Protein 6UEH (pdb70)

Sequence (484 aa):
EEYTKFPYTIEAEDCDGAGEPWTSVYDTKIKGMYSGKGFAYLTNAPISFNVTVKEDGMYQFTAKVAQILDKGGRLQTISVNGIDYQYTVPYYDTWTDFDFGMHRLNKGANKVSFKPIYGYAEFDTITVEEATFPDFSKVDTKLSDPKATKEAQKLQDYLGSVYGKKIISGQQEIYGGGNDGDYELEFEYIKDLTGKYPAIRGFDFMNYNPLYGWDDQTTERVIEWVKERGGIATASWHINVPKDFDSYELGDKVDWQQCTYATSSTFKTADCIKKGTKENDYWNEAIKMLAEQLQRLQDEKVPLIFRPLHEAEGNVNTDGSGAWFWWGKAGAKTYVEIWKYLYDKLTNEYDLHNLIWEQNLYAWSPDSIQWYAGDEYVDMIGYDKYNTVYNRHDGKTSGPNLDAETPIFYTLLNFVENKKMISLAENDSIPGVDNLIIEHAAWLYFCPWYGEFILDEKNNAKSDLKEIYTSDYCITLEDLPFSK

Foldseek 3Di:
DDADDPFDKDFQCPFVPQPHADQDPVPAGQPDDFPDPHWGQWAQAKTKDKGADQAKFKKWKKFFKAAAPDQAWAKKWKDKAPRIDIDTGHHHSHTDIDTSDIDIDGHTMIIIMIHPRVGRMITGMMTMHHDDDDPLLPQDQDALQPPADPLQSVVSNVLSNCFLPFAFEEAEFDDQCPPVLPRCVLQVVLCVLQVFGGQEYEEEDQQLALANHDCSPRLVVLCCSCVPLVGAYEYEYLHWDFQEVVPDDGNYHHDCVRIHQFQNHPQDLLCCLPPPDPNVVRNVRGLVSVLVSLVVCVVVPHAYAYEYCACQCQPDDFCQPRGTGNLNNRGQVSNLVVLVVSQCCNCPVSVRNRYQYEYEFWQPDLCSLSNPNDPSRHSAYEYAEEAQDPPDDQPDHWAEDQALPQVGQVSVCVSNVVNHAYAHPEYQAHHQPVNCVRSSSRHSYHYYYDDCSSVPRRRPNSVRSNDSSPDPNYHGSVNRPGDD

B-factor: mean 23.34, std 8.92, range [6.78, 89.25]

Solvent-accessible surface area: 20449 Å² total; per-residue (Å²): 153,163,73,24,156,54,103,62,79,27,45,0,10,108,9,104,65,14,55,149,47,71,64,20,19,158,150,72,123,9,124,68,162,46,51,50,174,0,1,1,30,1,36,112,51,67,4,8,17,76,0,7,5,129,118,53,16,17,22,29,1,31,2,68,0,0,0,36,99,44,160,79,16,46,48,0,1,0,0,4,72,69,101,52,28,99,52,84,1,55,69,53,46,53,28,44,86,26,88,0,11,56,9,46,0,57,135,11,66,0,119,0,8,2,57,43,67,124,0,72,1,1,1,4,19,2,29,0,70,114,16,108,66,36,80,18,66,163,19,110,19,139,7,25,9,118,144,25,32,116,30,0,43,122,4,6,66,35,0,12,59,17,1,30,115,69,0,0,0,0,0,6,5,12,114,15,43,4,46,151,44,66,29,50,68,0,0,66,47,1,73,122,40,14,45,54,46,0,0,0,2,0,0,18,0,39,11,17,4,15,1,40,38,117,79,5,81,2,0,58,30,0,41,58,0,18,99,112,54,1,4,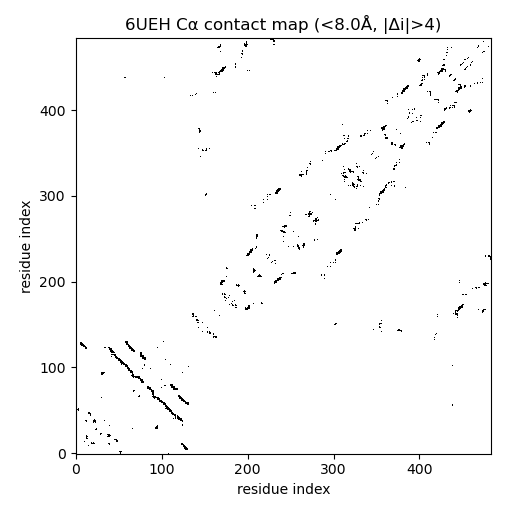3,0,7,1,2,1,20,1,11,0,2,92,82,4,108,78,7,118,78,62,53,172,25,86,162,82,94,8,14,90,32,48,84,9,68,5,122,6,37,30,0,38,114,188,70,35,64,15,5,58,0,1,43,43,0,1,104,57,0,3,107,17,0,59,81,0,35,93,89,112,0,12,0,0,0,7,0,0,1,16,2,4,0,84,96,16,48,104,5,96,15,11,91,11,4,0,0,74,39,3,2,156,25,0,20,68,0,1,69,40,0,15,56,48,0,9,110,117,64,80,0,17,2,3,0,1,0,0,3,3,10,24,81,33,109,76,0,64,90,3,31,4,17,61,106,40,0,5,0,0,0,11,6,4,70,2,13,112,174,73,32,146,36,77,132,118,89,22,39,0,59,43,0,19,5,70,32,0,30,52,0,9,100,32,4,124,31,108,22,3,0,0,0,3,7,0,3,0,6,3,10,10,80,35,0,79,50,26,74,0,3,0,0,0,0,0,0,32,51,18,81,54,0,60,55,81,106,4,5,21,92,76,40,3,93,88,4,2,77,26,129,28,4,11,2,22,108,74,6,89,63,93,157

Radius of gyration: 25.04 Å; Cα contacts (8 Å, |Δi|>4): 1108; chains: 1; bounding box: 53×51×75 Å

Secondary structure (DSSP, 8-state):
-PPPPSSEEEEGGGSBT--SPBSSBTTBPPBS--STT-BEEESSS-EEEEEEESS-EEEEEEEEEEE-S-TT-EEEEEEETTEEEEEEE--EEEEEEEEEEEEEE-SEEEEEEEETTT--EEEEEEEEEE-----GGGS----SSTT--HHHHHHHHHHHHHBTTBEE-EEEPPPTTGGGG-TTHHHHHHHHHHS--BSEEEEE-TTSSTTT-----HHHHHHIIIIIT--EEEEE----EESSTTT--TT----GGGEESSS-SS--GGGGGSTTSHHHHHHHHHHHHHHHHHHHHHHTT--EEEE-S-S-S-SS-SSSTT--SGGGTT-HHHHHHHHHHHHHIIIIIS----EEEEEE---SSGGGGGG---TTT-SEEEEEE--SSSS--SS-SSS------HHHHHHHHHHTTT-SEEEEEEESSPPPHHHHHHHT---SB--B-STHHHHSTTTS-HHHHHHHHTSTTEEBGGG--S--

Structure (mmCIF, N/CA/C/O backbone):
data_6UEH
#
_entry.id   6UEH
#
_cell.length_a   56.769
_cell.length_b   53.748
_cell.length_c   89.696
_cell.angle_alpha   90.000
_cell.angle_beta   103.510
_cell.angle_gamma   90.000
#
_symmetry.space_group_name_H-M   'P 1 21 1'
#
loop_
_entity.id
_entity.type
_entity.pdbx_description
1 polymer 'Cow rumen GH26 endo-mannanase'
2 non-polymer 'CALCIUM ION'
3 non-polymer 'ACETATE ION'
4 water water
#
loop_
_atom_site.group_PDB
_atom_site.id
_atom_site.type_symbol
_atom_site.label_atom_id
_atom_site.label_alt_id
_atom_site.label_comp_id
_atom_site.label_asym_id
_atom_site.label_entity_id
_atom_site.label_seq_id
_atom_site.pdbx_PDB_ins_code
_atom_site.Cartn_x
_atom_site.Cartn_y
_atom_site.Cartn_z
_atom_site.occupancy
_atom_site.B_iso_or_equiv
_atom_site.auth_seq_id
_atom_site.auth_comp_id
_atom_site.auth_asym_id
_atom_site.auth_atom_id
_atom_site.pdbx_PDB_model_num
ATOM 1 N N . GLU A 1 3 ? -4.425 48.427 56.497 1.00 88.50 21 GLU A N 1
ATOM 2 C CA . GLU A 1 3 ? -3.983 47.231 55.793 1.00 82.44 21 GLU A CA 1
ATOM 3 C C . GLU A 1 3 ? -2.716 46.657 56.423 1.00 75.22 21 GLU A C 1
ATOM 4 O O . GLU A 1 3 ? -1.618 47.171 56.203 1.00 74.59 21 GLU A O 1
ATOM 10 N N . GLU A 1 4 ? -2.868 45.595 57.208 1.00 69.29 22 GLU A N 1
ATOM 11 C CA . GLU A 1 4 ? -1.722 44.944 57.834 1.00 61.65 22 GLU A CA 1
ATOM 12 C C . GLU A 1 4 ? -1.083 43.954 56.865 1.00 50.75 22 GLU A C 1
ATOM 13 O O . GLU A 1 4 ? -1.772 43.230 56.147 1.00 48.34 22 GLU A O 1
ATOM 19 N N . TYR A 1 5 ? 0.243 43.931 56.844 1.00 44.06 23 TYR A N 1
ATOM 20 C CA . TYR A 1 5 ? 0.962 43.144 55.855 1.00 37.04 23 TYR A CA 1
ATOM 21 C C . TYR A 1 5 ? 1.432 41.810 56.414 1.00 33.84 23 TYR A C 1
ATOM 22 O O . TYR A 1 5 ? 1.910 41.724 57.546 1.00 27.39 23 TYR A O 1
ATOM 31 N N . THR A 1 6 ? 1.283 40.774 55.597 1.00 24.18 24 THR A N 1
ATOM 32 C CA . THR A 1 6 ? 1.648 39.417 55.967 1.00 24.09 24 THR A CA 1
ATOM 33 C C . THR A 1 6 ? 3.133 39.311 56.303 1.00 22.84 24 THR A C 1
ATOM 34 O O . THR A 1 6 ? 3.976 39.899 55.628 1.00 21.72 24 THR A O 1
ATOM 38 N N . LYS A 1 7 ? 3.443 38.563 57.355 1.00 23.11 25 LYS A N 1
ATOM 39 C CA . LYS A 1 7 ? 4.825 38.329 57.747 1.00 23.20 25 LYS A CA 1
ATOM 40 C C . LYS A 1 7 ? 5.322 37.008 57.169 1.00 21.70 25 LYS A C 1
ATOM 41 O O . LYS A 1 7 ? 4.631 35.993 57.240 1.00 21.29 25 LYS A O 1
ATOM 47 N N . PHE A 1 8 ? 6.523 37.025 56.597 1.00 20.91 26 PHE A N 1
ATOM 48 C CA . PHE A 1 8 ? 7.072 35.843 55.943 1.00 18.21 26 PHE A CA 1
ATOM 49 C C . PHE A 1 8 ? 8.290 35.300 56.693 1.00 18.22 26 PHE A C 1
ATOM 50 O O . PHE A 1 8 ? 9.090 36.075 57.222 1.00 19.15 26 PHE A O 1
ATOM 58 N N . PRO A 1 9 ? 8.440 33.964 56.739 1.00 25.15 27 PRO A N 1
ATOM 59 C CA . PRO A 1 9 ? 7.566 32.965 56.108 1.00 23.28 27 PRO A CA 1
ATOM 60 C C . PRO A 1 9 ? 6.192 32.863 56.767 1.00 21.89 27 PRO A C 1
ATOM 61 O O . PRO A 1 9 ? 6.044 33.103 57.964 1.00 21.06 27 PRO A O 1
ATOM 65 N N . TYR A 1 10 ? 5.194 32.519 55.964 1.00 21.91 28 TYR A N 1
ATOM 66 C CA . TYR A 1 10 ? 3.813 32.490 56.417 1.00 21.51 28 TYR A CA 1
ATOM 67 C C . TYR A 1 10 ? 3.223 31.100 56.231 1.00 19.21 28 TYR A C 1
ATOM 68 O O . TYR A 1 10 ? 3.135 30.603 55.112 1.00 17.22 28 TYR A O 1
ATOM 77 N N . THR A 1 11 ? 2.833 30.473 57.335 1.00 18.17 29 THR A N 1
ATOM 78 C CA . THR A 1 11 ? 2.240 29.144 57.284 1.00 17.59 29 THR A CA 1
ATOM 79 C C . THR A 1 11 ? 0.867 29.137 57.942 1.00 17.72 29 THR A C 1
ATOM 80 O O . THR A 1 11 ? 0.693 29.652 59.046 1.00 17.03 29 THR A O 1
ATOM 84 N N . ILE A 1 12 ? -0.108 28.561 57.251 1.00 17.34 30 ILE A N 1
ATOM 85 C CA . ILE A 1 12 ? -1.436 28.379 57.817 1.00 18.72 30 ILE A CA 1
ATOM 86 C C . ILE A 1 12 ? -1.852 26.918 57.824 1.00 16.94 30 ILE A C 1
ATOM 87 O O . ILE A 1 12 ? -1.413 26.131 56.981 1.00 16.15 30 ILE A O 1
ATOM 92 N N . GLU A 1 13 ? -2.703 26.561 58.779 1.00 16.43 31 GLU A N 1
ATOM 93 C CA . GLU A 1 13 ? -3.380 25.277 58.730 1.00 16.17 31 GLU A CA 1
ATOM 94 C C . GLU A 1 13 ? -4.422 25.363 57.625 1.00 14.86 31 GLU A C 1
ATOM 95 O O . GLU A 1 13 ? -5.226 26.292 57.602 1.00 15.58 31 GLU A O 1
ATOM 101 N N . ALA A 1 14 ? -4.398 24.416 56.695 1.00 14.46 32 ALA A N 1
ATOM 102 C CA . ALA A 1 14 ? -5.296 24.489 55.547 1.00 14.63 32 ALA A CA 1
ATOM 103 C C . ALA A 1 14 ? -6.751 24.358 55.983 1.00 16.39 32 ALA A C 1
ATOM 104 O O . ALA A 1 14 ? -7.648 24.898 55.337 1.00 15.70 32 ALA A O 1
ATOM 106 N N . GLU A 1 15 ? -6.979 23.657 57.092 1.00 15.82 33 GLU A N 1
ATOM 107 C CA . GLU A 1 15 ? -8.330 23.497 57.620 1.00 16.42 33 GLU A CA 1
ATOM 108 C C . GLU A 1 15 ? -8.909 24.830 58.097 1.00 17.12 33 GLU A C 1
ATOM 109 O O . GLU A 1 15 ? -10.114 24.943 58.322 1.00 17.28 33 GLU A O 1
ATOM 115 N N . ASP A 1 16 ? -8.053 25.838 58.242 1.00 17.32 34 ASP A N 1
ATOM 116 C CA . ASP A 1 16 ? -8.503 27.166 58.650 1.00 18.88 34 ASP A CA 1
ATOM 117 C C . ASP A 1 16 ? -8.805 28.075 57.454 1.00 19.37 34 ASP A C 1
ATOM 118 O O . ASP A 1 16 ? -9.268 29.203 57.630 1.00 19.77 34 ASP A O 1
ATOM 123 N N . CYS A 1 17 ? -8.546 27.585 56.243 1.00 18.23 35 CYS A N 1
ATOM 124 C CA . CYS A 1 17 ? -8.810 28.363 55.030 1.00 18.84 35 CYS A CA 1
ATOM 125 C C . CYS A 1 17 ? -10.292 28.653 54.852 1.00 20.13 35 CYS A C 1
ATOM 126 O O . CYS A 1 17 ? -11.139 27.900 55.326 1.00 20.65 35 CYS A O 1
ATOM 129 N N . ASP A 1 18 ? -10.599 29.748 54.165 1.00 21.92 36 ASP A N 1
ATOM 130 C CA . ASP A 1 18 ? -11.972 30.038 53.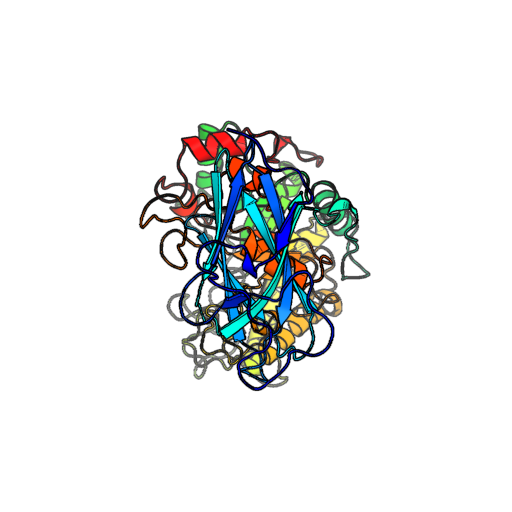778 1.00 26.49 36 ASP A CA 1
ATOM 131 C C . ASP A 1 18 ? -12.482 28.930 52.861 1.00 25.33 36 ASP A C 1
ATOM 132 O O . ASP A 1 18 ? -11.832 28.590 51.874 1.00 21.34 36 ASP A O 1
ATOM 137 N N . GLY A 1 19 ? -13.634 28.360 53.199 1.00 25.24 37 GLY A N 1
ATOM 138 C CA . GLY A 1 19 ? -14.244 27.332 52.376 1.00 24.49 37 GLY A CA 1
ATOM 139 C C . GLY A 1 19 ? -13.867 25.918 52.775 1.00 21.43 37 GLY A C 1
ATOM 140 O O . GLY A 1 19 ? -14.374 24.954 52.204 1.00 21.29 37 GLY A O 1
ATOM 141 N N . ALA A 1 20 ? -12.977 25.792 53.755 1.00 19.60 38 ALA A N 1
ATOM 142 C CA . ALA A 1 20 ? -12.505 24.483 54.195 1.00 17.57 38 ALA A CA 1
ATOM 143 C C . ALA A 1 20 ? -13.512 23.787 55.110 1.00 19.40 38 ALA A C 1
ATOM 144 O O . ALA A 1 20 ? -13.589 22.559 55.135 1.00 20.37 38 ALA A O 1
ATOM 146 N N . GLY A 1 21 ? -14.280 24.575 55.857 1.00 20.86 39 GLY A N 1
ATOM 147 C CA . GLY A 1 21 ? -15.221 24.028 56.819 1.00 21.69 39 GLY A CA 1
ATOM 148 C C . GLY A 1 21 ? -14.515 23.391 58.003 1.00 20.61 39 GLY A C 1
ATOM 149 O O . GLY A 1 21 ? -13.383 23.753 58.326 1.00 19.54 39 GLY A O 1
ATOM 150 N N . GLU A 1 22 ? -15.177 22.439 58.652 1.00 21.67 40 GLU A N 1
ATOM 151 C CA . GLU A 1 22 ? -14.585 21.752 59.797 1.00 21.69 40 GLU A CA 1
ATOM 152 C C . GLU A 1 22 ? -13.432 20.855 59.359 1.00 18.48 40 GLU A C 1
ATOM 153 O O . GLU A 1 22 ? -13.468 20.278 58.271 1.00 16.49 40 GLU A O 1
ATOM 159 N N . PRO A 1 23 ? -12.398 20.740 60.208 1.00 17.77 41 PRO A N 1
ATOM 160 C CA . PRO A 1 23 ? -11.216 19.933 59.881 1.00 16.56 41 PRO A CA 1
ATOM 161 C C . PRO A 1 23 ? -11.550 18.462 59.649 1.00 16.72 41 PRO A C 1
ATOM 162 O O . PRO A 1 23 ? -12.397 17.902 60.347 1.00 18.97 41 PRO A O 1
ATOM 166 N N . TRP A 1 24 ? -10.887 17.857 58.669 1.00 15.02 42 TRP A N 1
ATOM 167 C CA . TRP A 1 24 ? -10.999 16.425 58.416 1.00 15.62 42 TRP A CA 1
ATOM 168 C C . TRP A 1 24 ? -9.891 15.685 59.154 1.00 16.80 42 TRP A C 1
ATOM 169 O O . TRP A 1 24 ? -8.819 16.242 59.379 1.00 17.37 42 TRP A O 1
ATOM 180 N N . THR A 1 25 ? -10.140 14.433 59.525 1.00 16.05 43 THR A N 1
ATOM 181 C CA . THR A 1 25 ? -9.100 13.622 60.149 1.00 16.59 43 THR A CA 1
ATOM 182 C C . THR A 1 25 ? -8.825 12.353 59.344 1.00 16.65 43 THR A C 1
ATOM 183 O O . THR A 1 25 ? -7.875 11.628 59.625 1.00 18.26 43 THR A O 1
ATOM 187 N N . SER A 1 26 ? -9.663 12.093 58.346 1.00 15.89 44 SER A N 1
ATOM 188 C CA . SER A 1 26 ? -9.402 11.041 57.367 1.00 17.13 44 SER A CA 1
ATOM 189 C C . SER A 1 26 ? -10.214 11.305 56.104 1.00 18.24 44 SER A C 1
ATOM 190 O O . SER A 1 26 ? -11.190 12.057 56.135 1.00 17.36 44 SER A O 1
ATOM 193 N N . VAL A 1 27 ? -9.798 10.708 54.991 1.00 18.45 45 VAL A N 1
ATOM 194 C CA . VAL A 1 27 ? -10.585 10.782 53.768 1.00 18.64 45 VAL A CA 1
ATOM 195 C C . VAL A 1 27 ? -11.678 9.734 53.894 1.00 20.44 45 VAL A C 1
ATOM 196 O O . VAL A 1 27 ? -11.576 8.630 53.350 1.00 21.29 45 VAL A O 1
ATOM 200 N N . TYR A 1 28 ? -12.715 10.101 54.641 1.00 20.83 46 TYR A N 1
ATOM 201 C CA . TYR A 1 28 ? -13.747 9.179 55.097 1.00 24.51 46 TYR A CA 1
ATOM 202 C C . TYR A 1 28 ? -13.129 7.986 55.828 1.00 26.98 46 TYR A C 1
ATOM 203 O O . TYR A 1 28 ? -12.710 8.121 56.978 1.00 28.85 46 TYR A O 1
ATOM 212 N N . ASP A 1 29 ? -13.058 6.828 55.181 1.00 27.56 47 ASP A N 1
ATOM 213 C CA . ASP A 1 29 ? -12.570 5.633 55.868 1.00 29.05 47 ASP A CA 1
ATOM 214 C C . ASP A 1 29 ? -11.070 5.397 55.697 1.00 27.79 47 ASP A C 1
ATOM 215 O O . ASP A 1 29 ? -10.516 4.462 56.275 1.00 31.22 47 ASP A O 1
ATOM 220 N N . THR A 1 30 ? -10.410 6.240 54.913 1.00 23.62 48 THR A N 1
ATOM 221 C CA . THR A 1 30 ? -8.990 6.043 54.644 1.00 22.20 48 THR A CA 1
ATOM 222 C C . THR A 1 30 ? -8.131 7.139 55.264 1.00 20.41 48 THR A C 1
ATOM 223 O O . THR A 1 30 ? -8.202 8.304 54.872 1.00 19.98 48 THR A O 1
ATOM 227 N N . LYS A 1 31 ? -7.321 6.746 56.241 1.00 20.14 49 LYS A N 1
ATOM 228 C CA . LYS A 1 31 ? -6.396 7.658 56.900 1.00 20.50 49 LYS A CA 1
ATOM 229 C C . LYS A 1 31 ? -5.218 7.999 56.000 1.00 17.98 49 LYS A C 1
ATOM 230 O O . LYS A 1 31 ? -4.657 7.123 55.342 1.00 19.51 49 LYS A O 1
ATOM 236 N N . ILE A 1 32 ? -4.853 9.275 55.965 1.00 14.59 50 ILE A N 1
ATOM 237 C CA . ILE A 1 32 ? -3.569 9.670 55.410 1.00 14.45 50 ILE A CA 1
ATOM 238 C C . ILE A 1 32 ? -2.509 9.254 56.420 1.00 22.43 50 ILE A C 1
ATOM 239 O O . ILE A 1 32 ? -2.626 9.565 57.605 1.00 16.30 50 ILE A O 1
ATOM 244 N N . LYS A 1 33 ? -1.489 8.537 55.963 1.00 17.65 51 LYS A N 1
ATOM 245 C CA . LYS A 1 33 ? -0.475 8.021 56.876 1.00 22.15 51 LYS A CA 1
ATOM 246 C C . LYS A 1 33 ? 0.361 9.149 57.475 1.00 22.74 51 LYS A C 1
ATOM 247 O O . LYS A 1 33 ? 0.528 10.206 56.868 1.00 21.98 51 LYS A O 1
ATOM 253 N N . GLY A 1 34 ? 0.876 8.919 58.677 1.00 22.01 52 GLY A N 1
ATOM 254 C CA . GLY A 1 34 ? 1.671 9.922 59.359 1.00 22.93 52 GLY A CA 1
ATOM 255 C C . GLY A 1 34 ? 0.843 10.767 60.307 1.00 21.91 52 GLY A C 1
ATOM 256 O O . GLY A 1 34 ? -0.168 10.313 60.841 1.00 21.51 52 GLY A O 1
ATOM 257 N N . MET A 1 35 ? 1.276 12.005 60.516 1.00 24.09 53 MET A N 1
ATOM 258 C CA . MET A 1 35 ? 0.611 12.902 61.452 1.00 23.77 53 MET A CA 1
ATOM 259 C C . MET A 1 35 ? 0.380 14.278 60.843 1.00 22.21 53 MET A C 1
ATOM 260 O O . MET A 1 35 ? 1.324 14.934 60.399 1.00 20.61 53 MET A O 1
ATOM 265 N N . TYR A 1 36 ? -0.876 14.716 60.823 1.00 19.59 54 TYR A N 1
ATOM 266 C CA . TYR A 1 36 ? -1.188 16.064 60.369 1.00 18.74 54 TYR A CA 1
ATOM 267 C C . TYR A 1 36 ? -0.878 17.082 61.462 1.00 21.08 54 TYR A C 1
ATOM 268 O O . TYR A 1 36 ? -0.825 16.743 62.648 1.00 22.41 54 TYR A O 1
ATOM 277 N N . SER A 1 37 ? -0.662 18.326 61.054 1.00 18.50 55 SER A N 1
ATOM 278 C CA . SER A 1 37 ? -0.477 19.418 61.994 1.00 20.47 55 SER A CA 1
ATOM 279 C C . SER A 1 37 ? -1.842 19.972 62.397 1.00 19.58 55 SER A C 1
ATOM 280 O O . SER A 1 37 ? -2.786 19.937 61.612 1.00 17.38 55 SER A O 1
ATOM 283 N N . GLY A 1 38 ? -1.949 20.470 63.623 1.00 22.59 56 GLY A N 1
ATOM 284 C CA . GLY A 1 38 ? -3.199 21.040 64.091 1.00 23.52 56 GLY A CA 1
ATOM 285 C C . GLY A 1 38 ? -4.287 20.004 64.313 1.00 23.34 56 GLY A C 1
ATOM 286 O O . GLY A 1 38 ? -4.004 18.856 64.657 1.00 23.50 56 GLY A O 1
ATOM 287 N N . LYS A 1 39 ? -5.536 20.406 64.105 1.00 23.19 57 LYS A N 1
ATOM 288 C CA . LYS A 1 39 ? -6.676 19.552 64.423 1.00 24.85 57 LYS A CA 1
ATOM 289 C C . LYS A 1 39 ? -7.021 18.582 63.298 1.00 21.98 57 LYS A C 1
ATOM 290 O O . LYS A 1 39 ? -7.805 17.654 63.489 1.00 22.72 57 LYS A O 1
ATOM 296 N N . GLY A 1 40 ? -6.440 18.797 62.124 1.00 22.57 58 GLY A N 1
ATOM 297 C CA . GLY A 1 40 ? -6.696 17.921 60.995 1.00 20.56 58 GLY A CA 1
ATOM 298 C C . GLY A 1 40 ? -6.196 18.479 59.680 1.00 19.52 58 GLY A C 1
ATOM 299 O O . GLY A 1 40 ? -5.089 19.007 59.597 1.00 15.97 58 GLY A O 1
ATOM 300 N N . PHE A 1 41 ? -7.014 18.358 58.640 1.00 15.34 59 PHE A N 1
ATOM 301 C CA . PHE A 1 41 ? -6.639 18.879 57.333 1.00 15.05 59 PHE A CA 1
ATOM 302 C C . PHE A 1 41 ? -7.856 19.306 56.522 1.00 15.95 59 PHE A C 1
ATOM 303 O O . PHE A 1 41 ? -8.996 19.029 56.896 1.00 16.36 59 PHE A O 1
ATOM 311 N N . ALA A 1 42 ? -7.600 19.992 55.414 1.00 15.99 60 ALA A N 1
ATOM 312 C CA . ALA A 1 42 ? -8.653 20.363 54.484 1.00 16.94 60 ALA A CA 1
ATOM 313 C C . ALA A 1 42 ? -8.761 19.317 53.382 1.00 17.02 60 ALA A C 1
ATOM 314 O O . ALA A 1 42 ? -7.756 18.924 52.788 1.00 17.55 60 ALA A O 1
ATOM 316 N N . TYR A 1 43 ? -9.979 18.854 53.126 1.00 17.12 61 TYR A N 1
ATOM 317 C CA . TYR A 1 43 ? -10.231 17.929 52.031 1.00 16.73 61 TYR A CA 1
ATOM 318 C C . TYR A 1 43 ? -10.877 18.704 50.892 1.00 16.50 61 TYR A C 1
ATOM 319 O O . TYR A 1 43 ? -12.082 18.951 50.898 1.00 18.12 61 TYR A O 1
ATOM 328 N N . LEU A 1 44 ? -10.053 19.112 49.935 1.00 15.91 62 LEU A N 1
ATOM 329 C CA . LEU A 1 44 ? -10.516 19.839 48.761 1.00 17.18 62 LEU A CA 1
ATOM 330 C C . LEU A 1 44 ? -11.235 18.889 47.819 1.00 17.47 62 LEU A C 1
ATOM 331 O O . LEU A 1 44 ? -10.603 18.024 47.230 1.00 17.21 62 LEU A O 1
ATOM 336 N N . THR A 1 45 ? -12.550 19.033 47.680 1.00 17.72 63 THR A N 1
ATOM 337 C CA . THR A 1 45 ? -13.295 18.167 46.769 1.00 18.26 63 THR A CA 1
ATOM 338 C C . THR A 1 45 ? -13.720 18.916 45.508 1.00 20.00 63 THR A C 1
ATOM 339 O O . THR A 1 45 ? -12.950 18.999 44.548 1.00 20.94 63 THR A O 1
ATOM 343 N N . ASN A 1 46 ? -14.936 19.456 45.507 1.00 15.62 64 ASN A N 1
ATOM 344 C CA . ASN A 1 46 ? -15.439 20.183 44.343 1.00 16.47 64 ASN A CA 1
ATOM 345 C C . ASN A 1 46 ? -15.681 21.668 44.616 1.00 17.30 64 ASN A C 1
ATOM 346 O O . ASN A 1 46 ? -16.419 22.329 43.885 1.00 17.84 64 ASN A O 1
ATOM 351 N N . ALA A 1 47 ? -15.055 22.187 45.667 1.00 15.87 65 ALA A N 1
ATOM 352 C CA . ALA A 1 47 ? -15.176 23.600 46.012 1.00 17.83 65 ALA A CA 1
ATOM 353 C C . ALA A 1 47 ? -13.839 24.130 46.517 1.00 15.98 65 ALA A C 1
ATOM 354 O O . ALA A 1 47 ? -13.130 23.429 47.234 1.00 14.75 65 ALA A O 1
ATOM 356 N N . PRO A 1 48 ? -13.495 25.376 46.152 1.00 16.93 66 PRO A N 1
ATOM 357 C CA . PRO A 1 48 ? -12.171 25.921 46.473 1.00 16.13 66 PRO A CA 1
ATOM 358 C C . PRO A 1 48 ? -11.952 26.208 47.957 1.00 16.00 66 PRO A C 1
ATOM 359 O O . PRO A 1 48 ? -12.905 26.390 48.716 1.00 15.78 66 PRO A O 1
ATOM 363 N N . ILE A 1 49 ? -10.685 26.234 48.355 1.00 14.51 67 ILE A N 1
ATOM 364 C CA . ILE A 1 49 ? -10.294 26.735 49.665 1.00 15.81 67 ILE A CA 1
ATOM 365 C C . ILE A 1 49 ? -9.312 27.873 49.435 1.00 15.30 67 ILE A C 1
ATOM 366 O O . ILE A 1 49 ? -8.573 27.868 48.447 1.00 14.42 67 ILE A O 1
ATOM 371 N N . SER A 1 50 ? -9.305 28.858 50.327 1.00 15.03 68 SER A N 1
ATOM 372 C CA . SER A 1 50 ? -8.488 30.038 50.084 1.00 14.78 68 SER A CA 1
ATOM 373 C C . SER A 1 50 ? -8.056 30.768 51.349 1.00 14.93 68 SER A C 1
ATOM 374 O O . SER A 1 50 ? -8.600 30.552 52.430 1.00 14.52 68 SER A O 1
ATOM 377 N N . PHE A 1 51 ? -7.061 31.634 51.184 1.00 14.66 69 PHE A N 1
ATOM 378 C CA . PHE A 1 51 ? -6.593 32.518 52.243 1.00 16.24 69 PHE A CA 1
ATOM 379 C C . PHE A 1 51 ? -5.997 33.768 51.613 1.00 16.15 69 PHE A C 1
ATOM 380 O O . PHE A 1 51 ? -5.713 33.793 50.413 1.00 14.83 69 PHE A O 1
ATOM 388 N N . ASN A 1 52 ? -5.810 34.804 52.421 1.00 18.07 70 ASN A N 1
ATOM 389 C CA . ASN A 1 52 ? -5.282 36.064 51.922 1.00 17.36 70 ASN A CA 1
ATOM 390 C C . ASN A 1 52 ? -3.826 36.307 52.295 1.00 16.53 70 ASN A C 1
ATOM 391 O O . ASN A 1 52 ? -3.383 35.964 53.393 1.00 15.52 70 ASN A O 1
ATOM 396 N N . VAL A 1 53 ? -3.088 36.893 51.358 1.00 16.39 71 VAL A N 1
ATOM 397 C CA . 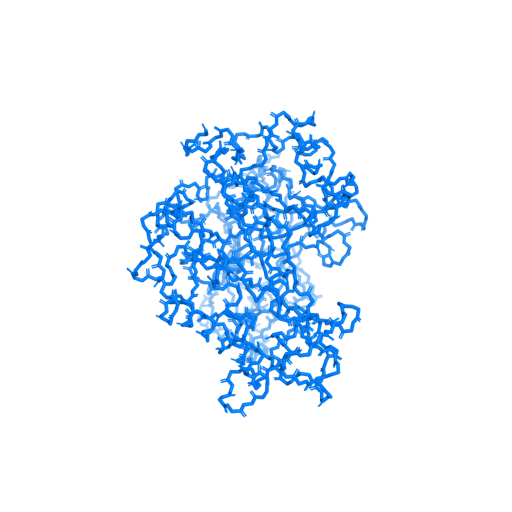VAL A 1 53 ? -1.760 37.424 51.626 1.00 16.75 71 VAL A CA 1
ATOM 398 C C . VAL A 1 53 ? -1.717 38.875 51.168 1.00 17.40 71 VAL A C 1
ATOM 399 O O . VAL A 1 53 ? -2.078 39.184 50.032 1.00 18.28 71 VAL A O 1
ATOM 403 N N . THR A 1 54 ? -1.288 39.766 52.055 1.00 18.00 72 THR A N 1
ATOM 404 C CA . THR A 1 54 ? -1.193 41.183 51.726 1.00 18.28 72 THR A CA 1
ATOM 405 C C . THR A 1 54 ? 0.266 41.625 51.688 1.00 19.18 72 THR A C 1
ATOM 406 O O . THR A 1 54 ? 1.023 41.365 52.626 1.00 20.87 72 THR A O 1
ATOM 410 N N . VAL A 1 55 ? 0.660 42.281 50.598 1.00 17.44 73 VAL A N 1
ATOM 411 C CA . VAL A 1 55 ? 2.039 42.741 50.437 1.00 18.58 73 VAL A CA 1
ATOM 412 C C . VAL A 1 55 ? 2.095 44.231 50.100 1.00 19.38 73 VAL A C 1
ATOM 413 O O . VAL A 1 55 ? 1.144 44.787 49.548 1.00 19.63 73 VAL A O 1
ATOM 417 N N . LYS A 1 56 ? 3.214 44.871 50.433 1.00 17.51 74 LYS A N 1
ATOM 418 C CA . LYS A 1 56 ? 3.388 46.300 50.181 1.00 21.41 74 LYS A CA 1
ATOM 419 C C . LYS A 1 56 ? 3.670 46.595 48.711 1.00 21.22 74 LYS A C 1
ATOM 420 O O . LYS A 1 56 ? 3.259 47.633 48.185 1.00 20.75 74 LYS A O 1
ATOM 426 N N . GLU A 1 57 ? 4.386 45.688 48.054 1.00 21.68 75 GLU A N 1
ATOM 427 C CA . GLU A 1 57 ? 4.760 45.879 46.657 1.00 24.07 75 GLU A CA 1
ATOM 428 C C . GLU A 1 57 ? 4.626 44.585 45.862 1.00 21.41 75 GLU A C 1
ATOM 429 O O . GLU A 1 57 ? 4.572 43.497 46.438 1.00 19.74 75 GLU A O 1
ATOM 435 N N . ASP A 1 58 ? 4.574 44.713 44.539 1.00 19.65 76 ASP A N 1
ATOM 436 C CA . ASP A 1 58 ? 4.634 43.556 43.651 1.00 19.99 76 ASP A CA 1
ATOM 437 C C . ASP A 1 58 ? 5.905 42.763 43.933 1.00 19.98 76 ASP A C 1
ATOM 438 O O . ASP A 1 58 ? 6.970 43.345 44.130 1.00 19.79 76 ASP A O 1
ATOM 443 N N . GLY A 1 59 ? 5.793 41.439 43.953 1.00 19.76 77 GLY A N 1
ATOM 444 C CA . GLY A 1 59 ? 6.944 40.588 44.200 1.00 19.71 77 GLY A CA 1
ATOM 445 C C . GLY A 1 59 ? 6.652 39.124 43.937 1.00 18.44 77 GLY A C 1
ATOM 446 O O . GLY A 1 59 ? 5.502 38.740 43.731 1.00 14.54 77 GLY A O 1
ATOM 447 N N . MET A 1 60 ? 7.700 38.306 43.944 1.00 18.99 78 MET A N 1
ATOM 448 C CA . MET A 1 60 ? 7.558 36.875 43.696 1.00 16.79 78 MET A CA 1
ATOM 449 C C . MET A 1 60 ? 7.626 36.091 45.000 1.00 17.19 78 MET A C 1
ATOM 450 O O . MET A 1 60 ? 8.439 36.391 45.875 1.00 17.90 78 MET A O 1
ATOM 455 N N . TYR A 1 61 ? 6.770 35.082 45.121 1.00 16.86 79 TYR A N 1
ATOM 456 C CA . TYR A 1 61 ? 6.667 34.316 46.357 1.00 16.70 79 TYR A CA 1
ATOM 457 C C . TYR A 1 61 ? 6.580 32.814 46.099 1.00 17.55 79 TYR A C 1
ATOM 458 O O . TYR A 1 61 ? 5.953 32.371 45.137 1.00 18.27 79 TYR A O 1
ATOM 467 N N . GLN A 1 62 ? 7.230 32.041 46.964 1.00 16.72 80 GLN A N 1
ATOM 468 C CA . GLN A 1 62 ? 7.259 30.590 46.849 1.00 17.03 80 GLN A CA 1
ATOM 469 C C . GLN A 1 62 ? 6.082 29.953 47.583 1.00 17.68 80 GLN A C 1
ATOM 470 O O . GLN A 1 62 ? 5.820 30.262 48.748 1.00 17.24 80 GLN A O 1
ATOM 476 N N . PHE A 1 63 ? 5.377 29.061 46.896 1.00 16.15 81 PHE A N 1
ATOM 477 C CA . PHE A 1 63 ? 4.216 28.397 47.475 1.00 16.22 81 PHE A CA 1
ATOM 478 C C . PHE A 1 63 ? 4.474 26.909 47.677 1.00 17.03 81 PHE A C 1
ATOM 479 O O . PHE A 1 63 ? 4.814 26.190 46.738 1.00 17.10 81 PHE A O 1
ATOM 487 N N . THR A 1 64 ? 4.317 26.461 48.916 1.00 17.30 82 THR A N 1
ATOM 488 C CA . THR A 1 64 ? 4.524 25.065 49.268 1.00 19.91 82 THR A CA 1
ATOM 489 C C . THR A 1 64 ? 3.382 24.611 50.172 1.00 19.90 82 THR A C 1
ATOM 490 O O . THR A 1 64 ? 2.802 25.417 50.899 1.00 18.89 82 THR A O 1
ATOM 494 N N . ALA A 1 65 ? 3.046 23.329 50.117 1.00 19.50 83 ALA A N 1
ATOM 495 C CA . ALA A 1 65 ? 1.999 22.803 50.979 1.00 17.09 83 ALA A CA 1
ATOM 496 C C . ALA A 1 65 ? 2.283 21.362 51.372 1.00 17.39 83 ALA A C 1
ATOM 497 O O . ALA A 1 65 ? 2.874 20.601 50.603 1.00 17.10 83 ALA A O 1
ATOM 499 N N . LYS A 1 66 ? 1.877 21.005 52.585 1.00 17.50 84 LYS A N 1
ATOM 500 C CA . LYS A 1 66 ? 1.932 19.624 53.039 1.00 19.02 84 LYS A CA 1
ATOM 501 C C . LYS A 1 66 ? 0.658 18.936 52.577 1.00 16.30 84 LYS A C 1
ATOM 502 O O . LYS A 1 66 ? -0.429 19.211 53.095 1.00 15.55 84 LYS A O 1
ATOM 508 N N . VAL A 1 67 ? 0.783 18.059 51.588 1.00 13.98 85 VAL A N 1
ATOM 509 C CA . VAL A 1 67 ? -0.398 17.510 50.939 1.00 13.34 85 VAL A CA 1
ATOM 510 C C . VAL A 1 67 ? -0.429 15.990 50.911 1.00 13.61 85 VAL A C 1
ATOM 511 O O . VAL A 1 67 ? 0.540 15.318 51.266 1.00 13.84 85 VAL A O 1
ATOM 515 N N . ALA A 1 68 ? -1.575 15.464 50.496 1.00 11.77 86 ALA A N 1
ATOM 516 C CA . ALA A 1 68 ? -1.724 14.060 50.164 1.00 12.14 86 ALA A CA 1
ATOM 517 C C . ALA A 1 68 ? -2.691 13.968 48.994 1.00 13.28 86 ALA A C 1
ATOM 518 O O . ALA A 1 68 ? -3.428 14.913 48.718 1.00 13.13 86 ALA A O 1
ATOM 520 N N . GLN A 1 69 ? -2.683 12.836 48.303 1.00 14.35 87 GLN A N 1
ATOM 521 C CA . GLN A 1 69 ? -3.543 12.652 47.142 1.00 15.28 87 GLN A CA 1
ATOM 522 C C . GLN A 1 69 ? -3.710 11.161 46.888 1.00 16.46 87 GLN A C 1
ATOM 523 O O . GLN A 1 69 ? -2.791 10.504 46.399 1.00 17.43 87 GLN A O 1
ATOM 529 N N . ILE A 1 70 ? -4.879 10.627 47.231 1.00 15.49 88 ILE A N 1
ATOM 530 C CA . ILE A 1 70 ? -5.074 9.182 47.203 1.00 15.64 88 ILE A CA 1
ATOM 531 C C . ILE A 1 70 ? -6.186 8.719 46.261 1.00 15.68 88 ILE A C 1
ATOM 532 O O . ILE A 1 70 ? -6.562 7.550 46.278 1.00 15.14 88 ILE A O 1
ATOM 537 N N . LEU A 1 71 ? -6.709 9.620 45.437 1.00 15.61 89 LEU A N 1
ATOM 538 C CA . LEU A 1 71 ? -7.761 9.231 44.500 1.00 17.07 89 LEU A CA 1
ATOM 539 C C . LEU A 1 71 ? -7.189 8.572 43.242 1.00 18.22 89 LEU A C 1
ATOM 540 O O . LEU A 1 71 ? -7.725 7.575 42.753 1.00 18.45 89 LEU A O 1
ATOM 545 N N . ASP A 1 72 ? -6.096 9.128 42.726 1.00 17.86 90 ASP A N 1
ATOM 546 C CA . ASP A 1 72 ? -5.492 8.634 41.491 1.00 19.38 90 ASP A CA 1
ATOM 547 C C . ASP A 1 72 ? -4.063 8.144 41.709 1.00 19.33 90 ASP A C 1
ATOM 548 O O . ASP A 1 72 ? -3.189 8.918 42.103 1.00 18.32 90 ASP A O 1
ATOM 553 N N . LYS A 1 73 ? -3.830 6.860 41.446 1.00 21.09 91 LYS A N 1
ATOM 554 C CA . LYS A 1 73 ? -2.495 6.273 41.565 1.00 23.71 91 LYS A CA 1
ATOM 555 C C . LYS A 1 73 ? -1.500 6.925 40.605 1.00 24.13 91 LYS A C 1
ATOM 556 O O . LYS A 1 73 ? -0.306 7.013 40.898 1.00 26.04 91 LYS A O 1
ATOM 562 N N . GLY A 1 74 ? -1.993 7.372 39.455 1.00 21.52 92 GLY A N 1
ATOM 563 C CA . GLY A 1 74 ? -1.133 7.942 38.436 1.00 23.04 92 GLY A CA 1
ATOM 564 C C . GLY A 1 74 ? -0.934 9.440 38.560 1.00 22.66 92 GLY A C 1
ATOM 565 O O . GLY A 1 74 ? -0.308 10.059 37.699 1.00 23.61 92 GLY A O 1
ATOM 566 N N . GLY A 1 75 ? -1.461 10.022 39.633 1.00 22.05 93 GLY A N 1
ATOM 567 C CA . GLY A 1 75 ? -1.358 11.454 39.854 1.00 21.65 93 GLY A CA 1
ATOM 568 C C . GLY A 1 75 ? -2.617 12.186 39.427 1.00 21.40 93 GLY A C 1
ATOM 569 O O . GLY A 1 75 ? -3.391 11.680 38.618 1.00 23.29 93 GLY A O 1
ATOM 570 N N . ARG A 1 76 ? -2.822 13.384 39.966 1.00 20.30 94 ARG A N 1
ATOM 571 C CA . ARG A 1 76 ? -4.032 14.148 39.681 1.00 19.39 94 ARG A CA 1
ATOM 572 C C . ARG A 1 76 ? -3.739 15.639 39.569 1.00 18.77 94 ARG A C 1
ATOM 573 O O . ARG A 1 76 ? -3.078 16.217 40.429 1.00 17.39 94 ARG A O 1
ATOM 581 N N . LEU A 1 77 ? -4.238 16.253 38.500 1.00 19.35 95 LEU A N 1
ATOM 582 C CA . LEU A 1 77 ? -4.049 17.681 38.273 1.00 19.22 95 LEU A CA 1
ATOM 583 C C . LEU A 1 77 ? -4.634 18.516 39.412 1.00 17.20 95 LEU A C 1
ATOM 584 O O . LEU A 1 77 ? -5.743 18.261 39.877 1.00 15.99 95 LEU A O 1
ATOM 589 N N . GLN A 1 78 ? -3.871 19.503 39.868 1.00 17.16 96 GLN A N 1
ATOM 590 C CA . GLN A 1 78 ? -4.353 20.440 40.872 1.00 18.16 96 GLN A CA 1
ATOM 591 C C . GLN A 1 78 ? -4.108 21.861 40.386 1.00 19.57 96 GLN A C 1
ATOM 592 O O . GLN A 1 78 ? -3.292 22.086 39.490 1.00 20.62 96 GLN A O 1
ATOM 598 N N . THR A 1 79 ? -4.810 22.819 40.979 1.00 17.80 97 THR A N 1
ATOM 599 C CA . THR A 1 79 ? -4.704 24.203 40.542 1.00 17.59 97 THR A CA 1
ATOM 600 C C . THR A 1 79 ? -4.534 25.168 41.706 1.00 16.30 97 THR A C 1
ATOM 601 O O . THR A 1 79 ? -5.403 25.272 42.572 1.00 15.69 97 THR A O 1
ATOM 605 N N . ILE A 1 80 ? -3.404 25.866 41.726 1.00 16.27 98 ILE A N 1
ATOM 606 C CA . ILE A 1 80 ? -3.224 26.965 42.662 1.00 16.95 98 ILE A CA 1
ATOM 607 C C . ILE A 1 80 ? -3.507 28.259 41.911 1.00 18.00 98 ILE A C 1
ATOM 608 O O . ILE A 1 80 ? -3.212 28.379 40.721 1.00 18.12 98 ILE A O 1
ATOM 613 N N . SER A 1 81 ? -4.113 29.216 42.601 1.00 17.05 99 SER A N 1
ATOM 614 C CA . SER A 1 81 ? -4.571 30.429 41.952 1.00 17.84 99 SER A CA 1
ATOM 615 C C . SER A 1 81 ? -4.249 31.658 42.785 1.00 17.82 99 SER A C 1
ATOM 616 O O . SER A 1 81 ? -4.473 31.676 43.995 1.00 16.50 99 SER A O 1
ATOM 619 N N . VAL A 1 82 ? -3.705 32.678 42.132 1.00 18.36 100 VAL A N 1
ATOM 620 C CA . VAL A 1 82 ? -3.476 33.958 42.782 1.00 17.38 100 VAL A CA 1
ATOM 621 C C . VAL A 1 82 ? -4.409 34.984 42.163 1.00 18.35 100 VAL A C 1
ATOM 622 O O . VAL A 1 82 ? -4.235 35.380 41.007 1.00 17.94 100 VAL A O 1
ATOM 626 N N . ASN A 1 83 ? -5.395 35.404 42.950 1.00 19.40 101 ASN A N 1
ATOM 627 C CA . ASN A 1 83 ? -6.486 36.238 42.472 1.00 21.36 101 ASN A CA 1
ATOM 628 C C . ASN A 1 83 ? -7.141 35.595 41.253 1.00 23.17 101 ASN A C 1
ATOM 629 O O . ASN A 1 83 ? -7.767 34.542 41.375 1.00 26.16 101 ASN A O 1
ATOM 634 N N . GLY A 1 84 ? -6.982 36.200 40.081 1.00 22.85 102 GLY A N 1
ATOM 635 C CA . GLY A 1 84 ? -7.640 35.691 38.888 1.00 24.16 102 GLY A CA 1
ATOM 636 C C . GLY A 1 84 ? -6.815 34.748 38.026 1.00 23.53 102 GLY A C 1
ATOM 637 O O . GLY A 1 84 ? -7.311 34.223 37.027 1.00 25.81 102 GLY A O 1
ATOM 638 N N . ILE A 1 85 ? -5.562 34.524 38.409 1.00 21.03 103 ILE A N 1
ATOM 639 C CA . ILE A 1 85 ? -4.636 33.751 37.583 1.00 20.48 103 ILE A CA 1
ATOM 640 C C . ILE A 1 85 ? -4.449 32.332 38.114 1.00 20.17 103 ILE A C 1
ATOM 641 O O . ILE A 1 85 ? -4.211 32.140 39.305 1.00 19.31 103 ILE A O 1
ATOM 646 N N . ASP A 1 86 ? -4.557 31.345 37.226 1.00 20.23 104 ASP A N 1
ATOM 647 C CA . ASP A 1 86 ? -4.423 29.939 37.610 1.00 20.24 104 ASP A CA 1
ATOM 648 C C . ASP A 1 86 ? -3.076 29.342 37.208 1.00 20.15 104 ASP A C 1
ATOM 649 O O . ASP A 1 86 ? -2.541 29.646 36.139 1.00 19.52 104 ASP A O 1
ATOM 654 N N . TYR A 1 87 ? -2.547 28.475 38.067 1.00 19.60 105 TYR A N 1
ATOM 655 C CA . TYR A 1 87 ? -1.341 27.715 37.765 1.00 20.05 105 TYR A CA 1
ATOM 656 C C . TYR A 1 87 ? -1.594 26.235 38.034 1.00 20.92 105 TYR A C 1
ATOM 657 O O . TYR A 1 87 ? -2.028 25.867 39.127 1.00 20.29 105 TYR A O 1
ATOM 666 N N . GLN A 1 88 ? -1.319 25.393 37.042 1.00 21.74 106 GLN A N 1
ATOM 667 C CA . GLN A 1 88 ? -1.642 23.969 37.130 1.00 23.79 106 GLN A CA 1
ATOM 668 C C . GLN A 1 88 ? -0.445 23.101 37.518 1.00 22.46 106 GLN A C 1
ATOM 669 O O . GLN A 1 88 ? 0.661 23.277 37.003 1.00 22.71 106 GLN A O 1
ATOM 675 N N . TYR A 1 89 ? -0.687 22.155 38.421 1.00 20.99 107 TYR A N 1
ATOM 676 C CA . TYR A 1 89 ? 0.340 21.218 38.868 1.00 21.68 107 TYR A CA 1
ATOM 677 C C . TYR A 1 89 ? -0.227 19.808 38.990 1.00 22.48 107 TYR A C 1
ATOM 678 O O . TYR A 1 89 ? -1.363 19.621 39.429 1.00 23.18 107 TYR A O 1
ATOM 687 N N . THR A 1 90 ? 0.567 18.817 38.601 1.00 23.33 108 THR A N 1
ATOM 688 C CA . THR A 1 90 ? 0.181 17.424 38.783 1.00 22.55 108 THR A CA 1
ATOM 689 C C . THR A 1 90 ? 0.743 16.881 40.093 1.00 21.72 108 THR A C 1
ATOM 690 O O . THR A 1 90 ? 1.959 16.742 40.247 1.00 21.66 108 THR A O 1
ATOM 694 N N . VAL A 1 91 ? -0.143 16.584 41.037 1.00 19.36 109 VAL A N 1
ATOM 695 C CA . VAL A 1 91 ? 0.268 16.015 42.315 1.00 18.31 109 VAL A CA 1
ATOM 696 C C . VAL A 1 91 ? 0.211 14.494 42.245 1.00 18.24 109 VAL A C 1
ATOM 697 O O . VAL A 1 91 ? -0.854 13.919 42.014 1.00 16.54 109 VAL A O 1
ATOM 701 N N . PRO A 1 92 ? 1.367 13.837 42.421 1.00 17.47 110 PRO A N 1
ATOM 702 C CA . PRO A 1 92 ? 1.435 12.372 42.386 1.00 18.64 110 PRO A CA 1
ATOM 703 C C . PRO A 1 92 ? 0.599 11.722 43.484 1.00 17.78 110 PRO A C 1
ATOM 704 O O . PRO A 1 92 ? 0.124 12.405 44.392 1.00 17.31 110 PRO A O 1
ATOM 708 N N . TYR A 1 93 ? 0.415 10.410 43.390 1.00 18.60 111 TYR A N 1
ATOM 709 C CA . TYR A 1 93 ? -0.221 9.660 44.462 1.00 18.38 111 TYR A CA 1
ATOM 710 C C . TYR A 1 93 ? 0.626 9.750 45.726 1.00 18.54 111 TYR A C 1
ATOM 711 O O . TYR A 1 93 ? 1.757 9.259 45.764 1.00 19.76 111 TYR A O 1
ATOM 720 N N . TYR A 1 94 ? 0.079 10.399 46.748 1.00 17.38 112 TYR A N 1
ATOM 721 C CA . TYR A 1 94 ? 0.735 10.509 48.047 1.00 18.16 112 TYR A CA 1
ATOM 722 C C . TYR A 1 94 ? -0.196 9.986 49.131 1.00 16.29 112 TYR A C 1
ATOM 723 O O . TYR A 1 94 ? -1.210 10.616 49.423 1.00 13.76 112 TYR A O 1
ATOM 732 N N . ASP A 1 95 ? 0.143 8.847 49.730 1.00 16.70 113 ASP A N 1
ATOM 733 C CA . ASP A 1 95 ? -0.702 8.263 50.768 1.00 18.32 113 ASP A CA 1
ATOM 734 C C . ASP A 1 95 ? -0.222 8.677 52.158 1.00 19.16 113 ASP A C 1
ATOM 735 O O . ASP A 1 95 ? -0.772 8.254 53.177 1.00 19.91 113 ASP A O 1
ATOM 740 N N . THR A 1 96 ? 0.814 9.508 52.171 1.00 18.61 114 THR A N 1
ATOM 741 C CA . THR A 1 96 ? 1.414 10.034 53.390 1.00 19.12 114 THR A CA 1
ATOM 742 C C . THR A 1 96 ? 1.644 11.526 53.178 1.00 18.09 114 THR A C 1
ATOM 743 O O . THR A 1 96 ? 1.838 11.961 52.043 1.00 16.76 114 THR A O 1
ATOM 747 N N . TRP A 1 97 ? 1.605 12.311 54.251 1.00 16.78 115 TRP A N 1
ATOM 748 C CA . TRP A 1 97 ? 1.798 13.754 54.136 1.00 16.69 115 TRP A CA 1
ATOM 749 C C . TRP A 1 97 ? 3.145 14.079 53.496 1.00 18.09 115 TRP A C 1
ATOM 750 O O . TRP A 1 97 ? 4.191 13.621 53.954 1.00 19.15 115 TRP A O 1
ATOM 761 N N . THR A 1 98 ? 3.101 14.870 52.429 1.00 18.03 116 THR A N 1
ATOM 762 C CA . THR A 1 98 ? 4.283 15.157 51.626 1.00 18.63 116 THR A CA 1
ATOM 763 C C . THR A 1 98 ? 4.331 16.630 51.224 1.00 17.57 116 THR A C 1
ATOM 764 O O . THR A 1 98 ? 3.324 17.194 50.798 1.00 14.88 116 THR A O 1
ATOM 768 N N . ASP A 1 99 ? 5.495 17.256 51.366 1.00 18.43 117 ASP A N 1
ATOM 769 C CA . ASP A 1 99 ? 5.670 18.621 50.880 1.00 20.54 117 ASP A CA 1
ATOM 770 C C . ASP A 1 99 ? 5.622 18.649 49.359 1.00 20.53 117 ASP A C 1
ATOM 771 O O . ASP A 1 99 ? 6.319 17.880 48.698 1.00 21.50 117 ASP A O 1
ATOM 776 N N . PHE A 1 100 ? 4.796 19.531 48.807 1.00 19.12 118 PHE A N 1
ATOM 777 C CA . PHE A 1 100 ? 4.726 19.698 47.362 1.00 18.43 118 PHE A CA 1
ATOM 778 C C . PHE A 1 100 ? 5.016 21.144 46.974 1.00 19.67 118 PHE A C 1
ATOM 779 O O . PHE A 1 100 ? 4.525 22.075 47.608 1.00 18.82 118 PHE A O 1
ATOM 787 N N . ASP A 1 101 ? 5.816 21.314 45.925 1.00 20.91 119 ASP A N 1
ATOM 788 C CA . ASP A 1 101 ? 6.207 22.631 45.429 1.00 20.76 119 ASP A CA 1
ATOM 789 C C . ASP A 1 101 ? 5.178 23.146 44.428 1.00 19.40 119 ASP A C 1
ATOM 790 O O . ASP A 1 101 ? 5.061 22.623 43.319 1.00 20.96 119 ASP A O 1
ATOM 795 N N . PHE A 1 102 ? 4.430 24.171 44.828 1.00 17.28 120 PHE A N 1
ATOM 796 C CA . PHE A 1 102 ? 3.420 24.765 43.961 1.00 17.42 120 PHE A CA 1
ATOM 797 C C . PHE A 1 102 ? 3.948 26.005 43.239 1.00 17.99 120 PHE A C 1
ATOM 798 O O . PHE A 1 102 ? 3.170 26.841 42.780 1.00 17.69 120 PHE A O 1
ATOM 806 N N . GLY A 1 103 ? 5.271 26.121 43.154 1.00 18.76 121 GLY A N 1
ATOM 807 C CA . GLY A 1 103 ? 5.910 27.127 42.320 1.00 18.12 121 GLY A CA 1
ATOM 808 C C . GLY A 1 103 ? 6.076 28.516 42.908 1.00 17.46 121 GLY A C 1
ATOM 809 O O . GLY A 1 103 ? 5.621 28.803 44.017 1.00 17.13 121 GLY A O 1
ATOM 810 N N . MET A 1 104 ? 6.750 29.378 42.153 1.00 17.93 122 MET A N 1
ATOM 811 C CA . MET A 1 104 ? 6.926 30.775 42.531 1.00 18.07 122 MET A CA 1
ATOM 812 C C . MET A 1 104 ? 6.017 31.637 41.675 1.00 17.79 122 MET A C 1
ATOM 813 O O . MET A 1 104 ? 6.065 31.566 40.448 1.00 19.15 122 MET A O 1
ATOM 818 N N . HIS A 1 105 ? 5.189 32.453 42.315 1.00 16.59 123 HIS A N 1
ATOM 819 C CA . HIS A 1 105 ? 4.216 33.241 41.576 1.00 17.69 123 HIS A CA 1
ATOM 820 C C . HIS A 1 105 ? 4.128 34.669 42.093 1.00 17.98 123 HIS A C 1
ATOM 821 O O . HIS A 1 105 ? 4.494 34.963 43.231 1.00 18.32 123 HIS A O 1
ATOM 828 N N . ARG A 1 106 ? 3.648 35.555 41.231 1.00 17.96 124 ARG A N 1
ATOM 829 C CA . ARG A 1 106 ? 3.603 36.975 41.532 1.00 18.19 124 ARG A CA 1
ATOM 830 C C . ARG A 1 106 ? 2.464 37.322 42.482 1.00 16.91 124 ARG A C 1
ATOM 831 O O . ARG A 1 106 ? 1.308 36.972 42.241 1.00 17.65 124 ARG A O 1
ATOM 839 N N . LEU A 1 107 ? 2.808 37.988 43.577 1.00 15.95 125 LEU A N 1
ATOM 840 C CA . LEU A 1 107 ? 1.815 38.648 44.409 1.00 16.25 125 LEU A CA 1
ATOM 841 C C . LEU A 1 107 ? 1.870 40.135 44.104 1.00 18.44 125 LEU A C 1
ATOM 842 O O . LEU A 1 107 ? 2.952 40.708 43.969 1.00 19.55 125 LEU A O 1
ATOM 847 N N . ASN A 1 108 ? 0.706 40.759 43.986 1.00 17.85 126 ASN A N 1
ATOM 848 C CA . ASN A 1 108 ? 0.654 42.170 43.645 1.00 19.05 126 ASN A CA 1
ATOM 849 C C . ASN A 1 108 ? 0.293 43.039 44.843 1.00 18.52 126 ASN A C 1
ATOM 850 O O . ASN A 1 108 ? -0.304 42.560 45.810 1.00 17.84 126 ASN A O 1
ATOM 855 N N . LYS A 1 109 ? 0.682 44.310 44.768 1.00 18.53 127 LYS A N 1
ATOM 856 C CA . LYS A 1 109 ? 0.448 45.289 45.827 1.00 18.99 127 LYS A CA 1
ATOM 857 C C . LYS A 1 109 ? -0.969 45.220 46.391 1.00 19.27 127 LYS A C 1
ATOM 858 O O . LYS A 1 109 ? -1.949 45.299 45.650 1.00 19.85 127 LYS A O 1
ATOM 864 N N . GLY A 1 110 ? -1.068 45.055 47.706 1.00 18.67 128 GLY A N 1
ATOM 865 C CA . GLY A 1 110 ? -2.357 44.937 48.359 1.00 18.78 128 GLY A CA 1
ATOM 866 C C . GLY A 1 110 ? -2.749 43.497 48.634 1.00 18.35 128 GLY A C 1
ATOM 867 O O . GLY A 1 110 ? -1.894 42.632 48.822 1.00 16.72 128 GLY A O 1
ATOM 868 N N . ALA A 1 111 ? -4.053 43.242 48.648 1.00 19.33 129 ALA A N 1
ATOM 869 C CA . ALA A 1 111 ? -4.580 41.931 49.005 1.00 18.17 129 ALA A CA 1
ATOM 870 C C . ALA A 1 111 ? -4.454 40.930 47.861 1.00 17.41 129 ALA A C 1
ATOM 871 O O . ALA A 1 111 ? -4.647 41.272 46.694 1.00 18.33 129 ALA A O 1
ATOM 873 N N . ASN A 1 112 ? -4.123 39.691 48.207 1.00 16.11 130 ASN A N 1
ATOM 874 C CA . ASN A 1 112 ? -4.042 38.612 47.231 1.00 15.70 130 ASN A CA 1
ATOM 875 C C . ASN A 1 112 ? -4.775 37.374 47.731 1.00 17.08 130 ASN A C 1
ATOM 876 O O . ASN A 1 112 ? -4.419 36.810 48.765 1.00 17.65 130 ASN A O 1
ATOM 881 N N . LYS A 1 113 ? -5.803 36.956 47.001 1.00 16.70 131 LYS A N 1
ATOM 882 C CA . LYS A 1 113 ? -6.506 35.732 47.352 1.00 16.69 131 LYS A CA 1
ATOM 883 C C . LYS A 1 113 ? -5.771 34.540 46.763 1.00 16.76 131 LYS A C 1
ATOM 884 O O . LYS A 1 113 ? -5.722 34.373 45.547 1.00 18.66 131 LYS A O 1
ATOM 890 N N . VAL A 1 114 ? -5.180 33.725 47.628 1.00 17.10 132 VAL A N 1
ATOM 891 C CA . VAL A 1 114 ? -4.529 32.501 47.187 1.00 15.11 132 VAL A CA 1
ATOM 892 C C . VAL A 1 114 ? -5.495 31.338 47.346 1.00 15.56 132 VAL A C 1
ATOM 893 O O . VAL A 1 114 ? -5.943 31.044 48.455 1.00 14.93 132 VAL A O 1
ATOM 897 N N . SER A 1 115 ? -5.820 30.682 46.237 1.00 14.94 133 SER A N 1
ATOM 898 C CA . SER A 1 115 ? -6.807 29.608 46.257 1.00 16.29 133 SER A CA 1
ATOM 899 C C . SER A 1 115 ? -6.266 28.294 45.716 1.00 16.29 133 SER A C 1
ATOM 900 O O . SER A 1 115 ? -5.400 28.273 44.842 1.00 17.33 133 SER A O 1
ATOM 903 N N . PHE A 1 116 ? -6.787 27.196 46.246 1.00 15.16 134 PHE A N 1
ATOM 904 C CA . PHE A 1 116 ? -6.677 25.917 45.572 1.00 15.67 134 PHE A CA 1
ATOM 905 C C . PHE A 1 116 ? -8.046 25.592 45.004 1.00 15.40 134 PHE A C 1
ATOM 906 O O . PHE A 1 116 ? -9.012 25.429 45.747 1.00 16.27 134 PHE A O 1
ATOM 914 N N . LYS A 1 117 ? -8.128 25.531 43.680 1.00 15.07 135 LYS A N 1
ATOM 915 C CA . LYS A 1 117 ? -9.398 25.331 42.997 1.00 16.67 135 LYS A CA 1
ATOM 916 C C . LYS A 1 117 ? -9.641 23.852 42.720 1.00 17.60 135 LYS A C 1
ATOM 917 O O . LYS A 1 117 ? -8.692 23.075 42.601 1.00 17.07 135 LYS A O 1
ATOM 923 N N . PRO A 1 118 ? -10.920 23.454 42.633 1.00 16.91 136 PRO A N 1
ATOM 924 C CA . PRO A 1 118 ? -11.279 22.063 42.330 1.00 16.45 136 PRO A CA 1
ATOM 925 C C . PRO A 1 118 ? -11.017 21.697 40.873 1.00 17.29 136 PRO A C 1
ATOM 926 O O . PRO A 1 118 ? -11.921 21.234 40.175 1.00 16.76 136 PRO A O 1
ATOM 930 N N . ILE A 1 119 ? -9.789 21.921 40.419 1.00 16.03 137 ILE A N 1
ATOM 931 C CA . ILE A 1 119 ? -9.371 21.536 39.078 1.00 17.48 137 ILE A CA 1
ATOM 932 C C . ILE A 1 119 ? -8.049 20.779 39.178 1.00 18.30 137 ILE A C 1
ATOM 933 O O . ILE A 1 119 ? -6.984 21.378 39.028 1.00 17.81 137 ILE A O 1
ATOM 938 N N . TYR A 1 120 ? -8.110 19.471 39.437 1.00 18.21 138 TYR A N 1
ATOM 939 C CA . TYR A 1 120 ? -9.368 18.730 39.526 1.00 19.67 138 TYR A CA 1
ATOM 940 C C . TYR A 1 120 ? -9.765 18.358 40.958 1.00 17.09 138 TYR A C 1
ATOM 941 O O . TYR A 1 120 ? -10.649 17.528 41.165 1.00 15.32 138 TYR A O 1
ATOM 950 N N . GLY A 1 121 ? -9.113 18.965 41.942 1.00 15.12 139 GLY A N 1
ATOM 951 C CA . GLY A 1 121 ? -9.469 18.742 43.333 1.00 14.81 139 GLY A CA 1
ATOM 952 C C . GLY A 1 121 ? -9.265 17.320 43.828 1.00 15.85 139 GLY A C 1
ATOM 953 O O . GLY A 1 121 ? -8.458 16.570 43.279 1.00 17.09 139 GLY A O 1
ATOM 954 N N . TYR A 1 122 ? -10.013 16.960 44.869 1.00 14.59 140 TYR A N 1
ATOM 955 C CA . TYR A 1 122 ? -9.898 15.666 45.545 1.00 14.76 140 TYR A CA 1
ATOM 956 C C . TYR A 1 122 ? -8.453 15.368 45.931 1.00 15.23 140 TYR A C 1
ATOM 957 O O . TYR A 1 122 ? -7.862 14.360 45.532 1.00 15.00 140 TYR A O 1
ATOM 966 N N . ALA A 1 123 ? -7.905 16.290 46.716 1.00 15.03 141 ALA A N 1
ATOM 967 C CA . ALA A 1 123 ? -6.590 16.155 47.321 1.00 15.19 141 ALA A CA 1
ATOM 968 C C . ALA A 1 123 ? -6.655 16.730 48.732 1.00 15.26 141 ALA A C 1
ATOM 969 O O . ALA A 1 123 ? -7.566 17.491 49.058 1.00 15.09 141 ALA A O 1
ATOM 971 N N . GLU A 1 124 ? -5.687 16.371 49.564 1.00 16.92 142 GLU A N 1
ATOM 972 C CA . GLU A 1 124 ? -5.718 16.757 50.969 1.00 17.50 142 GLU A CA 1
ATOM 973 C C . GLU A 1 124 ? -4.638 17.785 51.270 1.00 17.42 142 GLU A C 1
ATOM 974 O O . GLU A 1 124 ? -3.521 17.689 50.763 1.00 17.38 142 GLU A O 1
ATOM 980 N N . PHE A 1 125 ? -4.978 18.770 52.097 1.00 15.53 143 PHE A N 1
ATOM 981 C CA . PHE A 1 125 ? -4.049 19.835 52.452 1.00 16.25 143 PHE A CA 1
ATOM 982 C C . PHE A 1 125 ? -3.956 19.987 53.968 1.00 16.95 143 PHE A C 1
ATOM 983 O O . PHE A 1 125 ? -4.942 20.311 54.628 1.00 17.06 143 PHE A O 1
ATOM 991 N N . ASP A 1 126 ? -2.767 19.739 54.513 1.00 16.12 144 ASP A N 1
ATOM 992 C CA . ASP A 1 126 ? -2.538 19.851 55.951 1.00 16.51 144 ASP A CA 1
ATOM 993 C C . ASP A 1 126 ? -2.171 21.281 56.329 1.00 16.37 144 ASP A C 1
ATOM 994 O O . ASP A 1 126 ? -2.832 21.904 57.158 1.00 16.39 144 ASP A O 1
ATOM 999 N N . THR A 1 127 ? -1.100 21.784 55.723 1.00 16.96 145 THR A N 1
ATOM 1000 C CA . THR A 1 127 ? -0.675 23.166 55.904 1.00 17.02 145 THR A CA 1
ATOM 1001 C C . THR A 1 127 ? -0.289 23.776 54.562 1.00 17.56 145 THR A C 1
ATOM 1002 O O . THR A 1 127 ? -0.026 23.059 53.596 1.00 17.28 145 THR A O 1
ATOM 1006 N N . ILE A 1 128 ? -0.261 25.102 54.509 1.00 15.57 146 ILE A N 1
ATOM 1007 C CA . ILE A 1 128 ? 0.187 25.825 53.326 1.00 15.25 146 ILE A CA 1
ATOM 1008 C C . ILE A 1 128 ? 1.219 26.865 53.754 1.00 18.22 146 ILE A C 1
ATOM 1009 O O . ILE A 1 128 ? 1.040 27.539 54.768 1.00 17.74 146 ILE A O 1
ATOM 1014 N N . THR A 1 129 ? 2.302 26.983 52.992 1.00 15.39 147 THR A N 1
ATOM 1015 C CA . THR A 1 129 ? 3.386 27.891 53.351 1.00 17.57 147 THR A CA 1
ATOM 1016 C C . THR A 1 129 ? 3.730 28.848 52.214 1.00 18.37 147 THR A C 1
ATOM 1017 O O . THR A 1 129 ? 3.915 28.430 51.070 1.00 19.59 147 THR A O 1
ATOM 1021 N N . VAL A 1 130 ? 3.804 30.136 52.538 1.00 17.56 148 VAL A N 1
ATOM 1022 C CA . VAL A 1 130 ? 4.211 31.153 51.577 1.00 15.12 148 VAL A CA 1
ATOM 1023 C C . VAL A 1 130 ? 5.504 31.822 52.036 1.00 17.00 148 VAL A C 1
ATOM 1024 O O . VAL A 1 130 ? 5.581 32.352 53.145 1.00 17.32 148 VAL A O 1
ATOM 1028 N N . GLU A 1 131 ? 6.517 31.789 51.177 1.00 17.05 149 GLU A N 1
ATOM 1029 C CA . GLU A 1 131 ? 7.813 32.392 51.475 1.00 17.98 149 GLU A CA 1
ATOM 1030 C C . GLU A 1 131 ? 8.214 33.371 50.383 1.00 16.91 149 GLU A C 1
ATOM 1031 O O . GLU A 1 131 ? 7.734 33.275 49.256 1.00 15.20 149 GLU A O 1
ATOM 1037 N N . GLU A 1 132 ? 9.098 34.309 50.714 1.00 15.88 150 GLU A N 1
ATOM 1038 C CA . GLU A 1 132 ? 9.704 35.144 49.687 1.00 20.76 150 GLU A CA 1
ATOM 1039 C C . GLU A 1 132 ? 10.477 34.239 48.732 1.00 19.72 150 GLU A C 1
ATOM 1040 O O . GLU A 1 132 ? 11.181 33.329 49.168 1.00 19.48 150 GLU A O 1
ATOM 1046 N N . ALA A 1 133 ? 10.320 34.473 47.434 1.00 18.03 151 ALA A N 1
ATOM 1047 C CA . ALA A 1 133 ? 10.895 33.585 46.431 1.00 19.31 151 ALA A CA 1
ATOM 1048 C C . ALA A 1 133 ? 12.415 33.602 46.460 1.00 20.65 151 ALA A C 1
ATOM 1049 O O . ALA A 1 133 ? 13.032 34.623 46.758 1.00 20.95 151 ALA A O 1
ATOM 1051 N N . THR A 1 134 ? 13.008 32.452 46.167 1.00 21.84 152 THR A N 1
ATOM 1052 C CA . THR A 1 134 ? 14.444 32.358 45.955 1.00 24.34 152 THR A CA 1
ATOM 1053 C C . THR A 1 134 ? 14.666 31.886 44.525 1.00 23.98 152 THR A C 1
ATOM 1054 O O . THR A 1 134 ? 14.012 30.951 44.064 1.00 23.45 152 THR A O 1
ATOM 1058 N N . PHE A 1 135 ? 15.579 32.538 43.820 1.00 24.52 153 PHE A N 1
ATOM 1059 C CA . PHE A 1 135 ? 15.737 32.288 42.394 1.00 27.20 153 PHE A CA 1
ATOM 1060 C C . PHE A 1 135 ? 17.014 31.512 42.095 1.00 29.02 153 PHE A C 1
ATOM 1061 O O . PHE A 1 135 ? 17.961 31.547 42.881 1.00 28.33 153 PHE A O 1
ATOM 1069 N N . PRO A 1 136 ? 17.032 30.786 40.964 1.00 30.96 154 PRO A N 1
ATOM 1070 C CA . PRO A 1 136 ? 18.234 30.073 40.526 1.00 31.41 154 PRO A CA 1
ATOM 1071 C C . PRO A 1 136 ? 19.430 31.005 40.381 1.00 32.52 154 PRO A C 1
ATOM 1072 O O . PRO A 1 136 ? 19.265 32.156 39.978 1.00 31.80 154 PRO A O 1
ATOM 1076 N N . ASP A 1 137 ? 20.616 30.516 40.724 1.00 34.90 155 ASP A N 1
ATOM 1077 C CA . ASP A 1 137 ? 21.837 31.282 40.516 1.00 37.28 155 ASP A CA 1
ATOM 1078 C C . ASP A 1 137 ? 22.225 31.204 39.042 1.00 36.15 155 ASP A C 1
ATOM 1079 O O . ASP A 1 137 ? 22.890 30.259 38.615 1.00 36.61 155 ASP A O 1
ATOM 1084 N N . PHE A 1 138 ? 21.801 32.202 38.272 1.00 34.51 156 PHE A N 1
ATOM 1085 C CA . PHE A 1 138 ? 22.049 32.221 36.834 1.00 33.26 156 PHE A CA 1
ATOM 1086 C C . PHE A 1 138 ? 23.524 32.442 36.515 1.00 34.86 156 PHE A C 1
ATOM 1087 O O . PHE A 1 138 ? 24.013 32.004 35.474 1.00 34.88 156 PHE A O 1
ATOM 1095 N N . SER A 1 139 ? 24.229 33.119 37.415 1.00 36.42 157 SER A N 1
ATOM 1096 C CA . SER A 1 139 ? 25.638 33.430 37.200 1.00 37.14 157 SER A CA 1
ATOM 1097 C C . SER A 1 139 ? 26.517 32.191 37.334 1.00 36.87 157 SER A C 1
ATOM 1098 O O . SER A 1 139 ? 27.652 32.174 36.859 1.00 37.32 157 SER A O 1
ATOM 1101 N N . LYS A 1 140 ? 25.991 31.159 37.986 1.00 36.26 158 LYS A N 1
ATOM 1102 C CA . LYS A 1 140 ? 26.763 29.944 38.227 1.00 36.49 158 LYS A CA 1
ATOM 1103 C C . LYS A 1 140 ? 26.519 28.878 37.163 1.00 33.55 158 LYS A C 1
ATOM 1104 O O . LYS A 1 140 ? 27.055 27.775 37.249 1.00 32.64 158 LYS A O 1
ATOM 1110 N N . VAL A 1 141 ? 25.708 29.208 36.164 1.00 31.93 159 VAL A N 1
ATOM 1111 C CA . VAL A 1 141 ? 25.512 28.315 35.030 1.00 29.57 159 VAL A CA 1
ATOM 1112 C C . VAL A 1 141 ? 26.816 28.186 34.249 1.00 28.73 159 VAL A C 1
ATOM 1113 O O . VAL A 1 141 ? 27.375 29.186 33.803 1.00 28.17 159 VAL A O 1
ATOM 1117 N N . ASP A 1 142 ? 27.308 26.961 34.097 1.00 28.30 160 ASP A N 1
ATOM 1118 C CA . ASP A 1 142 ? 28.538 26.740 33.342 1.00 28.85 160 ASP A CA 1
ATOM 1119 C C . ASP A 1 142 ? 28.284 26.940 31.852 1.00 26.29 160 ASP A C 1
ATOM 1120 O O . ASP A 1 142 ? 27.417 26.289 31.267 1.00 25.13 160 ASP A O 1
ATOM 1125 N N . THR A 1 143 ? 29.045 27.842 31.241 1.00 24.14 161 THR A N 1
ATOM 1126 C CA . THR A 1 143 ? 28.831 28.185 29.842 1.00 23.24 161 THR A CA 1
ATOM 1127 C C . THR A 1 143 ? 29.909 27.617 28.920 1.00 22.22 161 THR A C 1
ATOM 1128 O O . THR A 1 143 ? 30.169 28.168 27.849 1.00 21.45 161 THR A O 1
ATOM 1132 N N . LYS A 1 144 ? 30.531 26.515 29.330 1.00 21.98 162 LYS A N 1
ATOM 1133 C CA . LYS A 1 144 ? 31.449 25.807 28.445 1.00 22.23 162 LYS A CA 1
ATOM 1134 C C . LYS A 1 144 ? 30.647 25.202 27.300 1.00 20.57 162 LYS A C 1
ATOM 1135 O O . LYS A 1 144 ? 29.651 24.517 27.530 1.00 19.52 162 LYS A O 1
ATOM 1141 N N . LEU A 1 145 ? 31.071 25.467 26.070 1.00 20.29 163 LEU A N 1
ATOM 1142 C CA . LEU A 1 145 ? 30.340 24.987 24.903 1.00 20.62 163 LEU A CA 1
ATOM 1143 C C . LEU A 1 145 ? 30.431 23.469 24.774 1.00 19.55 163 LEU A C 1
ATOM 1144 O O . LEU A 1 145 ? 31.386 22.852 25.244 1.00 17.52 163 LEU A O 1
ATOM 1149 N N . SER A 1 146 ? 29.425 22.873 24.142 1.00 16.81 164 SER A N 1
ATOM 1150 C CA . SER A 1 146 ? 29.357 21.421 24.006 1.00 17.97 164 SER A CA 1
ATOM 1151 C C . SER A 1 146 ? 30.425 20.886 23.058 1.00 18.91 164 SER A C 1
ATOM 1152 O O . SER A 1 146 ? 30.882 19.752 23.206 1.00 19.00 164 SER A O 1
ATOM 1155 N N . ASP A 1 147 ? 30.809 21.699 22.079 1.00 18.93 165 ASP A N 1
ATOM 1156 C CA . ASP A 1 147 ? 31.884 21.342 21.156 1.00 20.66 165 ASP A CA 1
ATOM 1157 C C . ASP A 1 147 ? 33.234 21.575 21.826 1.00 21.42 165 ASP A C 1
ATOM 1158 O O . ASP A 1 147 ? 33.591 22.715 22.123 1.00 20.61 165 ASP A O 1
ATOM 1163 N N . PRO A 1 148 ? 33.993 20.492 22.057 1.00 23.10 166 PRO A N 1
ATOM 1164 C CA . PRO A 1 148 ? 35.305 20.586 22.705 1.00 23.93 166 PRO A CA 1
ATOM 1165 C C . PRO A 1 148 ? 36.286 21.428 21.896 1.00 23.25 166 PRO A C 1
ATOM 1166 O O . PRO A 1 148 ? 37.243 21.964 22.456 1.00 23.75 166 PRO A O 1
ATOM 1170 N N . LYS A 1 149 ? 36.043 21.538 20.594 1.00 21.30 167 LYS A N 1
ATOM 1171 C CA . LYS A 1 149 ? 36.933 22.276 19.705 1.00 21.16 167 LYS A CA 1
ATOM 1172 C C . LYS A 1 149 ? 36.402 23.666 19.373 1.00 20.78 167 LYS A C 1
ATOM 1173 O O . LYS A 1 149 ? 36.871 24.297 18.427 1.00 20.00 167 LYS A O 1
ATOM 1179 N N . ALA A 1 150 ? 35.424 24.130 20.148 1.00 21.56 168 ALA A N 1
ATOM 1180 C CA . ALA A 1 150 ? 34.816 25.446 19.939 1.00 20.63 168 ALA A CA 1
ATOM 1181 C C . ALA A 1 150 ? 35.872 26.533 19.749 1.00 20.71 168 ALA A C 1
ATOM 1182 O O . ALA A 1 150 ? 36.853 26.583 20.487 1.00 18.30 168 ALA A O 1
ATOM 1184 N N . THR A 1 151 ? 35.679 27.386 18.746 1.00 17.71 169 THR A N 1
ATOM 1185 C CA . THR A 1 151 ? 36.628 28.460 18.474 1.00 17.92 169 THR A CA 1
ATOM 1186 C C . THR A 1 151 ? 36.650 29.436 19.643 1.00 18.86 169 THR A C 1
ATOM 1187 O O . THR A 1 151 ? 35.718 29.466 20.443 1.00 17.76 169 THR A O 1
ATOM 1191 N N . LYS A 1 152 ? 37.710 30.231 19.745 1.00 19.95 170 LYS A N 1
ATOM 1192 C CA . LYS A 1 152 ? 37.825 31.167 20.858 1.00 22.35 170 LYS A CA 1
ATOM 1193 C C . LYS A 1 152 ? 36.736 32.238 20.785 1.00 22.41 170 LYS A C 1
ATOM 1194 O O . LYS A 1 152 ? 36.225 32.676 21.813 1.00 23.68 170 LYS A O 1
ATOM 1200 N N . GLU A 1 153 ? 36.364 32.637 19.573 1.00 21.16 171 GLU A N 1
ATOM 1201 C CA . GLU A 1 153 ? 35.321 33.642 19.397 1.00 19.77 171 GLU A CA 1
ATOM 1202 C C . GLU A 1 153 ? 33.970 33.123 19.880 1.00 18.77 171 GLU A C 1
ATOM 1203 O O . GLU A 1 153 ? 33.213 33.853 20.517 1.00 17.02 171 GLU A O 1
ATOM 1209 N N . ALA A 1 154 ? 33.675 31.861 19.579 1.00 18.64 172 ALA A N 1
ATOM 1210 C CA . ALA A 1 154 ? 32.418 31.247 20.000 1.00 16.71 172 ALA A CA 1
ATOM 1211 C C . ALA A 1 154 ? 32.330 31.128 21.519 1.00 16.79 172 ALA A C 1
ATOM 1212 O O . ALA A 1 154 ? 31.309 31.464 22.120 1.00 16.55 172 ALA A O 1
ATOM 1214 N N . GLN A 1 155 ? 33.406 30.650 22.135 1.00 17.17 173 GLN A N 1
ATOM 1215 C CA . GLN A 1 155 ? 33.433 30.461 23.579 1.00 17.50 173 GLN A CA 1
ATOM 1216 C C . GLN A 1 155 ? 33.382 31.798 24.315 1.00 17.38 173 GLN A C 1
ATOM 1217 O O . GLN A 1 155 ? 32.724 31.922 25.350 1.00 17.30 173 GLN A O 1
ATOM 1223 N N . LYS A 1 156 ? 34.070 32.800 23.776 1.00 17.55 174 LYS A N 1
ATOM 1224 C CA . LYS A 1 156 ? 34.050 34.134 24.369 1.00 19.95 174 LYS A CA 1
ATOM 1225 C C . LYS A 1 156 ? 32.660 34.762 24.274 1.00 19.75 174 LYS A C 1
ATOM 1226 O O . LYS A 1 156 ? 32.217 35.438 25.203 1.00 17.23 174 LYS A O 1
ATOM 1232 N N . LEU A 1 157 ? 31.974 34.534 23.157 1.00 16.90 175 LEU A N 1
ATOM 1233 C CA . LEU A 1 157 ? 30.601 35.017 23.006 1.00 16.53 175 LEU A CA 1
ATOM 1234 C C . LEU A 1 157 ? 29.676 34.347 24.023 1.00 16.32 175 LEU A C 1
ATOM 1235 O O . LEU A 1 157 ? 28.902 35.020 24.702 1.00 16.36 175 LEU A O 1
ATOM 1240 N N . GLN A 1 158 ? 29.769 33.025 24.130 1.00 16.31 176 GLN A N 1
ATOM 1241 C CA . GLN A 1 158 ? 28.936 32.278 25.067 1.00 16.15 176 GLN A CA 1
ATOM 1242 C C . GLN A 1 158 ? 29.187 32.719 26.507 1.00 18.00 176 GLN A C 1
ATOM 1243 O O . GLN A 1 158 ? 28.255 32.808 27.311 1.00 18.56 176 GLN A O 1
ATOM 1249 N N . ASP A 1 159 ? 30.444 33.004 26.828 1.00 17.96 177 ASP A N 1
ATOM 1250 C CA . ASP A 1 159 ? 30.791 33.452 28.171 1.00 17.82 177 ASP A CA 1
ATOM 1251 C C . ASP A 1 159 ? 30.245 34.847 28.444 1.00 17.01 177 ASP A C 1
ATOM 1252 O O . ASP A 1 159 ? 29.803 35.131 29.556 1.00 19.45 177 ASP A O 1
ATOM 1257 N N . TYR A 1 160 ? 30.271 35.716 27.436 1.00 17.41 178 TYR A N 1
ATOM 1258 C CA . TYR A 1 160 ? 29.670 37.037 27.584 1.00 17.70 178 TYR A CA 1
ATOM 1259 C C . TYR A 1 160 ? 28.179 36.915 27.873 1.00 18.02 178 TYR A C 1
ATOM 1260 O O . TYR A 1 160 ? 27.646 37.609 28.740 1.00 16.48 178 TYR A O 1
ATOM 1269 N N . LEU A 1 161 ? 27.509 36.043 27.124 1.00 17.06 179 LEU A N 1
ATOM 1270 C CA . LEU A 1 161 ? 26.084 35.798 27.318 1.00 15.76 179 LEU A CA 1
ATOM 1271 C C . LEU A 1 161 ? 25.813 35.308 28.736 1.00 15.81 179 LEU A C 1
ATOM 1272 O O . LEU A 1 161 ? 24.869 35.752 29.386 1.00 15.67 179 LEU A O 1
ATOM 1277 N N . GLY A 1 162 ? 26.653 34.394 29.210 1.00 16.05 180 GLY A N 1
ATOM 1278 C CA . GLY A 1 162 ? 26.529 33.880 30.560 1.00 19.34 180 GLY A CA 1
ATOM 1279 C C . GLY A 1 162 ? 26.738 34.961 31.604 1.00 20.06 180 GLY A C 1
ATOM 1280 O O . GLY A 1 162 ? 26.215 34.872 32.714 1.00 19.58 180 GLY A O 1
ATOM 1281 N N . SER A 1 163 ? 27.499 35.992 31.244 1.00 20.64 181 SER A N 1
ATOM 1282 C CA . SER A 1 163 ? 27.849 37.045 32.192 1.00 21.54 181 SER A CA 1
ATOM 1283 C C . SER A 1 163 ? 26.690 38.007 32.430 1.00 22.79 181 SER A C 1
ATOM 1284 O O . SER A 1 163 ? 26.665 38.716 33.432 1.00 24.17 181 SER A O 1
ATOM 1287 N N . VAL A 1 164 ? 25.729 38.033 31.512 1.00 22.16 182 VAL A N 1
ATOM 1288 C CA . VAL A 1 164 ? 24.584 38.925 31.662 1.00 22.65 182 VAL A CA 1
ATOM 1289 C C . VAL A 1 164 ? 23.298 38.150 31.939 1.00 20.89 182 VAL A C 1
ATOM 1290 O O . VAL A 1 164 ? 22.262 38.744 32.234 1.00 21.19 182 VAL A O 1
ATOM 1294 N N . TYR A 1 165 ? 23.378 36.825 31.857 1.00 20.49 183 TYR A N 1
ATOM 1295 C CA . TYR A 1 165 ? 22.222 35.959 32.077 1.00 19.30 183 TYR A CA 1
ATOM 1296 C C . TYR A 1 165 ? 21.677 36.118 33.490 1.00 18.85 183 TYR A C 1
ATOM 1297 O O . TYR A 1 165 ? 22.394 35.899 34.468 1.00 18.28 183 TYR A O 1
ATOM 1306 N N . GLY A 1 166 ? 20.410 36.504 33.590 1.00 18.69 184 GLY A N 1
ATOM 1307 C CA . GLY A 1 166 ? 19.779 36.720 34.879 1.00 19.80 184 GLY A CA 1
ATOM 1308 C C . GLY A 1 166 ? 19.869 38.161 35.349 1.00 20.40 184 GLY A C 1
ATOM 1309 O O . GLY A 1 166 ? 19.159 38.563 36.271 1.00 20.50 184 GLY A O 1
ATOM 1310 N N . LYS A 1 167 ? 20.738 38.941 34.713 1.00 19.64 185 LYS A N 1
ATOM 1311 C CA . LYS A 1 167 ? 20.922 40.344 35.078 1.00 20.89 185 LYS A CA 1
ATOM 1312 C C . LYS A 1 167 ? 20.299 41.292 34.053 1.00 19.61 185 LYS A C 1
ATOM 1313 O O . LYS A 1 167 ? 19.835 42.379 34.397 1.00 19.33 185 LYS A O 1
ATOM 1319 N N . LYS A 1 168 ? 20.309 40.878 32.790 1.00 18.62 186 LYS A N 1
ATOM 1320 C CA . LYS A 1 168 ? 19.799 41.699 31.696 1.00 18.85 186 LYS A CA 1
ATOM 1321 C C . LYS A 1 168 ? 19.025 40.852 30.695 1.00 18.79 186 LYS A C 1
ATOM 1322 O O . LYS A 1 168 ? 19.018 39.623 30.781 1.00 17.95 186 LYS A O 1
ATOM 1328 N N . ILE A 1 169 ? 18.378 41.518 29.744 1.00 19.04 187 ILE A N 1
ATOM 1329 C CA . ILE A 1 169 ? 17.886 40.847 28.549 1.00 19.08 187 ILE A CA 1
ATOM 1330 C C . ILE A 1 169 ? 18.477 41.564 27.332 1.00 19.21 187 ILE A C 1
ATOM 1331 O O . ILE A 1 169 ? 18.567 42.792 27.297 1.00 15.10 187 ILE A O 1
ATOM 1336 N N . ILE A 1 170 ? 18.919 40.790 26.350 1.00 14.78 188 ILE A N 1
ATOM 1337 C CA . ILE A 1 170 ? 19.580 41.358 25.181 1.00 17.67 188 ILE A CA 1
ATOM 1338 C C . ILE A 1 170 ? 18.575 41.611 24.062 1.00 14.82 188 ILE A C 1
ATOM 1339 O O . ILE A 1 170 ? 17.786 40.736 23.726 1.00 14.57 188 ILE A O 1
ATOM 1344 N N . SER A 1 171 ? 18.597 42.807 23.487 1.00 15.05 189 SER A N 1
ATOM 1345 C CA . SER A 1 171 ? 17.677 43.122 22.397 1.00 17.14 189 SER A CA 1
ATOM 1346 C C . SER A 1 171 ? 18.063 42.394 21.111 1.00 18.50 189 SER A C 1
ATOM 1347 O O . SER A 1 171 ? 19.239 42.145 20.854 1.00 15.06 189 SER A O 1
ATOM 1350 N N . GLY A 1 172 ? 17.062 42.051 20.308 1.00 14.82 190 GLY A N 1
ATOM 1351 C CA . GLY A 1 172 ? 17.303 41.350 19.062 1.00 14.79 190 GLY A CA 1
ATOM 1352 C C . GLY A 1 172 ? 16.236 41.630 18.025 1.00 15.68 190 GLY A C 1
ATOM 1353 O O . GLY A 1 172 ? 15.145 42.091 18.356 1.00 15.28 190 GLY A O 1
ATOM 1354 N N . GLN A 1 173 ? 16.554 41.348 16.765 1.00 15.71 191 GLN A N 1
ATOM 1355 C CA . GLN A 1 173 ? 15.619 41.572 15.668 1.00 15.01 191 GLN A CA 1
ATOM 1356 C C . GLN A 1 173 ? 15.979 40.721 14.458 1.00 15.03 191 GLN A C 1
ATOM 1357 O O . GLN A 1 173 ? 17.132 40.699 14.030 1.00 15.14 191 GLN A O 1
ATOM 1363 N N . GLN A 1 174 ? 14.990 40.023 13.910 1.00 14.93 192 GLN A N 1
ATOM 1364 C CA . GLN A 1 174 ? 15.187 39.242 12.695 1.00 17.03 192 GLN A CA 1
ATOM 1365 C C . GLN A 1 174 ? 15.097 40.146 11.470 1.00 17.48 192 GLN A C 1
ATOM 1366 O O . GLN A 1 174 ? 14.181 40.966 11.371 1.00 16.59 192 GLN A O 1
ATOM 1372 N N . GLU A 1 175 ? 16.043 40.001 10.545 1.00 15.49 193 GLU A N 1
ATOM 1373 C CA . GLU A 1 175 ? 16.006 40.753 9.295 1.00 15.85 193 GLU A CA 1
ATOM 1374 C C . GLU A 1 175 ? 15.076 40.070 8.298 1.00 17.97 193 GLU A C 1
ATOM 1375 O O . GLU A 1 175 ? 14.720 38.904 8.462 1.00 16.87 193 GLU A O 1
ATOM 1381 N N . ILE A 1 176 ? 14.696 40.806 7.261 1.00 18.83 194 ILE A N 1
ATOM 1382 C CA . ILE A 1 176 ? 13.751 40.319 6.264 1.00 19.14 194 ILE A CA 1
ATOM 1383 C C . ILE A 1 176 ? 14.340 39.153 5.463 1.00 19.57 194 ILE A C 1
ATOM 1384 O O . ILE A 1 176 ? 15.561 39.006 5.366 1.00 16.38 194 ILE A O 1
ATOM 1389 N N . TYR A 1 177 ? 13.465 38.311 4.919 1.00 19.96 195 TYR A N 1
ATOM 1390 C CA . TYR A 1 177 ? 13.877 37.232 4.026 1.00 19.85 195 TYR A CA 1
ATOM 1391 C C . TYR A 1 177 ? 14.603 37.794 2.809 1.00 20.47 195 TYR A C 1
ATOM 1392 O O . TYR A 1 177 ? 14.389 38.948 2.431 1.00 17.16 195 TYR A O 1
ATOM 1401 N N . GLY A 1 178 ? 15.455 36.974 2.198 1.00 21.28 196 GLY A N 1
ATOM 1402 C CA . GLY A 1 178 ? 16.244 37.394 1.052 1.00 21.54 196 GLY A CA 1
ATOM 1403 C C . GLY A 1 178 ? 15.399 37.967 -0.070 1.00 21.50 196 GLY A C 1
ATOM 1404 O O . GLY A 1 178 ? 14.446 37.338 -0.520 1.00 20.51 196 GLY A O 1
ATOM 1405 N N . GLY A 1 179 ? 15.742 39.174 -0.510 1.00 22.30 197 GLY A N 1
ATOM 1406 C CA . GLY A 1 179 ? 14.993 39.841 -1.560 1.00 22.84 197 GLY A CA 1
ATOM 1407 C C . GLY A 1 179 ? 13.881 40.733 -1.034 1.00 24.19 197 GLY A C 1
ATOM 1408 O O . GLY A 1 179 ? 13.370 41.587 -1.758 1.00 23.62 197 GLY A O 1
ATOM 1409 N N . GLY A 1 180 ? 13.508 40.539 0.230 1.00 23.56 198 GLY A N 1
ATOM 1410 C CA . GLY A 1 180 ? 12.428 41.302 0.834 1.00 22.82 198 GLY A CA 1
ATOM 1411 C C . GLY A 1 180 ? 12.715 42.788 0.964 1.00 22.16 198 GLY A C 1
ATOM 1412 O O . GLY A 1 180 ? 13.861 43.219 0.837 1.00 21.11 198 GLY A O 1
ATOM 1413 N N . ASN A 1 181 ? 11.664 43.565 1.225 1.00 22.19 199 ASN A N 1
ATOM 1414 C CA . ASN A 1 181 ? 11.760 45.021 1.352 1.00 23.73 199 ASN A CA 1
ATOM 1415 C C . ASN A 1 181 ? 12.426 45.684 0.149 1.00 24.22 199 ASN A C 1
ATOM 1416 O O . ASN A 1 181 ? 13.093 46.710 0.292 1.00 22.12 199 ASN A O 1
ATOM 1421 N N . ASP A 1 182 ? 12.243 45.088 -1.027 1.00 26.74 200 ASP A N 1
ATOM 1422 C CA . ASP A 1 182 ? 12.853 45.572 -2.264 1.00 30.17 200 ASP A CA 1
ATOM 1423 C C . ASP A 1 182 ? 14.365 45.751 -2.108 1.00 28.71 200 ASP A C 1
ATOM 1424 O O . ASP A 1 182 ? 14.954 46.670 -2.674 1.00 30.19 200 ASP A O 1
ATOM 1429 N N . GLY A 1 183 ? 14.983 44.873 -1.322 1.00 27.14 201 GLY A N 1
ATOM 1430 C CA . GLY A 1 183 ? 16.422 44.889 -1.141 1.00 26.14 201 GLY A CA 1
ATOM 1431 C C . GLY A 1 183 ? 16.908 45.629 0.092 1.00 25.80 201 GLY A C 1
ATOM 1432 O O . GLY A 1 183 ? 18.092 45.576 0.421 1.00 25.91 201 GLY A O 1
ATOM 1433 N N . ASP A 1 184 ? 16.002 46.319 0.780 1.00 25.77 202 ASP A N 1
ATOM 1434 C CA . ASP A 1 184 ? 16.381 47.099 1.956 1.00 26.14 202 ASP A CA 1
ATOM 1435 C C . ASP A 1 184 ? 16.319 46.268 3.240 1.00 23.12 202 ASP A C 1
ATOM 1436 O O . ASP A 1 184 ? 15.305 46.252 3.936 1.00 22.05 202 ASP A O 1
ATOM 1441 N N . TYR A 1 185 ? 17.422 45.598 3.559 1.00 22.62 203 TYR A N 1
ATOM 1442 C CA . TYR A 1 185 ? 17.483 44.732 4.734 1.00 21.69 203 TYR A CA 1
ATOM 1443 C C . TYR A 1 185 ? 17.560 45.509 6.043 1.00 20.63 203 TYR A C 1
ATOM 1444 O O . TYR A 1 185 ? 17.483 44.923 7.121 1.00 20.64 203 TYR A O 1
ATOM 1453 N N . GLU A 1 186 ? 17.707 46.825 5.952 1.00 19.56 204 GLU A N 1
ATOM 1454 C CA . GLU A 1 186 ? 17.917 47.639 7.143 1.00 19.38 204 GLU A CA 1
ATOM 1455 C C . GLU A 1 186 ? 16.638 48.290 7.657 1.00 19.68 204 GLU A C 1
ATOM 1456 O O . GLU A 1 186 ? 16.643 48.896 8.728 1.00 21.73 204 GLU A O 1
ATOM 1462 N N . LEU A 1 187 ? 15.552 48.153 6.899 1.00 19.12 205 LEU A N 1
ATOM 1463 C CA . LEU A 1 187 ? 14.280 48.813 7.208 1.00 20.54 205 LEU A CA 1
ATOM 1464 C C . LEU A 1 187 ? 13.841 48.615 8.660 1.00 21.07 205 LEU A C 1
ATOM 1465 O O . LEU A 1 187 ? 13.640 49.587 9.387 1.00 20.97 205 LEU A O 1
ATOM 1470 N N . GLU A 1 188 ? 13.689 47.358 9.072 1.00 20.25 206 GLU A N 1
ATOM 1471 C CA . GLU A 1 188 ? 13.265 47.041 10.434 1.00 19.77 206 GLU A CA 1
ATOM 1472 C C . GLU A 1 188 ? 14.203 47.645 11.475 1.00 19.36 206 GLU A C 1
ATOM 1473 O O . GLU A 1 188 ? 13.769 48.098 12.532 1.00 18.22 206 GLU A O 1
ATOM 1479 N N . PHE A 1 189 ? 15.492 47.656 11.162 1.00 17.17 207 PHE A N 1
ATOM 1480 C CA . PHE A 1 189 ? 16.498 48.116 12.107 1.00 17.66 207 PHE A CA 1
ATOM 1481 C C . PHE A 1 189 ? 16.507 49.636 12.219 1.00 18.24 207 PHE A C 1
ATOM 1482 O O . PHE A 1 189 ? 16.641 50.184 13.315 1.00 17.65 207 PHE A O 1
ATOM 1490 N N . GLU A 1 190 ? 16.347 50.318 11.090 1.00 18.72 208 GLU A N 1
ATOM 1491 C CA . GLU A 1 190 ? 16.274 51.773 11.100 1.00 19.74 208 GLU A CA 1
ATOM 1492 C C . GLU A 1 190 ? 14.990 52.241 11.779 1.00 19.61 208 GLU A C 1
ATOM 1493 O O . GLU A 1 190 ? 14.951 53.325 12.361 1.00 20.13 208 GLU A O 1
ATOM 1499 N N . TYR A 1 191 ? 13.944 51.421 11.704 1.00 18.29 209 TYR A N 1
ATOM 1500 C CA . TYR A 1 191 ? 12.696 51.719 12.402 1.00 19.42 209 TYR A CA 1
ATOM 1501 C C . TYR A 1 191 ? 12.928 51.763 13.906 1.00 19.77 209 TYR A C 1
ATOM 1502 O O . TYR A 1 191 ? 12.504 52.699 14.584 1.00 19.87 209 TYR A O 1
ATOM 1511 N N . ILE A 1 192 ? 13.608 50.741 14.416 1.00 18.51 210 ILE A N 1
ATOM 1512 C CA . ILE A 1 192 ? 13.935 50.655 15.834 1.00 18.53 210 ILE A CA 1
ATOM 1513 C C . ILE A 1 192 ? 14.829 51.817 16.271 1.00 18.63 210 ILE A C 1
ATOM 1514 O O . ILE A 1 192 ? 14.597 52.434 17.313 1.00 17.80 210 ILE A O 1
ATOM 1519 N N . LYS A 1 193 ? 15.837 52.122 15.458 1.00 18.96 211 LYS A N 1
ATOM 1520 C CA . LYS A 1 193 ? 16.771 53.205 15.757 1.00 19.85 211 LYS A CA 1
ATOM 1521 C C . LYS A 1 193 ? 16.088 54.568 15.824 1.00 20.31 211 LYS A C 1
ATOM 1522 O O . LYS A 1 193 ? 16.290 55.318 16.776 1.00 20.95 211 LYS A O 1
ATOM 1528 N N . ASP A 1 194 ? 15.287 54.890 14.812 1.00 20.52 212 ASP A N 1
ATOM 1529 C CA . ASP A 1 194 ? 14.629 56.195 14.749 1.00 22.95 212 ASP A CA 1
ATOM 1530 C C . ASP A 1 194 ? 13.598 56.356 15.861 1.00 22.34 212 ASP A C 1
ATOM 1531 O O . ASP A 1 194 ? 13.329 57.468 16.320 1.00 19.96 212 ASP A O 1
ATOM 1536 N N . LEU A 1 195 ? 13.026 55.238 16.292 1.00 20.37 213 LEU A N 1
ATOM 1537 C CA . LEU A 1 195 ? 11.994 55.257 17.319 1.00 20.83 213 LEU A CA 1
ATOM 1538 C C . LEU A 1 195 ? 12.587 55.351 18.720 1.00 20.49 213 LEU A C 1
ATOM 1539 O O . LEU A 1 195 ? 12.187 56.202 19.516 1.00 20.24 213 LEU A O 1
ATOM 1544 N N . THR A 1 196 ? 13.546 54.474 19.007 1.00 19.46 214 THR A N 1
ATOM 1545 C CA . THR A 1 196 ? 14.067 54.302 20.360 1.00 19.13 214 THR A CA 1
ATOM 1546 C C . THR A 1 196 ? 15.400 55.000 20.600 1.00 20.48 214 THR A C 1
ATOM 1547 O O . THR A 1 196 ? 15.770 55.262 21.744 1.00 20.26 214 THR A O 1
ATOM 1551 N N . GLY A 1 197 ? 16.128 55.280 19.524 1.00 21.69 215 GLY A N 1
ATOM 1552 C CA . GLY A 1 197 ? 17.460 55.845 19.639 1.00 22.76 215 GLY A CA 1
ATOM 1553 C C . GLY A 1 197 ? 18.511 54.759 19.779 1.00 21.19 215 GLY A C 1
ATOM 1554 O O . GLY A 1 197 ? 19.702 55.045 19.885 1.00 19.43 215 GLY A O 1
ATOM 1555 N N . LYS A 1 198 ? 18.063 53.506 19.775 1.00 20.98 216 LYS A N 1
ATOM 1556 C CA . LYS A 1 198 ? 18.950 52.360 19.943 1.00 20.66 216 LYS A CA 1
ATOM 1557 C C . LYS A 1 198 ? 18.858 51.393 18.767 1.00 20.13 216 LYS A C 1
ATOM 1558 O O . LYS A 1 198 ? 17.852 51.353 18.061 1.00 19.92 216 LYS A O 1
ATOM 1564 N N . TYR A 1 199 ? 19.915 50.610 18.574 1.00 19.23 217 TYR A N 1
ATOM 1565 C CA . TYR A 1 199 ? 19.873 49.449 17.692 1.00 18.31 217 TYR A CA 1
ATOM 1566 C C . TYR A 1 199 ? 19.782 48.172 18.527 1.00 18.17 217 TYR A C 1
ATOM 1567 O O . TYR A 1 199 ? 20.292 48.125 19.646 1.00 20.99 217 TYR A O 1
ATOM 1576 N N . PRO A 1 200 ? 19.140 47.126 17.988 1.00 16.77 218 PRO A N 1
ATOM 1577 C CA . PRO A 1 200 ? 19.192 45.835 18.682 1.00 16.18 218 PRO A CA 1
ATOM 1578 C C . PRO A 1 200 ? 20.618 45.296 18.694 1.00 16.57 218 PRO A C 1
ATOM 1579 O O . PRO A 1 200 ? 21.373 45.564 17.759 1.00 16.23 218 PRO A O 1
ATOM 1583 N N . ALA A 1 201 ? 20.983 44.560 19.737 1.00 15.84 219 ALA A N 1
ATOM 1584 C CA . ALA A 1 201 ? 22.328 44.006 19.836 1.00 15.91 219 ALA A CA 1
ATOM 1585 C C . ALA A 1 201 ? 22.465 42.761 18.966 1.00 15.70 219 ALA A C 1
ATOM 1586 O O . ALA A 1 201 ? 23.490 42.554 18.312 1.00 15.84 219 ALA A O 1
ATOM 1588 N N . ILE A 1 202 ? 21.422 41.939 18.968 1.00 15.39 220 ILE A N 1
ATOM 1589 C CA . ILE A 1 202 ? 21.401 40.692 18.213 1.00 15.20 220 ILE A CA 1
ATOM 1590 C C . ILE A 1 202 ? 20.635 40.865 16.902 1.00 17.69 220 ILE A C 1
ATOM 1591 O O . ILE A 1 202 ? 19.546 41.434 16.881 1.00 15.19 220 ILE A O 1
ATOM 1596 N N . ARG A 1 203 ? 21.214 40.389 15.806 1.00 16.92 221 ARG A N 1
ATOM 1597 C CA . ARG A 1 203 ? 20.522 40.405 14.522 1.00 15.31 221 ARG A CA 1
ATOM 1598 C C . ARG A 1 203 ? 20.263 38.975 14.058 1.00 15.57 221 ARG A C 1
ATOM 1599 O O . ARG A 1 203 ? 21.151 38.125 14.118 1.00 15.08 221 ARG A O 1
ATOM 1607 N N . GLY A 1 204 ? 19.035 38.713 13.619 1.00 15.01 222 GLY A N 1
ATOM 1608 C CA . GLY A 1 204 ? 18.651 37.387 13.175 1.00 14.85 222 GLY A CA 1
ATOM 1609 C C . GLY A 1 204 ? 18.731 37.240 11.669 1.00 15.04 222 GLY A C 1
ATOM 1610 O O . GLY A 1 204 ? 18.265 38.104 10.925 1.00 15.23 222 GLY A O 1
ATOM 1611 N N . PHE A 1 205 ? 19.329 36.139 11.223 1.00 16.25 223 PHE A N 1
ATOM 1612 C CA . PHE A 1 205 ? 19.497 35.860 9.803 1.00 15.20 223 PHE A CA 1
ATOM 1613 C C . PHE A 1 205 ? 18.878 34.509 9.454 1.00 17.27 223 PHE A C 1
ATOM 1614 O O . PHE A 1 205 ? 18.303 33.843 10.314 1.00 14.88 223 PHE A O 1
ATOM 1622 N N . ASP A 1 206 ? 19.005 34.106 8.193 1.00 17.88 224 ASP A N 1
ATOM 1623 C CA . ASP A 1 206 ? 18.518 32.800 7.749 1.00 17.99 224 ASP A CA 1
ATOM 1624 C C . ASP A 1 206 ? 19.242 32.365 6.479 1.00 17.98 224 ASP A C 1
ATOM 1625 O O . ASP A 1 206 ? 19.412 33.158 5.555 1.00 15.72 224 ASP A O 1
ATOM 1630 N N . PHE A 1 207 ? 19.654 31.100 6.435 1.00 15.46 225 PHE A N 1
ATOM 1631 C CA . PHE A 1 207 ? 20.449 30.589 5.323 1.00 15.70 225 PHE A CA 1
ATOM 1632 C C . PHE A 1 207 ? 19.643 29.760 4.328 1.00 16.44 225 PHE A C 1
ATOM 1633 O O . PHE A 1 207 ? 20.211 28.975 3.571 1.00 17.31 225 PHE A O 1
ATOM 1641 N N . MET A 1 208 ? 18.327 29.950 4.314 1.00 17.39 226 MET A N 1
ATOM 1642 C CA . MET A 1 208 ? 17.440 29.109 3.513 1.00 17.22 226 MET A CA 1
ATOM 1643 C C . MET A 1 208 ? 17.721 29.171 2.009 1.00 18.02 226 MET A C 1
ATOM 1644 O O . MET A 1 208 ? 17.512 28.189 1.295 1.00 17.52 226 MET A O 1
ATOM 1649 N N . ASN A 1 209 ? 18.204 30.311 1.524 1.00 18.64 227 ASN A N 1
ATOM 1650 C CA . ASN A 1 209 ? 18.364 30.495 0.083 1.00 19.37 227 ASN A CA 1
ATOM 1651 C C . ASN A 1 209 ? 19.654 29.903 -0.480 1.00 19.42 227 ASN A C 1
ATOM 1652 O O . ASN A 1 209 ? 19.872 29.915 -1.690 1.00 17.31 227 ASN A O 1
ATOM 1657 N N . TYR A 1 210 ? 20.502 29.379 0.397 1.00 16.06 228 TYR A N 1
ATOM 1658 C CA . TYR A 1 210 ? 21.673 28.631 -0.042 1.00 16.07 228 TYR A CA 1
ATOM 1659 C C . TYR A 1 210 ? 21.323 27.148 -0.123 1.00 17.00 228 TYR A C 1
ATOM 1660 O O . TYR A 1 210 ? 21.906 26.330 0.587 1.00 16.59 228 TYR A O 1
ATOM 1669 N N . ASN A 1 211 ? 20.367 26.808 -0.985 1.00 18.20 229 ASN A N 1
ATOM 1670 C CA . ASN A 1 211 ? 19.843 25.443 -1.065 1.00 18.70 229 ASN A CA 1
ATOM 1671 C C . ASN A 1 211 ? 20.027 24.832 -2.462 1.00 18.71 229 ASN A C 1
ATOM 1672 O O . ASN A 1 211 ? 20.276 25.553 -3.426 1.00 18.62 229 ASN A O 1
ATOM 1677 N N . PRO A 1 212 ? 19.914 23.496 -2.574 1.00 18.90 230 PRO A N 1
ATOM 1678 C CA . PRO A 1 212 ? 20.144 22.840 -3.869 1.00 19.33 230 PRO A CA 1
ATOM 1679 C C . PRO A 1 212 ? 18.973 22.893 -4.854 1.00 21.03 230 PRO A C 1
ATOM 1680 O O . PRO A 1 212 ? 19.104 22.358 -5.956 1.00 22.84 230 PRO A O 1
ATOM 1684 N N . LEU A 1 213 ? 17.863 23.521 -4.476 1.00 20.95 231 LEU A N 1
ATOM 1685 C CA . LEU A 1 213 ? 16.651 23.488 -5.294 1.00 21.35 231 LEU A CA 1
ATOM 1686 C C . LEU A 1 213 ? 16.443 24.759 -6.113 1.00 21.59 231 LEU A C 1
ATOM 1687 O O . LEU A 1 213 ? 16.216 24.701 -7.321 1.00 21.68 231 LEU A O 1
ATOM 1692 N N . TYR A 1 214 ? 16.509 25.903 -5.443 1.00 21.26 232 TYR A N 1
ATOM 1693 C CA . TYR A 1 214 ? 16.321 27.195 -6.090 1.00 21.37 232 TYR A CA 1
ATOM 1694 C C . TYR A 1 214 ? 17.353 28.183 -5.560 1.00 22.09 232 TYR A C 1
ATOM 1695 O O . TYR A 1 214 ? 17.124 29.393 -5.539 1.00 22.82 232 TYR A O 1
ATOM 1704 N N . GLY A 1 215 ? 18.493 27.647 -5.138 1.00 21.91 233 GLY A N 1
ATOM 1705 C CA . GLY A 1 215 ? 19.506 28.421 -4.448 1.00 22.17 233 GLY A CA 1
ATOM 1706 C C . GLY A 1 215 ? 20.043 29.621 -5.197 1.00 23.06 233 GLY A C 1
ATOM 1707 O O . GLY A 1 215 ? 20.219 29.589 -6.416 1.00 23.69 233 GLY A O 1
ATOM 1708 N N . TRP A 1 216 ? 20.292 30.693 -4.453 1.00 22.52 234 TRP A N 1
ATOM 1709 C CA . TRP A 1 216 ? 20.939 31.879 -4.994 1.00 23.52 234 TRP A CA 1
ATOM 1710 C C . TRP A 1 216 ? 21.769 32.528 -3.894 1.00 23.00 234 TRP A C 1
ATOM 1711 O O . TRP A 1 216 ? 22.005 31.915 -2.851 1.00 22.06 234 TRP A O 1
ATOM 1722 N N . ASP A 1 217 ? 22.220 33.754 -4.130 1.00 23.59 235 ASP A N 1
ATOM 1723 C CA . ASP A 1 217 ? 23.078 34.455 -3.178 1.00 22.93 235 ASP A CA 1
ATOM 1724 C C . ASP A 1 217 ? 22.387 35.717 -2.669 1.00 21.98 235 ASP A C 1
ATOM 1725 O O . ASP A 1 217 ? 22.468 36.765 -3.307 1.00 22.18 235 ASP A O 1
ATOM 1730 N N . ASP A 1 218 ? 21.717 35.621 -1.522 1.00 21.41 236 ASP A N 1
ATOM 1731 C CA . ASP A 1 218 ? 21.003 36.776 -0.979 1.00 21.60 236 ASP A CA 1
ATOM 1732 C C . ASP A 1 218 ? 21.887 37.603 -0.048 1.00 19.98 236 ASP A C 1
ATOM 1733 O O . ASP A 1 218 ? 21.391 38.453 0.693 1.00 19.43 236 ASP A O 1
ATOM 1738 N N . GLN A 1 219 ? 23.191 37.330 -0.088 1.00 20.07 237 GLN A N 1
ATOM 1739 C CA . GLN A 1 219 ? 24.201 38.107 0.635 1.00 20.18 237 GLN A CA 1
ATOM 1740 C C . GLN A 1 219 ? 24.049 38.064 2.157 1.00 19.70 237 GLN A C 1
ATOM 1741 O O . GLN A 1 219 ? 24.506 38.972 2.855 1.00 20.98 237 GLN A O 1
ATOM 1747 N N . THR A 1 220 ? 23.421 37.009 2.668 1.00 17.54 238 THR A N 1
ATOM 1748 C CA . THR A 1 220 ? 23.260 36.842 4.111 1.00 16.43 238 THR A CA 1
ATOM 1749 C C . THR A 1 220 ? 24.615 36.789 4.817 1.00 15.67 238 THR A C 1
ATOM 1750 O O . THR A 1 220 ? 24.827 37.478 5.811 1.00 14.99 238 THR A O 1
ATOM 1754 N N . THR A 1 221 ? 25.527 35.979 4.285 1.00 15.08 239 THR A N 1
ATOM 1755 C CA . THR A 1 221 ? 26.847 35.795 4.882 1.00 15.67 239 THR A CA 1
ATOM 1756 C C . THR A 1 221 ? 27.606 37.114 5.008 1.00 16.93 239 THR A C 1
ATOM 1757 O O . THR A 1 221 ? 28.225 37.384 6.037 1.00 16.95 239 THR A O 1
ATOM 1761 N N . GLU A 1 222 ? 27.544 37.940 3.968 1.00 17.30 240 GLU A N 1
ATOM 1762 C CA . GLU A 1 222 ? 28.172 39.255 4.011 1.00 17.36 240 GLU A CA 1
ATOM 1763 C C . GLU A 1 222 ? 27.545 40.135 5.093 1.00 17.03 240 GLU A C 1
ATOM 1764 O O . GLU A 1 222 ? 28.254 40.827 5.821 1.00 17.11 240 GLU A O 1
ATOM 1770 N N . ARG A 1 223 ? 26.220 40.105 5.206 1.00 16.08 241 ARG A N 1
ATOM 1771 C CA . ARG A 1 223 ? 25.541 40.923 6.209 1.00 16.89 241 ARG A CA 1
ATOM 1772 C C . ARG A 1 223 ? 25.838 40.437 7.626 1.00 15.50 241 ARG A C 1
ATOM 1773 O O . ARG A 1 223 ? 25.890 41.236 8.557 1.00 15.82 241 ARG A O 1
ATOM 1781 N N . VAL A 1 224 ? 26.041 39.132 7.788 1.00 14.05 242 VAL A N 1
ATOM 1782 C CA . VAL A 1 224 ? 26.430 38.591 9.088 1.00 18.09 242 VAL A CA 1
ATOM 1783 C C . VAL A 1 224 ? 27.811 39.111 9.476 1.00 18.19 242 VAL A C 1
ATOM 1784 O O . VAL A 1 224 ? 28.029 39.553 10.606 1.00 13.98 242 VAL A O 1
ATOM 1788 N N . ILE A 1 225 ? 28.739 39.056 8.525 1.00 14.92 243 ILE A N 1
ATOM 1789 C CA . ILE A 1 225 ? 30.088 39.567 8.730 1.00 16.95 243 ILE A CA 1
ATOM 1790 C C . ILE A 1 225 ? 30.058 41.059 9.052 1.00 19.12 243 ILE A C 1
ATOM 1791 O O . ILE A 1 225 ? 30.733 41.519 9.976 1.00 19.56 243 ILE A O 1
ATOM 1796 N N . GLU A 1 226 ? 29.259 41.804 8.294 1.00 18.97 244 GLU A N 1
ATOM 1797 C CA . GLU A 1 226 ? 29.113 43.238 8.504 1.00 20.16 244 GLU A CA 1
ATOM 1798 C C . GLU A 1 226 ? 28.608 43.532 9.915 1.00 17.89 244 GLU A C 1
ATOM 1799 O O . GLU A 1 226 ? 29.151 44.389 10.611 1.00 18.32 244 GLU A O 1
ATOM 1805 N N . TRP A 1 227 ? 27.574 42.809 10.332 1.00 15.72 245 TRP A N 1
ATOM 1806 C CA . TRP A 1 227 ? 26.961 43.027 11.639 1.00 14.87 245 TRP A CA 1
ATOM 1807 C C . TRP A 1 227 ? 27.952 42.782 12.771 1.00 17.85 245 TRP A C 1
ATOM 1808 O O . TRP A 1 227 ? 28.069 43.590 13.692 1.00 14.76 245 TRP A O 1
ATOM 1819 N N . VAL A 1 228 ? 28.672 41.669 12.691 1.00 17.70 246 VAL A N 1
ATOM 1820 C CA . VAL A 1 228 ? 29.583 41.274 13.758 1.00 17.12 246 VAL A CA 1
ATOM 1821 C C . VAL A 1 228 ? 30.905 42.035 13.707 1.00 18.44 246 VAL A C 1
ATOM 1822 O O . VAL A 1 228 ? 31.302 42.664 14.687 1.00 18.66 246 VAL A O 1
ATOM 1826 N N . LYS A 1 229 ? 31.576 41.982 12.562 1.00 19.71 247 LYS A N 1
ATOM 1827 C CA . LYS A 1 229 ? 32.938 42.495 12.451 1.00 22.77 247 LYS A CA 1
ATOM 1828 C C . LYS A 1 229 ? 33.011 44.015 12.310 1.00 23.49 247 LYS A C 1
ATOM 1829 O O . LYS A 1 229 ? 34.005 44.628 12.698 1.00 24.64 247 LYS A O 1
ATOM 1835 N N . GLU A 1 230 ? 31.967 44.627 11.761 1.00 23.49 248 GLU A N 1
ATOM 1836 C CA . GLU A 1 230 ? 32.002 46.066 11.519 1.00 26.40 248 GLU A CA 1
ATOM 1837 C C . GLU A 1 230 ? 31.120 46.863 12.479 1.00 24.50 248 GLU A C 1
ATOM 1838 O O . GLU A 1 230 ? 31.446 47.999 12.819 1.00 24.01 248 GLU A O 1
ATOM 1844 N N . ARG A 1 231 ? 30.014 46.277 12.925 1.00 22.37 249 ARG A N 1
ATOM 1845 C CA . ARG A 1 231 ? 29.121 46.983 13.841 1.00 24.71 249 ARG A CA 1
ATOM 1846 C C . ARG A 1 231 ? 29.235 46.487 15.279 1.00 23.53 249 ARG A C 1
ATOM 1847 O O . ARG A 1 231 ? 28.665 47.084 16.192 1.00 25.03 249 ARG A O 1
ATOM 1855 N N . GLY A 1 232 ? 29.973 45.400 15.476 1.00 21.31 250 GLY A N 1
ATOM 1856 C CA . GLY A 1 232 ? 30.220 44.872 16.806 1.00 20.58 250 GLY A CA 1
ATOM 1857 C C . GLY A 1 232 ? 29.015 44.187 17.422 1.00 19.39 250 GLY A C 1
ATOM 1858 O O . GLY A 1 232 ? 28.893 44.104 18.645 1.00 17.97 250 GLY A O 1
ATOM 1859 N N . GLY A 1 233 ? 28.126 43.687 16.570 1.00 18.07 251 GLY A N 1
ATOM 1860 C CA . GLY A 1 233 ? 26.912 43.045 17.035 1.00 17.04 251 GLY A CA 1
ATOM 1861 C C . GLY A 1 233 ? 27.028 41.542 17.189 1.00 16.88 251 GLY A C 1
ATOM 1862 O O . GLY A 1 233 ? 28.078 40.952 16.925 1.00 16.08 251 GLY A O 1
ATOM 1863 N N . ILE A 1 234 ? 25.933 40.931 17.629 1.00 15.99 252 ILE A N 1
ATOM 1864 C CA . ILE A 1 234 ? 25.843 39.489 17.802 1.00 15.09 252 ILE A CA 1
ATOM 1865 C C . ILE A 1 234 ? 24.919 38.913 16.735 1.00 14.71 252 ILE A C 1
ATOM 1866 O O . ILE A 1 234 ? 23.857 39.469 16.471 1.00 15.06 252 ILE A O 1
ATOM 1871 N N . ALA A 1 235 ? 25.321 37.806 16.120 1.00 12.95 253 ALA A N 1
ATOM 1872 C CA . ALA A 1 235 ? 24.521 37.214 15.054 1.00 13.25 253 ALA A CA 1
ATOM 1873 C C . ALA A 1 235 ? 23.859 35.905 15.480 1.00 12.73 253 ALA A C 1
ATOM 1874 O O . ALA A 1 235 ? 24.486 35.061 16.118 1.00 13.05 253 ALA A O 1
ATOM 1876 N N . THR A 1 236 ? 22.585 35.751 15.129 1.00 12.78 254 THR A N 1
ATOM 1877 C CA . THR A 1 236 ? 21.905 34.466 15.247 1.00 13.14 254 THR A CA 1
ATOM 1878 C C . THR A 1 236 ? 21.289 34.120 13.894 1.00 13.34 254 THR A C 1
ATOM 1879 O O . THR A 1 236 ? 20.977 35.011 13.102 1.00 13.60 254 THR A O 1
ATOM 1883 N N . ALA A 1 237 ? 21.131 32.832 13.608 1.00 12.85 255 ALA A N 1
ATOM 1884 C CA . ALA A 1 237 ? 20.563 32.446 12.322 1.00 13.86 255 ALA A CA 1
ATOM 1885 C C . ALA A 1 237 ? 19.786 31.137 12.373 1.00 15.16 255 ALA A C 1
ATOM 1886 O O . ALA A 1 237 ? 20.219 30.159 12.988 1.00 14.54 255 ALA A O 1
ATOM 1888 N N . SER A 1 238 ? 18.629 31.135 11.719 1.00 15.00 256 SER A N 1
ATOM 1889 C CA . SER A 1 238 ? 17.857 29.918 11.520 1.00 16.09 256 SER A CA 1
ATOM 1890 C C . SER A 1 238 ? 18.134 29.373 10.121 1.00 14.97 256 SER A C 1
ATOM 1891 O O . SER A 1 238 ? 18.950 29.928 9.382 1.00 15.28 256 SER A O 1
ATOM 1894 N N . TRP A 1 239 ? 17.455 28.293 9.755 1.00 14.50 257 TRP A N 1
ATOM 1895 C CA . TRP A 1 239 ? 17.730 27.614 8.494 1.00 15.64 257 TRP A CA 1
ATOM 1896 C C . TRP A 1 239 ? 16.459 26.969 7.943 1.00 16.53 257 TRP A C 1
ATOM 1897 O O . TRP A 1 239 ? 16.241 25.773 8.116 1.00 17.39 257 TRP A O 1
ATOM 1908 N N . HIS A 1 240 ? 15.620 27.770 7.290 1.00 17.49 258 HIS A N 1
ATOM 1909 C CA . HIS A 1 240 ? 14.365 27.275 6.723 1.00 19.09 258 HIS A CA 1
ATOM 1910 C C . HIS A 1 240 ? 14.597 26.453 5.456 1.00 19.57 258 HIS A C 1
ATOM 1911 O O . HIS A 1 240 ? 14.083 26.792 4.386 1.00 19.87 258 HIS A O 1
ATOM 1918 N N . ILE A 1 241 ? 15.356 25.368 5.580 1.00 17.95 259 ILE A N 1
ATOM 1919 C CA . ILE A 1 241 ? 15.695 24.549 4.423 1.00 16.80 259 ILE A CA 1
ATOM 1920 C C . ILE A 1 241 ? 14.471 23.787 3.906 1.00 18.46 259 ILE A C 1
ATOM 1921 O O . ILE A 1 241 ? 13.838 23.019 4.635 1.00 16.84 259 ILE A O 1
ATOM 1926 N N . ASN A 1 242 ? 14.133 24.029 2.643 1.00 18.88 260 ASN A N 1
ATOM 1927 C CA . ASN A 1 242 ? 12.980 23.395 2.013 1.00 20.45 260 ASN A CA 1
ATOM 1928 C C . ASN A 1 242 ? 13.300 22.027 1.419 1.00 20.92 260 ASN A C 1
ATOM 1929 O O . ASN A 1 242 ? 14.456 21.704 1.153 1.00 17.74 260 ASN A O 1
ATOM 1934 N N . VAL A 1 243 ? 12.258 21.229 1.213 1.00 22.56 261 VAL A N 1
ATOM 1935 C CA . VAL A 1 243 ? 12.366 19.994 0.447 1.00 23.11 261 VAL A CA 1
ATOM 1936 C C . VAL A 1 243 ? 11.384 20.082 -0.717 1.00 23.99 261 VAL A C 1
ATOM 1937 O O . VAL A 1 243 ? 10.435 20.865 -0.662 1.00 24.16 261 VAL A O 1
ATOM 1941 N N . PRO A 1 244 ? 11.613 19.300 -1.786 1.00 24.92 262 PRO A N 1
ATOM 1942 C CA . PRO A 1 244 ? 10.616 19.282 -2.862 1.00 25.68 262 PRO A CA 1
ATOM 1943 C C . PRO A 1 244 ? 9.284 18.723 -2.374 1.00 27.51 262 PRO A C 1
ATOM 1944 O O . PRO A 1 244 ? 9.279 17.739 -1.636 1.00 28.73 262 PRO A O 1
ATOM 1948 N N . LYS A 1 245 ? 8.177 19.351 -2.762 1.00 28.00 263 LYS A N 1
ATOM 1949 C CA . LYS A 1 245 ? 6.856 18.843 -2.411 1.00 29.49 263 LYS A CA 1
ATOM 1950 C C . LYS A 1 245 ? 6.651 17.465 -3.026 1.00 30.46 263 LYS A C 1
ATOM 1951 O O . LYS A 1 245 ? 6.283 16.513 -2.339 1.00 30.69 263 LYS A O 1
ATOM 1957 N N . ASP A 1 246 ? 6.895 17.377 -4.329 1.00 31.48 264 ASP A N 1
ATOM 1958 C CA . ASP A 1 246 ? 6.822 16.116 -5.056 1.00 32.90 264 ASP A CA 1
ATOM 1959 C C . ASP A 1 246 ? 8.204 15.474 -5.112 1.00 31.23 264 ASP A C 1
ATOM 1960 O O . ASP A 1 246 ? 8.945 15.653 -6.077 1.00 30.92 264 ASP A O 1
ATOM 1965 N N . PHE A 1 247 ? 8.546 14.727 -4.068 1.00 30.71 265 PHE A N 1
ATOM 1966 C CA . PHE A 1 247 ? 9.886 14.171 -3.941 1.00 27.98 265 PHE A CA 1
ATOM 1967 C C . PHE A 1 247 ? 10.048 12.871 -4.724 1.00 32.70 265 PHE A C 1
ATOM 1968 O O . PHE A 1 247 ? 11.169 12.438 -4.986 1.00 31.66 265 PHE A O 1
ATOM 1976 N N . ASP A 1 248 ? 8.930 12.256 -5.101 1.00 34.58 266 ASP A N 1
ATOM 1977 C CA . ASP A 1 248 ? 8.967 11.010 -5.861 1.00 37.29 266 ASP A CA 1
ATOM 1978 C C . ASP A 1 248 ? 9.574 11.213 -7.246 1.00 35.66 266 ASP A C 1
ATOM 1979 O O . ASP A 1 248 ? 10.357 10.387 -7.714 1.00 36.74 266 ASP A O 1
ATOM 1984 N N . SER A 1 249 ? 9.212 12.315 -7.897 1.00 34.36 267 SER A N 1
ATOM 1985 C CA . SER A 1 249 ? 9.687 12.585 -9.250 1.00 36.59 267 SER A CA 1
ATOM 1986 C C . SER A 1 249 ? 10.998 13.364 -9.238 1.00 35.63 267 SER A C 1
ATOM 1987 O O . SER A 1 249 ? 11.651 13.510 -10.271 1.00 35.48 267 SER A O 1
ATOM 1990 N N . TYR A 1 250 ? 11.377 13.865 -8.067 1.00 29.76 268 TYR A N 1
ATOM 1991 C CA . TYR A 1 250 ? 12.614 14.623 -7.934 1.00 28.47 268 TYR A CA 1
ATOM 1992 C C . TYR A 1 250 ? 13.843 13.742 -8.135 1.00 31.52 268 TYR A C 1
ATOM 1993 O O . TYR A 1 250 ? 13.884 12.598 -7.686 1.00 32.35 268 TYR A O 1
ATOM 2002 N N . GLU A 1 251 ? 14.838 14.287 -8.828 1.00 31.65 269 GLU A N 1
ATOM 2003 C CA . GLU A 1 251 ? 16.151 13.662 -8.924 1.00 34.03 269 GLU A CA 1
ATOM 2004 C C . GLU A 1 251 ? 17.209 14.690 -8.538 1.00 33.03 269 GLU A C 1
ATOM 2005 O O . GLU A 1 251 ? 16.998 15.891 -8.696 1.00 31.91 269 GLU A O 1
ATOM 2011 N N . LEU A 1 252 ? 18.335 14.219 -8.012 1.00 32.76 270 LEU A N 1
ATOM 2012 C CA . LEU A 1 252 ? 19.397 15.114 -7.565 1.00 31.77 270 LEU A CA 1
ATOM 2013 C C . LEU A 1 252 ? 19.882 16.008 -8.703 1.00 31.59 270 LEU A C 1
ATOM 2014 O O . LEU A 1 252 ? 20.165 15.532 -9.799 1.00 31.81 270 LEU A O 1
ATOM 2019 N N . GLY A 1 253 ? 19.963 17.306 -8.438 1.00 31.16 271 GLY A N 1
ATOM 2020 C CA . GLY A 1 253 ? 20.407 18.254 -9.442 1.00 32.36 271 GLY A CA 1
ATOM 2021 C C . GLY A 1 253 ? 19.264 18.953 -10.152 1.00 32.60 271 GLY A C 1
ATOM 2022 O O . GLY A 1 253 ? 19.486 19.891 -10.919 1.00 33.60 271 GLY A O 1
ATOM 2023 N N . ASP A 1 254 ? 18.039 18.497 -9.903 1.00 31.23 272 ASP A N 1
ATOM 2024 C CA . ASP A 1 254 ? 16.861 19.107 -10.515 1.00 31.42 272 ASP A CA 1
ATOM 2025 C C . ASP A 1 254 ? 16.652 20.532 -10.023 1.00 31.11 272 ASP A C 1
ATOM 2026 O O . ASP A 1 254 ? 16.770 20.810 -8.830 1.00 28.68 272 ASP A O 1
ATOM 2031 N N . LYS A 1 255 ? 16.340 21.430 -10.950 1.00 33.81 273 LYS A N 1
ATOM 2032 C CA . LYS A 1 255 ? 15.905 22.770 -10.595 1.00 35.14 273 LYS A CA 1
ATOM 2033 C C . LYS A 1 255 ? 14.434 22.725 -10.217 1.00 34.17 273 LYS A C 1
ATOM 2034 O O . LYS A 1 255 ? 13.590 22.347 -11.029 1.00 35.65 273 LYS A O 1
ATOM 2040 N N . VAL A 1 256 ? 14.129 23.092 -8.978 1.00 32.04 274 VAL A N 1
ATOM 2041 C CA . VAL A 1 256 ? 12.749 23.119 -8.513 1.00 30.81 274 VAL A CA 1
ATOM 2042 C C . VAL A 1 256 ? 12.383 24.522 -8.044 1.00 30.96 274 VAL A C 1
ATOM 2043 O O . VAL A 1 256 ? 13.001 25.046 -7.118 1.00 29.80 274 VAL A O 1
ATOM 2047 N N . ASP A 1 257 ? 11.389 25.129 -8.691 1.00 32.81 275 ASP A N 1
ATOM 2048 C CA . ASP A 1 257 ? 10.909 26.448 -8.289 1.00 34.20 275 ASP A CA 1
ATOM 2049 C C . ASP A 1 257 ? 10.480 26.416 -6.830 1.00 31.70 275 ASP A C 1
ATOM 2050 O O . ASP A 1 257 ? 9.946 25.410 -6.362 1.00 31.13 275 ASP A O 1
ATOM 2055 N N . TRP A 1 258 ? 10.710 27.513 -6.113 1.00 39.16 276 TRP A N 1
ATOM 2056 C CA . TRP A 1 258 ? 10.428 27.545 -4.682 1.00 37.34 276 TRP A CA 1
ATOM 2057 C C . TRP A 1 258 ? 8.944 27.315 -4.401 1.00 35.69 276 TRP A C 1
ATOM 2058 O O . TRP A 1 258 ? 8.581 26.816 -3.338 1.00 32.62 276 TRP A O 1
ATOM 2069 N N . GLN A 1 259 ? 8.094 27.653 -5.367 1.00 38.39 277 GLN A N 1
ATOM 2070 C CA . GLN A 1 259 ? 6.658 27.422 -5.238 1.00 39.48 277 GLN A CA 1
ATOM 2071 C C . GLN A 1 259 ? 6.348 25.929 -5.151 1.00 36.32 277 GLN A C 1
ATOM 2072 O O . GLN A 1 259 ? 5.315 25.533 -4.612 1.00 36.01 277 GLN A O 1
ATOM 2078 N N . GLN A 1 260 ? 7.244 25.107 -5.689 1.00 34.43 278 GLN A N 1
ATOM 2079 C CA . GLN A 1 260 ? 7.083 23.657 -5.648 1.00 32.31 278 GLN A CA 1
ATOM 2080 C C . GLN A 1 260 ? 7.901 23.045 -4.518 1.00 29.55 278 GLN A C 1
ATOM 2081 O O . GLN A 1 260 ? 8.071 21.828 -4.445 1.00 29.07 278 GLN A O 1
ATOM 2087 N N . CYS A 1 261 ? 8.413 23.900 -3.641 1.00 26.84 279 CYS A N 1
ATOM 2088 C CA . CYS A 1 261 ? 9.145 23.446 -2.467 1.00 24.21 279 CYS A CA 1
ATOM 2089 C C . CYS A 1 261 ? 8.365 23.783 -1.205 1.00 24.35 279 CYS A C 1
ATOM 2090 O O . CYS A 1 261 ? 7.444 24.601 -1.234 1.00 26.50 279 CYS A O 1
ATOM 2093 N N . THR A 1 262 ? 8.731 23.149 -0.098 1.00 22.50 280 THR A N 1
ATOM 2094 C CA . THR A 1 262 ? 8.070 23.410 1.171 1.00 23.69 280 THR A CA 1
ATOM 2095 C C . THR A 1 262 ? 8.995 23.093 2.339 1.00 22.69 280 THR A C 1
ATOM 2096 O O . THR A 1 262 ? 9.902 22.266 2.221 1.00 21.35 280 THR A O 1
ATOM 2100 N N . TYR A 1 263 ? 8.779 23.770 3.461 1.00 23.54 281 TYR A N 1
ATOM 2101 C CA . TYR A 1 263 ? 9.445 23.395 4.700 1.00 22.91 281 TYR A CA 1
ATOM 2102 C C . TYR A 1 263 ? 8.432 22.737 5.628 1.00 23.28 281 TYR A C 1
ATOM 2103 O O . TYR A 1 263 ? 8.756 22.362 6.753 1.00 24.05 281 TYR A O 1
ATOM 2112 N N . ALA A 1 264 ? 7.200 22.613 5.143 1.00 24.85 282 ALA A N 1
ATOM 2113 C CA . ALA A 1 264 ? 6.095 22.108 5.951 1.00 26.84 282 ALA A CA 1
ATOM 2114 C C . ALA A 1 264 ? 5.996 20.586 5.893 1.00 25.63 282 ALA A C 1
ATOM 2115 O O . ALA A 1 264 ? 6.927 19.909 5.458 1.00 22.42 282 ALA A O 1
ATOM 2117 N N . THR A 1 265 ? 4.856 20.058 6.330 1.00 28.15 283 THR A N 1
ATOM 2118 C CA . THR A 1 265 ? 4.661 18.615 6.434 1.00 28.60 283 THR A CA 1
ATOM 2119 C C . THR A 1 265 ? 3.822 18.059 5.287 1.00 31.13 283 THR A C 1
ATOM 2120 O O . THR A 1 265 ? 3.156 17.033 5.432 1.00 33.65 283 THR A O 1
ATOM 2124 N N . SER A 1 266 ? 3.865 18.735 4.145 1.00 30.32 284 SER A N 1
ATOM 2125 C CA . SER A 1 266 ? 3.015 18.387 3.013 1.00 32.67 284 SER A CA 1
ATOM 2126 C C . SER A 1 266 ? 3.769 17.674 1.891 1.00 31.24 284 SER A C 1
ATOM 2127 O O . SER A 1 266 ? 3.216 17.447 0.817 1.00 32.74 284 SER A O 1
ATOM 2130 N N . SER A 1 267 ? 5.026 17.322 2.140 1.00 28.81 285 SER A N 1
ATOM 2131 C CA . SER A 1 267 ? 5.851 16.682 1.119 1.00 28.01 285 SER A CA 1
ATOM 2132 C C . SER A 1 267 ? 5.847 15.160 1.230 1.00 28.95 285 SER A C 1
ATOM 2133 O O . SER A 1 267 ? 5.551 14.606 2.287 1.00 29.59 285 SER A O 1
ATOM 2136 N N . THR A 1 268 ? 6.181 14.492 0.128 1.00 28.69 286 THR A N 1
ATOM 2137 C CA . THR A 1 268 ? 6.324 13.040 0.122 1.00 28.91 286 THR A CA 1
ATOM 2138 C C . THR A 1 268 ? 7.734 12.642 0.559 1.00 26.67 286 THR A C 1
ATOM 2139 O O . THR A 1 268 ? 8.058 11.458 0.661 1.00 26.96 286 THR A O 1
ATOM 2143 N N . PHE A 1 269 ? 8.566 13.650 0.801 1.00 24.77 287 PHE A N 1
ATOM 2144 C CA . PHE A 1 269 ? 9.883 13.471 1.406 1.00 23.19 287 PHE A CA 1
ATOM 2145 C C . PHE A 1 269 ? 9.741 12.717 2.728 1.00 23.48 287 PHE A C 1
ATOM 2146 O O . PHE A 1 269 ? 9.067 13.184 3.646 1.00 22.48 287 PHE A O 1
ATOM 2154 N N . LYS A 1 270 ? 10.358 11.542 2.813 1.00 23.94 288 LYS A N 1
ATOM 2155 C CA . LYS A 1 270 ? 10.304 10.744 4.035 1.00 24.54 288 LYS A CA 1
ATOM 2156 C C . LYS A 1 270 ? 11.315 11.262 5.054 1.00 22.46 288 LYS A C 1
ATOM 2157 O O . LYS A 1 270 ? 12.517 11.031 4.921 1.00 21.95 288 LYS A O 1
ATOM 2163 N N . THR A 1 271 ? 10.813 11.964 6.066 1.00 20.85 289 THR A N 1
ATOM 2164 C CA . THR A 1 271 ? 11.661 12.638 7.048 1.00 19.46 289 THR A CA 1
ATOM 2165 C C . THR A 1 271 ? 12.680 11.705 7.704 1.00 20.01 289 THR A C 1
ATOM 2166 O O . THR A 1 271 ? 13.862 12.036 7.800 1.00 18.79 289 THR A O 1
ATOM 2170 N N . ALA A 1 272 ? 12.220 10.537 8.140 1.00 21.83 290 ALA A N 1
ATOM 2171 C CA . ALA A 1 272 ? 13.080 9.590 8.844 1.00 23.35 290 ALA A CA 1
ATOM 2172 C C . ALA A 1 272 ? 14.236 9.095 7.974 1.00 23.03 290 ALA A C 1
ATOM 2173 O O . ALA A 1 272 ? 15.283 8.706 8.488 1.00 23.70 290 ALA A O 1
ATOM 2175 N N . ASP A 1 273 ? 14.053 9.118 6.658 1.00 22.92 291 ASP A N 1
ATOM 2176 C CA . ASP A 1 273 ? 15.058 8.576 5.750 1.00 22.86 291 ASP A CA 1
ATOM 2177 C C . ASP A 1 273 ? 16.200 9.544 5.456 1.00 20.53 291 ASP A C 1
ATOM 2178 O O . ASP A 1 273 ? 17.210 9.147 4.874 1.00 20.33 291 ASP A O 1
ATOM 2183 N N . CYS A 1 274 ? 16.060 10.803 5.863 1.00 19.81 292 CYS A N 1
ATOM 2184 C CA . CYS A 1 274 ? 17.087 11.794 5.550 1.00 19.00 292 CYS A CA 1
ATOM 2185 C C . CYS A 1 274 ? 18.402 11.477 6.262 1.00 19.58 292 CYS A C 1
ATOM 2186 O O . CYS A 1 274 ? 19.456 11.979 5.879 1.00 21.12 292 CYS A O 1
ATOM 2189 N N . ILE A 1 275 ? 18.338 10.634 7.289 1.00 20.37 293 ILE A N 1
ATOM 2190 C CA . ILE A 1 275 ? 19.542 10.214 7.997 1.00 22.35 293 ILE A CA 1
ATOM 2191 C C . ILE A 1 275 ? 19.860 8.744 7.733 1.00 24.50 293 ILE A C 1
ATOM 2192 O O . ILE A 1 275 ? 20.634 8.124 8.465 1.00 25.98 293 ILE A O 1
ATOM 2197 N N . LYS A 1 276 ? 19.260 8.191 6.684 1.00 24.41 294 LYS A N 1
ATOM 2198 C CA . LYS A 1 276 ? 19.503 6.801 6.324 1.00 26.77 294 LYS A CA 1
ATOM 2199 C C . LYS A 1 276 ? 20.306 6.689 5.033 1.00 26.75 294 LYS A C 1
ATOM 2200 O O . LYS A 1 276 ? 19.866 7.131 3.970 1.00 22.56 294 LYS A O 1
ATOM 2206 N N . LYS A 1 277 ? 21.488 6.089 5.154 1.00 27.91 295 LYS A N 1
ATOM 2207 C CA . LYS A 1 277 ? 22.401 5.866 4.035 1.00 30.51 295 LYS A CA 1
ATOM 2208 C C . LYS A 1 277 ? 21.734 5.180 2.844 1.00 29.80 295 LYS A C 1
ATOM 2209 O O . LYS A 1 277 ? 21.034 4.182 3.005 1.00 30.99 295 LYS A O 1
ATOM 2215 N N . GLY A 1 278 ? 21.960 5.711 1.647 1.00 28.64 296 GLY A N 1
ATOM 2216 C CA . GLY A 1 278 ? 21.509 5.051 0.434 1.00 29.09 296 GLY A CA 1
ATOM 2217 C C . GLY A 1 278 ? 20.157 5.513 -0.074 1.00 27.86 296 GLY A C 1
ATOM 2218 O O . GLY A 1 278 ? 19.643 4.987 -1.061 1.00 29.86 296 GLY A O 1
ATOM 2219 N N . THR A 1 279 ? 19.578 6.501 0.598 1.00 25.29 297 THR A N 1
ATOM 2220 C CA . THR A 1 279 ? 18.282 7.036 0.199 1.00 25.29 297 THR A CA 1
ATOM 2221 C C . THR A 1 279 ? 18.429 8.399 -0.465 1.00 24.28 297 THR A C 1
ATOM 2222 O O . THR A 1 279 ? 19.384 9.128 -0.195 1.00 22.71 297 THR A O 1
ATOM 2226 N N . LYS A 1 280 ? 17.476 8.742 -1.325 1.00 24.18 298 LYS A N 1
ATOM 2227 C CA . LYS A 1 280 ? 17.473 10.045 -1.981 1.00 23.92 298 LYS A CA 1
ATOM 2228 C C . LYS A 1 280 ? 17.255 11.159 -0.960 1.00 22.41 298 LYS A C 1
ATOM 2229 O O . LYS A 1 280 ? 17.771 12.266 -1.120 1.00 20.91 298 LYS A O 1
ATOM 2235 N N . GLU A 1 281 ? 16.491 10.858 0.089 1.00 22.35 299 GLU A N 1
ATOM 2236 C CA . GLU A 1 281 ? 16.296 11.795 1.189 1.00 20.53 299 GLU A CA 1
ATOM 2237 C C . GLU A 1 281 ? 17.636 12.170 1.809 1.00 20.57 299 GLU A C 1
ATOM 2238 O O . GLU A 1 281 ? 17.913 13.344 2.059 1.00 19.13 299 GLU A O 1
ATOM 2244 N N . ASN A 1 282 ? 18.468 11.161 2.048 1.00 20.66 300 ASN A N 1
ATOM 2245 C CA . ASN A 1 282 ? 19.778 11.375 2.647 1.00 19.40 300 ASN A CA 1
ATOM 2246 C C . ASN A 1 282 ? 20.716 12.132 1.714 1.00 19.30 300 ASN A C 1
ATOM 2247 O O . ASN A 1 282 ? 21.478 12.994 2.154 1.00 18.87 300 ASN A O 1
ATOM 2252 N N . ASP A 1 283 ? 20.657 11.805 0.425 1.00 20.56 301 ASP A N 1
ATOM 2253 C CA . ASP A 1 283 ? 21.484 12.477 -0.569 1.00 21.05 301 ASP A CA 1
ATOM 2254 C C . ASP A 1 283 ? 21.126 13.958 -0.676 1.00 20.01 301 ASP A C 1
ATOM 2255 O O . ASP A 1 283 ? 22.014 14.809 -0.759 1.00 18.88 301 ASP A O 1
ATOM 2260 N N . TYR A 1 284 ? 19.830 14.266 -0.675 1.00 18.53 302 TYR A N 1
ATOM 2261 C CA . TYR A 1 284 ? 19.404 15.663 -0.718 1.00 17.19 302 TYR A CA 1
ATOM 2262 C C . TYR A 1 284 ? 19.815 16.397 0.550 1.00 15.80 302 TYR A C 1
ATOM 2263 O O . TYR A 1 284 ? 20.370 17.495 0.488 1.00 16.16 302 TYR A O 1
ATOM 2272 N N . TRP A 1 285 ? 19.519 15.784 1.694 1.00 14.73 303 TRP A N 1
ATOM 2273 C CA . TRP A 1 285 ? 19.842 16.341 3.004 1.00 16.45 303 TRP A CA 1
ATOM 2274 C C . TRP A 1 285 ? 21.332 16.670 3.087 1.00 15.62 303 TRP A C 1
ATOM 2275 O O . TRP A 1 285 ? 21.715 17.743 3.554 1.00 16.31 303 TRP A O 1
ATOM 2286 N N . ASN A 1 286 ? 22.167 15.760 2.595 1.00 18.62 304 ASN A N 1
ATOM 2287 C CA . ASN A 1 286 ? 23.610 15.983 2.584 1.00 21.24 304 ASN A CA 1
ATOM 2288 C C . ASN A 1 286 ? 24.028 17.140 1.681 1.00 22.98 304 ASN A C 1
ATOM 2289 O O . ASN A 1 286 ? 24.940 17.893 2.020 1.00 20.36 304 ASN A O 1
ATOM 2294 N N . GLU A 1 287 ? 23.366 17.280 0.534 1.00 18.93 305 GLU A N 1
ATOM 2295 C CA . GLU A 1 287 ? 23.647 18.394 -0.369 1.00 21.84 305 GLU A CA 1
ATOM 2296 C C . GLU A 1 287 ? 23.284 19.725 0.278 1.00 17.90 305 GLU A C 1
ATOM 2297 O O . GLU A 1 287 ? 24.017 20.705 0.153 1.00 17.63 305 GLU A O 1
ATOM 2303 N N . ALA A 1 288 ? 22.149 19.755 0.970 1.00 17.78 306 ALA A N 1
ATOM 2304 C CA . ALA A 1 288 ? 21.712 20.962 1.664 1.00 16.95 306 ALA A CA 1
ATOM 2305 C C . ALA A 1 288 ? 22.673 21.320 2.796 1.00 16.75 306 ALA A C 1
ATOM 2306 O O . ALA A 1 288 ? 23.003 22.489 2.998 1.00 16.38 306 ALA A O 1
ATOM 2308 N N . ILE A 1 289 ? 23.120 20.307 3.531 1.00 15.82 307 ILE A N 1
ATOM 2309 C CA . ILE A 1 289 ? 24.090 20.514 4.601 1.00 15.34 307 ILE A CA 1
ATOM 2310 C C . ILE A 1 289 ? 25.408 21.045 4.035 1.00 16.21 307 ILE A C 1
ATOM 2311 O O . ILE A 1 289 ? 26.032 21.932 4.621 1.00 16.38 307 ILE A O 1
ATOM 2316 N N . LYS A 1 290 ? 25.811 20.507 2.887 1.00 17.98 308 LYS A N 1
ATOM 2317 C CA . LYS A 1 290 ? 27.039 20.930 2.216 1.00 18.37 308 LYS A CA 1
ATOM 2318 C C . LYS A 1 290 ? 27.001 22.414 1.864 1.00 18.64 308 LYS A C 1
ATOM 2319 O O . LYS A 1 290 ? 27.969 23.142 2.096 1.00 18.23 308 LYS A O 1
ATOM 2325 N N . MET A 1 291 ? 25.881 22.860 1.304 1.00 17.92 309 MET A N 1
ATOM 2326 C CA . MET A 1 291 ? 25.743 24.253 0.892 1.00 18.82 309 MET A CA 1
ATOM 2327 C C . MET A 1 291 ? 25.670 25.177 2.102 1.00 18.66 309 MET A C 1
ATOM 2328 O O . MET A 1 291 ? 26.186 26.297 2.072 1.00 17.82 309 MET A O 1
ATOM 2333 N N . LEU A 1 292 ? 25.037 24.698 3.168 1.00 17.50 310 LEU A N 1
ATOM 2334 C CA . LEU A 1 292 ? 25.022 25.419 4.434 1.00 16.93 310 LEU A CA 1
ATOM 2335 C C . LEU A 1 292 ? 26.428 25.538 5.015 1.00 17.52 310 LEU A C 1
ATOM 2336 O O . LEU A 1 292 ? 26.859 26.626 5.404 1.00 18.05 310 LEU A O 1
ATOM 2341 N N . ALA A 1 293 ? 27.136 24.412 5.072 1.00 16.98 311 ALA A N 1
ATOM 2342 C CA . ALA A 1 293 ? 28.470 24.368 5.668 1.00 17.51 311 ALA A CA 1
ATOM 2343 C C . ALA A 1 293 ? 29.432 25.285 4.928 1.00 17.51 311 ALA A C 1
ATOM 2344 O O . ALA A 1 293 ? 30.332 25.875 5.530 1.00 16.30 311 ALA A O 1
ATOM 2346 N N . GLU A 1 294 ? 29.231 25.399 3.619 1.00 16.98 312 GLU A N 1
ATOM 2347 C CA . GLU A 1 294 ? 30.054 26.261 2.784 1.00 20.04 312 GLU A CA 1
ATOM 2348 C C . GLU A 1 294 ? 29.983 27.706 3.269 1.00 17.20 312 GLU A C 1
ATOM 2349 O O . GLU A 1 294 ? 30.992 28.403 3.323 1.00 16.97 312 GLU A O 1
ATOM 2355 N N . GLN A 1 295 ? 28.785 28.145 3.634 1.00 15.84 313 GLN A N 1
ATOM 2356 C CA . GLN A 1 295 ? 28.596 29.502 4.131 1.00 17.82 313 GLN A CA 1
ATOM 2357 C C . GLN A 1 295 ? 29.113 29.662 5.560 1.00 17.75 313 GLN A C 1
ATOM 2358 O O . GLN A 1 295 ? 29.721 30.680 5.896 1.00 19.40 313 GLN A O 1
ATOM 2364 N N . LEU A 1 296 ? 28.874 28.655 6.393 1.00 15.34 314 LEU A N 1
ATOM 2365 C CA . LEU A 1 296 ? 29.325 28.685 7.781 1.00 14.88 314 LEU A CA 1
ATOM 2366 C C . LEU A 1 296 ? 30.847 28.676 7.870 1.00 14.60 314 LEU A C 1
ATOM 2367 O O . LEU A 1 296 ? 31.424 29.240 8.802 1.00 14.69 314 LEU A O 1
ATOM 2372 N N . GLN A 1 297 ? 31.487 28.036 6.896 1.00 13.62 315 GLN A N 1
ATOM 2373 C CA . GLN A 1 297 ? 32.943 27.984 6.836 1.00 16.08 315 GLN A CA 1
ATOM 2374 C C . GLN A 1 297 ? 33.522 29.365 6.557 1.00 16.11 315 GLN A C 1
ATOM 2375 O O . GLN A 1 297 ? 34.556 29.736 7.111 1.00 15.93 315 GLN A O 1
ATOM 2381 N N . ARG A 1 298 ? 32.852 30.121 5.691 1.00 17.31 316 ARG A N 1
ATOM 2382 C CA . ARG A 1 298 ? 33.258 31.493 5.398 1.00 18.67 316 ARG A CA 1
ATOM 2383 C C . ARG A 1 298 ? 33.254 32.322 6.685 1.00 18.30 316 ARG A C 1
ATOM 2384 O O . ARG A 1 298 ? 34.175 33.101 6.939 1.00 16.78 316 ARG A O 1
ATOM 2392 N N . LEU A 1 299 ? 32.216 32.134 7.497 1.00 16.43 317 LEU A N 1
ATOM 2393 C CA . LEU A 1 299 ? 32.130 32.795 8.796 1.00 15.78 317 LEU A CA 1
ATOM 2394 C C . LEU A 1 299 ? 33.293 32.372 9.682 1.00 15.11 317 LEU A C 1
ATOM 2395 O O . LEU A 1 299 ? 33.944 33.212 10.297 1.00 16.40 317 LEU A O 1
ATOM 2400 N N . GLN A 1 300 ? 33.557 31.069 9.739 1.00 16.58 318 GLN A N 1
ATOM 2401 C CA . GLN A 1 300 ? 34.656 30.563 10.557 1.00 17.31 318 GLN A CA 1
ATOM 2402 C C . GLN A 1 300 ? 35.996 31.099 10.059 1.00 18.12 318 GLN A C 1
ATOM 2403 O O . GLN A 1 300 ? 36.866 31.451 10.859 1.00 18.99 318 GLN A O 1
ATOM 2409 N N . ASP A 1 301 ? 36.150 31.173 8.739 1.00 19.29 319 ASP A N 1
ATOM 2410 C CA . ASP A 1 301 ? 37.357 31.731 8.133 1.00 21.57 319 ASP A CA 1
ATOM 2411 C C . ASP A 1 301 ? 37.614 33.160 8.595 1.00 20.56 319 ASP A C 1
ATOM 2412 O O . ASP A 1 301 ? 38.758 33.552 8.821 1.00 21.50 319 ASP A O 1
ATOM 2417 N N . GLU A 1 302 ? 36.544 33.937 8.723 1.00 18.90 320 GLU A N 1
ATOM 2418 C CA . GLU A 1 302 ? 36.656 35.333 9.128 1.00 21.81 320 GLU A CA 1
ATOM 2419 C C . GLU A 1 302 ? 36.447 35.494 10.633 1.00 21.42 320 GLU A C 1
ATOM 2420 O O . GLU A 1 302 ? 36.201 36.600 11.118 1.00 20.96 320 GLU A O 1
ATOM 2426 N N . LYS A 1 303 ? 36.545 34.379 11.356 1.00 20.44 321 LYS A N 1
ATOM 2427 C CA . LYS A 1 303 ? 36.467 34.360 12.818 1.00 22.04 321 LYS A CA 1
ATOM 2428 C C . LYS A 1 303 ? 35.164 34.956 13.343 1.00 21.65 321 LYS A C 1
ATOM 2429 O O . LYS A 1 303 ? 35.165 35.738 14.297 1.00 18.52 321 LYS A O 1
ATOM 2435 N N . VAL A 1 304 ? 34.056 34.576 12.717 1.00 19.09 322 VAL A N 1
ATOM 2436 C CA . VAL A 1 304 ? 32.742 35.051 13.129 1.00 18.16 322 VAL A CA 1
ATOM 2437 C C . VAL A 1 304 ? 31.948 33.941 13.807 1.00 16.29 322 VAL A C 1
ATOM 2438 O O . VAL A 1 304 ? 31.629 32.929 13.182 1.00 14.69 322 VAL A O 1
ATOM 2442 N N . PRO A 1 305 ? 31.639 34.128 15.098 1.00 16.19 323 PRO A N 1
ATOM 2443 C CA . PRO A 1 305 ? 30.797 33.195 15.849 1.00 15.89 323 PRO A CA 1
ATOM 2444 C C . PRO A 1 305 ? 29.326 33.410 15.511 1.00 15.68 323 PRO A C 1
ATOM 2445 O O . PRO A 1 305 ? 28.951 34.507 15.095 1.00 16.18 323 PRO A O 1
ATOM 2449 N N . LEU A 1 306 ? 28.510 32.378 15.694 1.00 15.41 324 LEU A N 1
ATOM 2450 C CA . LEU A 1 306 ? 27.101 32.446 15.325 1.00 14.38 324 LEU A CA 1
ATOM 2451 C C . LEU A 1 306 ? 26.225 31.647 16.286 1.00 13.90 324 LEU A C 1
ATOM 2452 O O . LEU A 1 306 ? 26.509 30.487 16.576 1.00 13.48 324 LEU A O 1
ATOM 2457 N N . ILE A 1 307 ? 25.161 32.269 16.783 1.00 14.09 325 ILE A N 1
ATOM 2458 C CA . ILE A 1 307 ? 24.136 31.523 17.504 1.00 13.92 325 ILE A CA 1
ATOM 2459 C C . ILE A 1 307 ? 23.278 30.811 16.463 1.00 14.16 325 ILE A C 1
ATOM 2460 O O . ILE A 1 307 ? 22.358 31.397 15.890 1.00 15.29 325 ILE A O 1
ATOM 2465 N N . PHE A 1 308 ? 23.605 29.549 16.209 1.00 13.68 326 PHE A N 1
ATOM 2466 C CA . PHE A 1 308 ? 22.993 28.790 15.126 1.00 14.39 326 PHE A CA 1
ATOM 2467 C C . PHE A 1 308 ? 21.777 28.015 15.625 1.00 14.40 326 PHE A C 1
ATOM 2468 O O . PHE A 1 308 ? 21.887 27.182 16.529 1.00 13.44 326 PHE A O 1
ATOM 2476 N N . ARG A 1 309 ? 20.619 28.300 15.032 1.00 14.21 327 ARG A N 1
ATOM 2477 C CA . ARG A 1 309 ? 19.361 27.694 15.458 1.00 15.22 327 ARG A CA 1
ATOM 2478 C C . ARG A 1 309 ? 18.709 26.905 14.317 1.00 16.35 327 ARG A C 1
ATOM 2479 O O . ARG A 1 309 ? 17.685 27.314 13.770 1.00 17.20 327 ARG A O 1
ATOM 2487 N N . PRO A 1 310 ? 19.310 25.763 13.950 1.00 15.67 328 PRO A N 1
ATOM 2488 C CA . PRO A 1 310 ? 18.735 24.950 12.879 1.00 15.01 328 PRO A CA 1
ATOM 2489 C C . PRO A 1 310 ? 17.588 24.105 13.406 1.00 14.81 328 PRO A C 1
ATOM 2490 O O . PRO A 1 310 ? 17.427 24.028 14.625 1.00 14.88 328 PRO A O 1
ATOM 2494 N N . LEU A 1 311 ? 16.814 23.492 12.512 1.00 15.56 329 LEU A N 1
ATOM 2495 C CA . LEU A 1 311 ? 15.815 22.499 12.901 1.00 15.36 329 LEU A CA 1
ATOM 2496 C C . LEU A 1 311 ? 14.919 23.015 14.021 1.00 15.64 329 LEU A C 1
ATOM 2497 O O . LEU A 1 311 ? 14.667 22.313 15.002 1.00 16.01 329 LEU A O 1
ATOM 2502 N N . HIS A 1 312 ? 14.450 24.248 13.865 1.00 14.99 330 HIS A N 1
ATOM 2503 C CA . HIS A 1 312 ? 13.771 24.958 14.941 1.00 15.94 330 HIS A CA 1
ATOM 2504 C C . HIS A 1 312 ? 12.275 24.652 15.007 1.00 17.81 330 HIS A C 1
ATOM 2505 O O . HIS A 1 312 ? 11.708 24.076 14.075 1.00 18.40 330 HIS A O 1
ATOM 2512 N N . GLU A 1 313 ? 11.656 25.036 16.123 1.00 17.64 331 GLU A N 1
ATOM 2513 C CA . GLU A 1 313 ? 10.226 24.835 16.363 1.00 17.97 331 GLU A CA 1
ATOM 2514 C C . GLU A 1 313 ? 9.792 23.400 16.075 1.00 18.37 331 GLU A C 1
ATOM 2515 O O . GLU A 1 313 ? 8.723 23.166 15.512 1.00 19.29 331 GLU A O 1
ATOM 2521 N N . ALA A 1 314 ? 10.629 22.450 16.479 1.00 18.01 332 ALA A N 1
ATOM 2522 C CA . ALA A 1 314 ? 10.486 21.051 16.080 1.00 19.22 332 ALA A CA 1
ATOM 2523 C C . ALA A 1 314 ? 9.141 20.429 16.449 1.00 20.22 332 ALA A C 1
ATOM 2524 O O . ALA A 1 314 ? 8.457 19.872 15.589 1.00 21.10 332 ALA A O 1
ATOM 2526 N N . GLU A 1 315 ? 8.770 20.508 17.723 1.00 20.16 333 GLU A N 1
ATOM 2527 C CA . GLU A 1 315 ? 7.540 19.872 18.180 1.00 21.15 333 GLU A CA 1
ATOM 2528 C C . GLU A 1 315 ? 6.303 20.485 17.532 1.00 22.46 333 GLU A C 1
ATOM 2529 O O . GLU A 1 315 ? 5.357 19.775 17.190 1.00 24.81 333 GLU A O 1
ATOM 2535 N N . GLY A 1 316 ? 6.317 21.802 17.356 1.00 22.55 334 GLY A N 1
ATOM 2536 C CA . GLY A 1 316 ? 5.136 22.508 16.896 1.00 24.85 334 GLY A CA 1
ATOM 2537 C C . GLY A 1 316 ? 4.071 22.464 17.976 1.00 26.86 334 GLY A C 1
ATOM 2538 O O . GLY A 1 316 ? 4.330 22.824 19.124 1.00 26.49 334 GLY A O 1
ATOM 2539 N N . ASN A 1 317 ? 2.872 22.020 17.616 1.00 28.98 335 ASN A N 1
ATOM 2540 C CA . ASN A 1 317 ? 1.820 21.818 18.605 1.00 31.24 335 ASN A CA 1
ATOM 2541 C C . ASN A 1 317 ? 2.026 20.494 19.336 1.00 30.01 335 ASN A C 1
ATOM 2542 O O . ASN A 1 317 ? 2.657 19.582 18.801 1.00 29.27 335 ASN A O 1
ATOM 2547 N N . VAL A 1 318 ? 1.492 20.403 20.552 1.00 29.88 336 VAL A N 1
ATOM 2548 C CA . VAL A 1 318 ? 1.800 19.307 21.474 1.00 29.02 336 VAL A CA 1
ATOM 2549 C C . VAL A 1 318 ? 1.698 17.911 20.849 1.00 28.68 336 VAL A C 1
ATOM 2550 O O . VAL A 1 318 ? 0.643 17.504 20.360 1.00 30.58 336 VAL A O 1
ATOM 2554 N N . ASN A 1 319 ? 2.823 17.197 20.868 1.00 27.26 337 ASN A N 1
ATOM 2555 C CA . ASN A 1 319 ? 2.920 15.838 20.341 1.00 28.30 337 ASN A CA 1
ATOM 2556 C C . ASN A 1 319 ? 4.307 15.255 20.577 1.00 26.75 337 ASN A C 1
ATOM 2557 O O . ASN A 1 319 ? 5.234 15.969 20.957 1.00 25.22 337 ASN A O 1
ATOM 2562 N N . THR A 1 320 ? 4.445 13.954 20.339 1.00 27.44 338 THR A N 1
ATOM 2563 C CA . THR A 1 320 ? 5.759 13.317 20.293 1.00 26.76 338 THR A CA 1
ATOM 2564 C C . THR A 1 320 ? 5.854 12.394 19.082 1.00 27.04 338 THR A C 1
ATOM 2565 O O . THR A 1 320 ? 6.934 11.916 18.741 1.00 26.12 338 THR A O 1
ATOM 2569 N N . ASP A 1 321 ? 4.718 12.152 18.432 1.00 28.63 339 ASP A N 1
ATOM 2570 C CA . ASP A 1 321 ? 4.670 11.213 17.315 1.00 31.44 339 ASP A CA 1
ATOM 2571 C C . ASP A 1 321 ? 4.793 11.907 15.956 1.00 31.09 339 ASP A C 1
ATOM 2572 O O . ASP A 1 321 ? 4.831 11.245 14.919 1.00 31.94 339 ASP A O 1
ATOM 2577 N N . GLY A 1 322 ? 4.852 13.236 15.965 1.00 30.57 340 GLY A N 1
ATOM 2578 C CA . GLY A 1 322 ? 5.045 14.000 14.744 1.00 29.77 340 GLY A CA 1
ATOM 2579 C C . GLY A 1 322 ? 3.784 14.664 14.223 1.00 30.74 340 GLY A C 1
ATOM 2580 O O . GLY A 1 322 ? 3.844 15.523 13.342 1.00 31.09 340 GLY A O 1
ATOM 2581 N N . SER A 1 323 ? 2.641 14.278 14.783 1.00 30.80 341 SER A N 1
ATOM 2582 C CA . SER A 1 323 ? 1.342 14.731 14.292 1.00 31.84 341 SER A CA 1
ATOM 2583 C C . SER A 1 323 ? 1.084 16.226 14.497 1.00 30.16 341 SER A C 1
ATOM 2584 O O . SER A 1 323 ? 0.200 16.799 13.858 1.00 31.29 341 SER A O 1
ATOM 2587 N N . GLY A 1 324 ? 1.847 16.858 15.384 1.00 27.61 342 GLY A N 1
ATOM 2588 C CA . GLY A 1 324 ? 1.639 18.263 15.687 1.00 25.68 342 GLY A CA 1
ATOM 2589 C C . GLY A 1 324 ? 2.673 19.191 15.074 1.00 23.72 342 GLY A C 1
ATOM 2590 O O . GLY A 1 324 ? 2.553 20.413 15.165 1.00 22.09 342 GLY A O 1
ATOM 2591 N N . ALA A 1 325 ? 3.690 18.612 14.445 1.00 22.49 343 ALA A N 1
ATOM 2592 C CA . ALA A 1 325 ? 4.776 19.397 13.871 1.00 22.23 343 ALA A CA 1
ATOM 2593 C C . ALA A 1 325 ? 4.323 20.144 12.621 1.00 23.57 343 ALA A C 1
ATOM 2594 O O . ALA A 1 325 ? 3.456 19.669 11.887 1.00 24.46 343 ALA A O 1
ATOM 2596 N N . TRP A 1 326 ? 4.901 21.317 12.380 1.00 22.70 344 TRP A N 1
ATOM 2597 C CA . TRP A 1 326 ? 4.580 22.057 11.165 1.00 24.58 344 TRP A CA 1
ATOM 2598 C C . TRP A 1 326 ? 5.786 22.185 10.237 1.00 23.32 344 TRP A C 1
ATOM 2599 O O . TRP A 1 326 ? 5.650 22.617 9.096 1.00 24.64 344 TRP A O 1
ATOM 2610 N N . PHE A 1 327 ? 6.962 21.807 10.729 1.00 21.15 345 PHE A N 1
ATOM 2611 C CA . PHE A 1 327 ? 8.154 21.717 9.889 1.00 20.08 345 PHE A CA 1
ATOM 2612 C C . PHE A 1 327 ? 8.440 20.252 9.571 1.00 20.59 345 PHE A C 1
ATOM 2613 O O . PHE A 1 327 ? 8.132 19.375 10.379 1.00 19.61 345 PHE A O 1
ATOM 2621 N N . TRP A 1 328 ? 9.033 19.983 8.408 1.00 20.58 346 TRP A N 1
ATOM 2622 C CA . TRP A 1 328 ? 9.199 18.600 7.963 1.00 20.71 346 TRP A CA 1
ATOM 2623 C C . TRP A 1 328 ? 10.110 17.788 8.884 1.00 18.23 346 TRP A C 1
ATOM 2624 O O . TRP A 1 328 ? 9.935 16.578 9.019 1.00 18.02 346 TRP A O 1
ATOM 2635 N N . TRP A 1 329 ? 11.062 18.446 9.537 1.00 15.82 347 TRP A N 1
ATOM 2636 C CA . TRP A 1 329 ? 12.010 17.719 10.376 1.00 17.01 347 TRP A CA 1
ATOM 2637 C C . TRP A 1 329 ? 11.396 17.203 11.682 1.00 18.18 347 TRP A C 1
ATOM 2638 O O . TRP A 1 329 ? 12.035 16.444 12.408 1.00 19.20 347 TRP A O 1
ATOM 2649 N N . GLY A 1 330 ? 10.159 17.594 11.972 1.00 18.75 348 GLY A N 1
ATOM 2650 C CA . GLY A 1 330 ? 9.481 17.118 13.168 1.00 18.79 348 GLY A CA 1
ATOM 2651 C C . GLY A 1 330 ? 8.366 16.139 12.851 1.00 19.91 348 GLY A C 1
ATOM 2652 O O . GLY A 1 330 ? 7.703 15.613 13.747 1.00 19.69 348 GLY A O 1
ATOM 2653 N N . LYS A 1 331 ? 8.176 15.891 11.560 1.00 20.35 349 LYS A N 1
ATOM 2654 C CA . LYS A 1 331 ? 7.061 15.099 11.053 1.00 22.25 349 LYS A CA 1
ATOM 2655 C C . LYS A 1 331 ? 7.097 13.638 11.500 1.00 23.65 349 LYS A C 1
ATOM 2656 O O . LYS A 1 331 ? 6.058 12.987 11.594 1.00 24.81 349 LYS A O 1
ATOM 2662 N N . ALA A 1 332 ? 8.294 13.127 11.772 1.00 23.80 350 ALA A N 1
ATOM 2663 C CA . ALA A 1 332 ? 8.460 11.720 12.125 1.00 24.88 350 ALA A CA 1
ATOM 2664 C C . ALA A 1 332 ? 8.534 11.495 13.635 1.00 24.09 350 ALA A C 1
ATOM 2665 O O . ALA A 1 332 ? 8.799 10.382 14.089 1.00 24.45 350 ALA A O 1
ATOM 2667 N N . GLY A 1 333 ? 8.304 12.549 14.411 1.00 22.43 351 GLY A N 1
ATOM 2668 C CA . GLY A 1 333 ? 8.272 12.422 15.857 1.00 22.71 351 GLY A CA 1
ATOM 2669 C C . GLY A 1 333 ? 9.540 12.870 16.559 1.00 21.78 351 GLY A C 1
ATOM 2670 O O . GLY A 1 333 ? 10.552 13.160 15.919 1.00 20.26 351 GLY A O 1
ATOM 2671 N N . ALA A 1 334 ? 9.481 12.912 17.887 1.00 21.41 352 ALA A N 1
ATOM 2672 C CA . ALA A 1 334 ? 10.573 13.433 18.703 1.00 20.61 352 ALA A CA 1
ATOM 2673 C C . ALA A 1 334 ? 11.851 12.606 18.583 1.00 21.12 352 ALA A C 1
ATOM 2674 O O . ALA A 1 334 ? 12.935 13.159 18.417 1.00 20.32 352 ALA A O 1
ATOM 2676 N N . LYS A 1 335 ? 11.721 11.285 18.668 1.00 23.36 353 LYS A N 1
ATOM 2677 C CA . LYS A 1 335 ? 12.884 10.403 18.634 1.00 24.06 353 LYS A CA 1
ATOM 2678 C C . LYS A 1 335 ? 13.659 10.546 17.326 1.00 23.85 353 LYS A C 1
ATOM 2679 O O . LYS A 1 335 ? 14.883 10.694 17.333 1.00 23.20 353 LYS A O 1
ATOM 2685 N N . THR A 1 336 ? 12.942 10.508 16.208 1.00 23.20 354 THR A N 1
ATOM 2686 C CA . THR A 1 336 ? 13.567 10.682 14.902 1.00 22.12 354 THR A CA 1
ATOM 2687 C C . THR A 1 336 ? 14.183 12.070 14.783 1.00 21.44 354 THR A C 1
ATOM 2688 O O . THR A 1 336 ? 15.285 12.224 14.250 1.00 23.05 354 THR A O 1
ATOM 2692 N N . TYR A 1 337 ? 13.478 13.076 15.294 1.00 19.39 355 TYR A N 1
ATOM 2693 C CA . TYR A 1 337 ? 13.966 14.448 15.227 1.00 18.43 355 TYR A CA 1
ATOM 2694 C C . TYR A 1 337 ? 15.310 14.612 15.929 1.00 19.20 355 TYR A C 1
ATOM 2695 O O . TYR A 1 337 ? 16.223 15.235 15.389 1.00 20.01 355 TYR A O 1
ATOM 2704 N N . VAL A 1 338 ? 15.418 14.069 17.139 1.00 19.30 356 VAL A N 1
ATOM 2705 C CA . VAL A 1 338 ? 16.653 14.162 17.911 1.00 18.13 356 VAL A CA 1
ATOM 2706 C C . VAL A 1 338 ? 17.807 13.515 17.148 1.00 18.69 356 VAL A C 1
ATOM 2707 O O . VAL A 1 338 ? 18.925 14.035 17.141 1.00 18.67 356 VAL A O 1
ATOM 2711 N N . GLU A 1 339 ? 17.527 12.395 16.486 1.00 19.33 357 GLU A N 1
ATOM 2712 C CA . GLU A 1 339 ? 18.534 11.718 15.675 1.00 20.43 357 GLU A CA 1
ATOM 2713 C C . GLU A 1 339 ? 18.982 12.602 14.509 1.00 19.46 357 GLU A C 1
ATOM 2714 O O . GLU A 1 339 ? 20.159 12.622 14.155 1.00 19.75 357 GLU A O 1
ATOM 2720 N N . ILE A 1 340 ? 18.043 13.342 13.928 1.00 18.88 358 ILE A N 1
ATOM 2721 C CA . ILE A 1 340 ? 18.361 14.265 12.842 1.00 18.74 358 ILE A CA 1
ATOM 2722 C C . ILE A 1 340 ? 19.242 15.410 13.341 1.00 17.72 358 ILE A C 1
ATOM 2723 O O . ILE A 1 340 ? 20.206 15.791 12.677 1.00 16.35 358 ILE A O 1
ATOM 2728 N N . TRP A 1 341 ? 18.914 15.947 14.516 1.00 17.11 359 TRP A N 1
ATOM 2729 C CA . TRP A 1 341 ? 19.725 16.994 15.134 1.00 16.06 359 TRP A CA 1
ATOM 2730 C C . TRP A 1 341 ? 21.155 16.519 15.367 1.00 16.30 359 TRP A C 1
ATOM 2731 O O . TRP A 1 341 ? 22.117 17.223 15.048 1.00 16.21 359 TRP A O 1
ATOM 2742 N N . LYS A 1 342 ? 21.289 15.326 15.936 1.00 17.31 360 LYS A N 1
ATOM 2743 C CA . LYS A 1 342 ? 22.604 14.752 16.194 1.00 18.16 360 LYS A CA 1
ATOM 2744 C C . LYS A 1 342 ? 23.365 14.531 14.891 1.00 17.08 360 LYS A C 1
ATOM 2745 O O . LYS A 1 342 ? 24.577 14.734 14.833 1.00 17.22 360 LYS A O 1
ATOM 2751 N N . TYR A 1 343 ? 22.645 14.126 13.849 1.00 17.31 361 TYR A N 1
ATOM 2752 C CA . TYR A 1 343 ? 23.233 13.936 12.525 1.00 17.84 361 TYR A CA 1
ATOM 2753 C C . TYR A 1 343 ? 23.861 15.231 12.024 1.00 17.00 361 TYR A C 1
ATOM 2754 O O . TYR A 1 343 ? 25.016 15.247 11.602 1.00 17.66 361 TYR A O 1
ATOM 2763 N N . LEU A 1 344 ? 23.092 16.315 12.078 1.00 15.83 362 LEU A N 1
ATOM 2764 C CA . LEU A 1 344 ? 23.562 17.619 11.621 1.00 15.68 362 LEU A CA 1
ATOM 2765 C C . LEU A 1 344 ? 24.734 18.111 12.464 1.00 16.44 362 LEU A C 1
ATOM 2766 O O . LEU A 1 344 ? 25.725 18.614 11.933 1.00 17.08 362 LEU A O 1
ATOM 2771 N N . TYR A 1 345 ? 24.611 17.956 13.779 1.00 15.44 363 TYR A N 1
ATOM 2772 C CA . TYR A 1 345 ? 25.656 18.359 14.714 1.00 15.35 363 TYR A CA 1
ATOM 2773 C C . TYR A 1 345 ? 26.965 17.640 14.406 1.00 17.12 363 TYR A C 1
ATOM 2774 O O . TYR A 1 345 ? 28.024 18.263 14.327 1.00 16.90 363 TYR A O 1
ATOM 2783 N N . ASP A 1 346 ? 26.884 16.324 14.242 1.00 18.68 364 ASP A N 1
ATOM 2784 C CA . ASP A 1 346 ? 28.063 15.517 13.950 1.00 21.50 364 ASP A CA 1
ATOM 2785 C C . ASP A 1 346 ? 28.647 15.847 12.581 1.00 19.12 364 ASP A C 1
ATOM 2786 O O . ASP A 1 346 ? 29.864 15.917 12.423 1.00 17.65 364 ASP A O 1
ATOM 2791 N N . LYS A 1 347 ? 27.778 16.047 11.594 1.00 18.94 365 LYS A N 1
ATOM 2792 C CA . LYS A 1 347 ? 28.224 16.370 10.241 1.00 20.94 365 LYS A CA 1
ATOM 2793 C C . LYS A 1 347 ? 28.982 17.694 10.187 1.00 18.97 365 LYS A C 1
ATOM 2794 O O . LYS A 1 347 ? 30.058 17.771 9.596 1.00 20.15 365 LYS A O 1
ATOM 2800 N N . LEU A 1 348 ? 28.424 18.730 10.807 1.00 17.31 366 LEU A N 1
ATOM 2801 C CA . LEU A 1 348 ? 29.033 20.058 10.763 1.00 16.98 366 LEU A CA 1
ATOM 2802 C C . LEU A 1 348 ? 30.333 20.132 11.561 1.00 17.45 366 LEU A C 1
ATOM 2803 O O . LEU A 1 348 ? 31.305 20.741 11.111 1.00 17.34 366 LEU A O 1
ATOM 2808 N N . THR A 1 349 ? 30.354 19.514 12.740 1.00 17.13 367 THR A N 1
ATOM 2809 C CA . THR A 1 349 ? 31.517 19.620 13.619 1.00 18.55 367 THR A CA 1
ATOM 2810 C C . THR A 1 349 ? 32.644 18.671 13.223 1.00 21.84 367 THR A C 1
ATOM 2811 O O . THR A 1 349 ? 33.817 19.025 13.320 1.00 23.48 367 THR A O 1
ATOM 2815 N N . ASN A 1 350 ? 32.298 17.469 12.777 1.00 22.58 368 ASN A N 1
ATOM 2816 C CA . ASN A 1 350 ? 33.316 16.477 12.451 1.00 25.67 368 ASN A CA 1
ATOM 2817 C C . ASN A 1 350 ? 33.730 16.501 10.983 1.00 26.77 368 ASN A C 1
ATOM 2818 O O . ASN A 1 350 ? 34.900 16.711 10.668 1.00 28.21 368 ASN A O 1
ATOM 2823 N N . GLU A 1 351 ? 32.771 16.289 10.089 1.00 26.07 369 GLU A N 1
ATOM 2824 C CA . GLU A 1 351 ? 33.075 16.194 8.666 1.00 28.13 369 GLU A CA 1
ATOM 2825 C C . GLU A 1 351 ? 33.463 17.546 8.067 1.00 24.90 369 GLU A C 1
ATOM 2826 O O . GLU A 1 351 ? 34.351 17.621 7.217 1.00 25.63 369 GLU A O 1
ATOM 2832 N N . TYR A 1 352 ? 32.810 18.614 8.515 1.00 21.37 370 TYR A N 1
ATOM 2833 C CA . TYR A 1 352 ? 33.077 19.941 7.966 1.00 20.41 370 TYR A CA 1
ATOM 2834 C C . TYR A 1 352 ? 33.942 20.798 8.888 1.00 20.65 370 TYR A C 1
ATOM 2835 O O . TYR A 1 352 ? 34.271 21.936 8.552 1.00 20.95 370 TYR A O 1
ATOM 2844 N N . ASP A 1 353 ? 34.303 20.240 10.041 1.00 20.14 371 ASP A N 1
ATOM 2845 C CA . ASP A 1 353 ? 35.233 20.873 10.978 1.00 22.16 371 ASP A CA 1
ATOM 2846 C C . ASP A 1 353 ? 34.797 22.287 11.374 1.00 18.68 371 ASP A C 1
ATOM 2847 O O . ASP A 1 353 ? 35.623 23.191 11.508 1.00 18.55 371 ASP A O 1
ATOM 2852 N N . LEU A 1 354 ? 33.495 22.467 11.561 1.00 16.86 372 LEU A N 1
ATOM 2853 C CA . LEU A 1 354 ? 32.948 23.752 11.984 1.00 17.25 372 LEU A CA 1
ATOM 2854 C C . LEU A 1 354 ? 32.777 23.794 13.501 1.00 16.79 372 LEU A C 1
ATOM 2855 O O . LEU A 1 354 ? 32.129 22.928 14.085 1.00 15.75 372 LEU A O 1
ATOM 2860 N N . HIS A 1 355 ? 33.359 24.804 14.138 1.00 17.29 373 HIS A N 1
ATOM 2861 C CA . HIS A 1 355 ? 33.354 24.875 15.596 1.00 16.51 373 HIS A CA 1
ATOM 2862 C C . HIS A 1 355 ? 33.039 26.277 16.106 1.00 16.53 373 HIS A C 1
ATOM 2863 O O . HIS A 1 355 ? 33.208 26.567 17.290 1.00 15.94 373 HIS A O 1
ATOM 2870 N N . ASN A 1 356 ? 32.573 27.137 15.206 1.00 15.24 374 ASN A N 1
ATOM 2871 C CA . ASN A 1 356 ? 32.274 28.525 15.541 1.00 15.92 374 ASN A CA 1
ATOM 2872 C C . ASN A 1 356 ? 30.806 28.733 15.892 1.00 14.97 374 ASN A C 1
ATOM 2873 O O . ASN A 1 356 ? 30.322 29.863 15.913 1.00 15.36 374 ASN A O 1
ATOM 2878 N N . LEU A 1 357 ? 30.105 27.641 16.171 1.00 14.80 375 LEU A N 1
ATOM 2879 C CA . LEU A 1 357 ? 28.659 27.686 16.338 1.00 15.29 375 LEU A CA 1
ATOM 2880 C C . LEU A 1 357 ? 28.222 27.522 17.786 1.00 17.15 375 LEU A C 1
ATOM 2881 O O . LEU A 1 357 ? 28.756 26.691 18.521 1.00 19.20 375 LEU A O 1
ATOM 2886 N N . ILE A 1 358 ? 27.247 28.332 18.183 1.00 16.61 376 ILE A N 1
ATOM 2887 C CA . ILE A 1 358 ? 26.556 28.151 19.451 1.00 15.96 376 ILE A CA 1
ATOM 2888 C C . ILE A 1 358 ? 25.200 27.529 19.147 1.00 15.41 376 ILE A C 1
ATOM 2889 O O . ILE A 1 358 ? 24.307 28.193 18.623 1.00 15.32 376 ILE A O 1
ATOM 2894 N N . TRP A 1 359 ? 25.059 26.246 19.458 1.00 15.10 377 TRP A N 1
ATOM 2895 C CA . TRP A 1 359 ? 23.888 25.486 19.038 1.00 15.17 377 TRP A CA 1
ATOM 2896 C C . TRP A 1 359 ? 22.669 25.776 19.910 1.00 15.26 377 TRP A C 1
ATOM 2897 O O . TRP A 1 359 ? 22.618 25.386 21.078 1.00 15.47 377 TRP A O 1
ATOM 2908 N N . GLU A 1 360 ? 21.687 26.461 19.331 1.00 14.93 378 GLU A N 1
ATOM 2909 C CA . GLU A 1 360 ? 20.448 26.765 20.037 1.00 14.59 378 GLU A CA 1
ATOM 2910 C C . GLU A 1 360 ? 19.309 25.896 19.526 1.00 15.65 378 GLU A C 1
ATOM 2911 O O . GLU A 1 360 ? 18.989 25.906 18.335 1.00 14.25 378 GLU A O 1
ATOM 2917 N N . GLN A 1 361 ? 18.702 25.141 20.433 1.00 16.11 379 GLN A N 1
ATOM 2918 C CA . GLN A 1 361 ? 17.585 24.283 20.074 1.00 16.45 379 GLN A CA 1
ATOM 2919 C C . GLN A 1 361 ? 16.294 24.795 20.698 1.00 16.62 379 GLN A C 1
ATOM 2920 O O . GLN A 1 361 ? 16.252 25.112 21.889 1.00 16.07 379 GLN A O 1
ATOM 2926 N N . ASN A 1 362 ? 15.246 24.886 19.886 1.00 15.98 380 ASN A N 1
ATOM 2927 C CA . ASN A 1 362 ? 13.935 25.256 20.393 1.00 17.15 380 ASN A CA 1
ATOM 2928 C C . ASN A 1 362 ? 13.336 24.138 21.235 1.00 16.54 380 ASN A C 1
ATOM 2929 O O . ASN A 1 362 ? 13.521 22.957 20.945 1.00 17.01 380 ASN A O 1
ATOM 2934 N N . LEU A 1 363 ? 12.637 24.521 22.292 1.00 15.51 381 LEU A N 1
ATOM 2935 C CA . LEU A 1 363 ? 11.795 23.595 23.028 1.00 16.11 381 LEU A CA 1
ATOM 2936 C C . LEU A 1 363 ? 10.470 24.285 23.287 1.00 17.41 381 LEU A C 1
ATOM 2937 O O . LEU A 1 363 ? 10.399 25.515 23.309 1.00 16.31 381 LEU A O 1
ATOM 2942 N N . TYR A 1 364 ? 9.418 23.497 23.465 1.00 18.72 382 TYR A N 1
ATOM 2943 C CA . TYR A 1 364 ? 8.146 24.041 23.912 1.00 21.23 382 TYR A CA 1
ATOM 2944 C C . TYR A 1 364 ? 7.855 23.546 25.323 1.00 22.25 382 TYR A C 1
ATOM 2945 O O . TYR A 1 364 ? 8.604 22.739 25.868 1.00 22.85 382 TYR A O 1
ATOM 2954 N N . ALA A 1 365 ? 6.779 24.044 25.919 1.00 22.29 383 ALA A N 1
ATOM 2955 C CA . ALA A 1 365 ? 6.450 23.689 27.292 1.00 23.74 383 ALA A CA 1
ATOM 2956 C C . ALA A 1 365 ? 5.000 23.241 27.421 1.00 24.86 383 ALA A C 1
ATOM 2957 O O . ALA A 1 365 ? 4.369 23.460 28.454 1.00 25.64 383 ALA A O 1
ATOM 2959 N N . TRP A 1 366 ? 4.478 22.612 26.371 1.00 20.59 384 TRP A N 1
ATOM 2960 C CA . TRP A 1 366 ? 3.086 22.169 26.359 1.00 22.98 384 TRP A CA 1
ATOM 2961 C C . TRP A 1 366 ? 2.809 21.139 27.449 1.00 24.83 384 TRP A C 1
ATOM 2962 O O . TRP A 1 366 ? 1.779 21.188 28.119 1.00 25.52 384 TRP A O 1
ATOM 2973 N N . SER A 1 367 ? 3.741 20.206 27.614 1.00 25.43 385 SER A N 1
ATOM 2974 C CA . SER A 1 367 ? 3.585 19.109 28.557 1.00 25.35 385 SER A CA 1
ATOM 2975 C C . SER A 1 367 ? 4.970 18.613 28.962 1.00 25.78 385 SER A C 1
ATOM 2976 O O . SER A 1 367 ? 5.963 19.029 28.368 1.00 25.87 385 SER A O 1
ATOM 2979 N N . PRO A 1 368 ? 5.051 17.740 29.981 1.00 26.27 386 PRO A N 1
ATOM 2980 C CA . PRO A 1 368 ? 6.353 17.149 30.312 1.00 25.83 386 PRO A CA 1
ATOM 2981 C C . PRO A 1 368 ? 7.009 16.425 29.134 1.00 24.28 386 PRO A C 1
ATOM 2982 O O . PRO A 1 368 ? 8.238 16.385 29.057 1.00 23.28 386 PRO A O 1
ATOM 2986 N N . ASP A 1 369 ? 6.203 15.876 28.228 1.00 23.44 387 ASP A N 1
ATOM 2987 C CA . ASP A 1 369 ? 6.722 15.139 27.076 1.00 24.06 387 ASP A CA 1
ATOM 2988 C C . ASP A 1 369 ? 7.428 16.039 26.064 1.00 22.20 387 ASP A C 1
ATOM 2989 O O . ASP A 1 369 ? 8.094 15.549 25.149 1.00 21.73 387 ASP A O 1
ATOM 2994 N N . SER A 1 370 ? 7.283 17.351 26.226 1.00 21.03 388 SER A N 1
ATOM 2995 C CA . SER A 1 370 ? 7.947 18.303 25.342 1.00 20.43 388 SER A CA 1
ATOM 2996 C C . SER A 1 370 ? 9.467 18.177 25.425 1.00 20.24 388 SER A C 1
ATOM 2997 O O . SER A 1 370 ? 10.181 18.590 24.513 1.00 18.19 388 SER A O 1
ATOM 3000 N N . ILE A 1 371 ? 9.953 17.595 26.518 1.00 21.03 389 ILE A N 1
ATOM 3001 C CA . ILE A 1 371 ? 11.387 17.429 26.729 1.00 20.05 389 ILE A CA 1
ATOM 3002 C C . ILE A 1 371 ? 11.963 16.316 25.851 1.00 20.00 389 ILE A C 1
ATOM 3003 O O . ILE A 1 371 ? 13.179 16.193 25.712 1.00 19.48 389 ILE A O 1
ATOM 3008 N N . GLN A 1 372 ? 11.090 15.514 25.251 1.00 20.03 390 GLN A N 1
ATOM 3009 C CA . GLN A 1 372 ? 11.538 14.434 24.376 1.00 23.37 390 GLN A CA 1
ATOM 3010 C C . GLN A 1 372 ? 12.121 14.974 23.071 1.00 22.16 390 GLN A C 1
ATOM 3011 O O . GLN A 1 372 ? 12.738 14.233 22.308 1.00 22.34 390 GLN A O 1
ATOM 3017 N N . TRP A 1 373 ? 11.929 16.266 22.826 1.00 19.17 391 TRP A N 1
ATOM 3018 C CA . TRP A 1 373 ? 12.478 16.916 21.640 1.00 20.07 391 TRP A CA 1
ATOM 3019 C C . TRP A 1 373 ? 13.833 17.562 21.930 1.00 18.25 391 TRP A C 1
ATOM 3020 O O . TRP A 1 373 ? 14.399 18.243 21.075 1.00 17.86 391 TRP A O 1
ATOM 3031 N N . TYR A 1 374 ? 14.344 17.347 23.139 1.00 18.41 392 TYR A N 1
ATOM 3032 C CA . TYR A 1 374 ? 15.647 17.874 23.538 1.00 18.18 392 TYR A CA 1
ATOM 3033 C C . TYR A 1 374 ? 16.753 16.883 23.183 1.00 20.63 392 TYR A C 1
ATOM 3034 O O . TYR A 1 374 ? 16.675 15.706 23.532 1.00 19.51 392 TYR A O 1
ATOM 3043 N N . ALA A 1 375 ? 17.779 17.361 22.487 1.00 20.01 393 ALA A N 1
ATOM 3044 C CA . ALA A 1 375 ? 18.831 16.487 21.976 1.00 20.64 393 ALA A CA 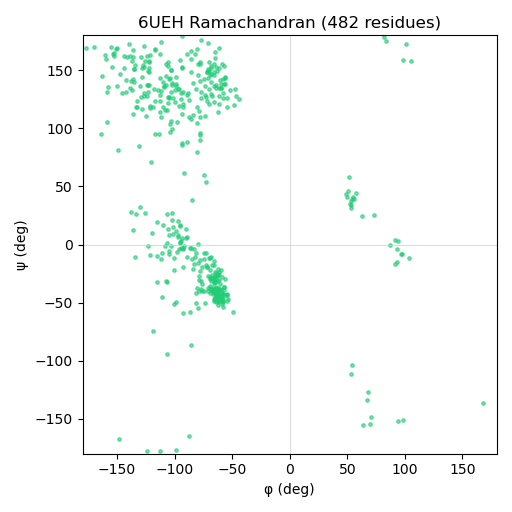1
ATOM 3045 C C . ALA A 1 375 ? 19.887 16.132 23.024 1.00 22.56 393 ALA A C 1
ATOM 3046 O O . ALA A 1 375 ? 20.756 15.298 22.770 1.00 24.46 393 ALA A O 1
ATOM 3048 N N . GLY A 1 376 ? 19.821 16.763 24.191 1.00 19.46 394 GLY A N 1
ATOM 3049 C CA . GLY A 1 376 ? 20.739 16.440 25.271 1.00 20.07 394 GLY A CA 1
ATOM 3050 C C . GLY A 1 376 ? 21.821 17.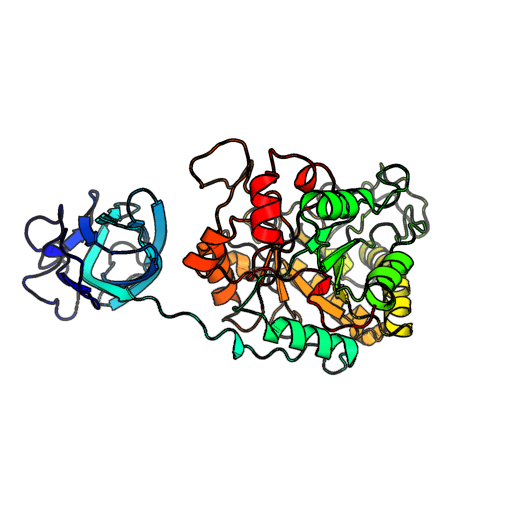481 25.493 1.00 19.85 394 GLY A C 1
ATOM 3051 O O . GLY A 1 376 ? 22.153 18.248 24.590 1.00 20.00 394 GLY A O 1
ATOM 3052 N N . ASP A 1 377 ? 22.382 17.490 26.700 1.00 20.34 395 ASP A N 1
ATOM 3053 C CA . ASP A 1 377 ? 23.364 18.497 27.104 1.00 20.31 395 ASP A CA 1
ATOM 3054 C C . ASP A 1 377 ? 24.608 18.526 26.222 1.00 23.55 395 ASP A C 1
ATOM 3055 O O . ASP A 1 377 ? 25.251 19.565 26.084 1.00 20.33 395 ASP A O 1
ATOM 3060 N N . GLU A 1 378 ? 24.951 17.385 25.634 1.00 23.88 396 GLU A N 1
ATOM 3061 C CA . GLU A 1 378 ? 26.184 17.276 24.866 1.00 26.35 396 GLU A CA 1
ATOM 3062 C C . GLU A 1 378 ? 26.003 17.700 23.405 1.00 24.22 396 GLU A C 1
ATOM 3063 O O . GLU A 1 378 ? 26.966 17.732 22.641 1.00 24.64 396 GLU A O 1
ATOM 3069 N N . TYR A 1 379 ? 24.774 18.046 23.027 1.00 22.06 397 TYR A N 1
ATOM 3070 C CA . TYR A 1 379 ? 24.478 18.437 21.648 1.00 21.61 397 TYR A CA 1
ATOM 3071 C C . TYR A 1 379 ? 23.845 19.824 21.520 1.00 20.80 397 TYR A C 1
ATOM 3072 O O . TYR A 1 379 ? 23.557 20.273 20.410 1.00 18.63 397 TYR A O 1
ATOM 3081 N N . VAL A 1 380 ? 23.613 20.488 22.649 1.00 18.63 398 VAL A N 1
ATOM 3082 C CA . VAL A 1 380 ? 22.899 21.766 22.668 1.00 17.86 398 VAL A CA 1
ATOM 3083 C C . VAL A 1 380 ? 23.604 22.773 23.586 1.00 18.95 398 VAL A C 1
ATOM 3084 O O . VAL A 1 380 ? 24.076 22.406 24.662 1.00 19.41 398 VAL A O 1
ATOM 3088 N N . ASP A 1 381 ? 23.676 24.034 23.161 1.00 17.47 399 ASP A N 1
ATOM 3089 C CA . ASP A 1 381 ? 24.350 25.075 23.940 1.00 17.57 399 ASP A CA 1
ATOM 3090 C C . ASP A 1 381 ? 23.391 26.119 24.500 1.00 16.99 399 ASP A C 1
ATOM 3091 O O . ASP A 1 381 ? 23.772 26.934 25.340 1.00 17.37 399 ASP A O 1
ATOM 3096 N N . MET A 1 382 ? 22.152 26.105 24.023 1.00 16.43 400 MET A N 1
ATOM 3097 C CA . MET A 1 382 ? 21.181 27.129 24.389 1.00 15.92 400 MET A CA 1
ATOM 3098 C C . MET A 1 382 ? 19.775 26.653 24.052 1.00 17.97 400 MET A C 1
ATOM 3099 O O . MET A 1 382 ? 19.576 25.957 23.059 1.00 16.71 400 MET A O 1
ATOM 3104 N N . ILE A 1 383 ? 18.805 27.024 24.881 1.00 18.07 401 ILE A N 1
ATOM 3105 C CA . ILE A 1 383 ? 17.410 26.702 24.612 1.00 17.61 401 ILE A CA 1
ATOM 3106 C C . ILE A 1 383 ? 16.658 27.939 24.140 1.00 17.53 401 ILE A C 1
ATOM 3107 O O . ILE A 1 383 ? 16.688 28.980 24.793 1.00 18.18 401 ILE A O 1
ATOM 3112 N N . GLY A 1 384 ? 15.982 27.824 23.003 1.00 16.20 402 GLY A N 1
ATOM 3113 C CA . GLY A 1 384 ? 15.185 28.922 22.494 1.00 14.14 402 GLY A CA 1
ATOM 3114 C C . GLY A 1 384 ? 13.702 28.657 22.652 1.00 15.11 402 GLY A C 1
ATOM 3115 O O . GLY A 1 384 ? 13.256 27.517 22.547 1.00 15.16 402 GLY A O 1
ATOM 3116 N N . TYR A 1 385 ? 12.936 29.707 22.925 1.00 15.31 403 TYR A N 1
ATOM 3117 C CA . TYR A 1 385 ? 11.484 29.591 22.932 1.00 15.84 403 TYR A CA 1
ATOM 3118 C C . TYR A 1 385 ? 10.892 30.614 21.973 1.00 16.80 403 TYR A C 1
ATOM 3119 O O . TYR A 1 385 ? 11.214 31.800 22.041 1.00 16.93 403 TYR A O 1
ATOM 3128 N N . ASP A 1 386 ? 10.042 30.146 21.066 1.00 14.04 404 ASP A N 1
ATOM 3129 C CA . ASP A 1 386 ? 9.395 31.032 20.111 1.00 17.74 404 ASP A CA 1
ATOM 3130 C C . ASP A 1 386 ? 7.994 31.375 20.598 1.00 19.23 404 ASP A C 1
ATOM 3131 O O . ASP A 1 386 ? 7.080 30.550 20.537 1.00 14.55 404 ASP A O 1
ATOM 3136 N N . LYS A 1 387 ? 7.842 32.600 21.092 1.00 18.31 405 LYS A N 1
ATOM 3137 C CA . LYS A 1 387 ? 6.632 33.013 21.792 1.00 17.03 405 LYS A CA 1
ATOM 3138 C C . LYS A 1 387 ? 5.712 33.866 20.931 1.00 17.88 405 LYS A C 1
ATOM 3139 O O . LYS A 1 387 ? 5.918 35.072 20.788 1.00 17.10 405 LYS A O 1
ATOM 3145 N N . TYR A 1 388 ? 4.688 33.239 20.367 1.00 17.03 406 TYR A N 1
ATOM 3146 C CA . TYR A 1 388 ? 3.674 33.968 19.621 1.00 17.33 406 TYR A CA 1
ATOM 3147 C C . TYR A 1 388 ? 2.347 33.869 20.358 1.00 17.67 406 TYR A C 1
ATOM 3148 O O . TYR A 1 388 ? 1.615 32.895 20.205 1.00 17.55 406 TYR A O 1
ATOM 3157 N N . ASN A 1 389 ? 2.049 34.877 21.172 1.00 17.85 407 ASN A N 1
ATOM 3158 C CA . ASN A 1 389 ? 0.879 34.819 22.036 1.00 18.31 407 ASN A CA 1
ATOM 3159 C C . ASN A 1 389 ? -0.074 36.000 21.882 1.00 18.82 407 ASN A C 1
ATOM 3160 O O . ASN A 1 389 ? -0.786 36.346 22.822 1.00 19.59 407 ASN A O 1
ATOM 3165 N N . THR A 1 390 ? -0.098 36.616 20.703 1.00 18.73 408 THR A N 1
ATOM 3166 C CA . THR A 1 390 ? -1.042 37.704 20.456 1.00 18.51 408 THR A CA 1
ATOM 3167 C C . THR A 1 390 ? -2.334 37.187 19.839 1.00 18.91 408 THR A C 1
ATOM 3168 O O . THR A 1 390 ? -3.362 37.860 19.878 1.00 19.62 408 THR A O 1
ATOM 3172 N N . VAL A 1 391 ? -2.273 35.991 19.262 1.00 18.23 409 VAL A N 1
ATOM 3173 C CA . VAL A 1 391 ? -3.444 35.388 18.635 1.00 19.81 409 VAL A CA 1
ATOM 3174 C C . VAL A 1 391 ? -3.792 34.083 19.340 1.00 19.92 409 VAL A C 1
ATOM 3175 O O . VAL A 1 391 ? -4.762 34.015 20.094 1.00 21.27 409 VAL A O 1
ATOM 3179 N N . TYR A 1 392 ? -2.993 33.050 19.093 1.00 18.92 410 TYR A N 1
ATOM 3180 C CA . TYR A 1 392 ? -3.153 31.778 19.788 1.00 23.82 410 TYR A CA 1
ATOM 3181 C C . TYR A 1 392 ? -2.328 31.770 21.071 1.00 21.92 410 TYR A C 1
ATOM 3182 O O . TYR A 1 392 ? -1.444 32.607 21.249 1.00 20.93 410 TYR A O 1
ATOM 3191 N N . ASN A 1 393 ? -2.630 30.826 21.959 1.00 22.05 411 ASN A N 1
ATOM 3192 C CA . ASN A 1 393 ? -1.916 30.676 23.225 1.00 21.03 411 ASN A CA 1
ATOM 3193 C C . ASN A 1 393 ? -1.865 31.969 24.038 1.00 20.06 411 ASN A C 1
ATOM 3194 O O . ASN A 1 393 ? -0.860 32.270 24.686 1.00 18.57 411 ASN A O 1
ATOM 3199 N N . ARG A 1 394 ? -2.956 32.729 23.999 1.00 19.06 412 ARG A N 1
ATOM 3200 C CA . ARG A 1 394 ? -3.014 34.014 24.683 1.00 19.83 412 ARG A CA 1
ATOM 3201 C C . ARG A 1 394 ? -3.747 33.902 26.019 1.00 20.45 412 ARG A C 1
ATOM 3202 O O . ARG A 1 394 ? -4.900 33.478 26.069 1.00 19.70 412 ARG A O 1
ATOM 3210 N N . HIS A 1 395 ? -3.072 34.287 27.099 1.00 20.68 413 HIS A N 1
ATOM 3211 C CA . HIS A 1 395 ? -3.635 34.142 28.440 1.00 21.92 413 HIS A CA 1
ATOM 3212 C C . HIS A 1 395 ? -3.469 35.401 29.293 1.00 21.81 413 HIS A C 1
ATOM 3213 O O . HIS A 1 395 ? -3.437 35.323 30.523 1.00 23.05 413 HIS A O 1
ATOM 3220 N N . ASP A 1 396 ? -3.377 36.558 28.644 1.00 19.69 414 ASP A N 1
ATOM 3221 C CA . ASP A 1 396 ? -3.154 37.811 29.359 1.00 18.93 414 ASP A CA 1
ATOM 3222 C C . ASP A 1 396 ? -4.460 38.554 29.642 1.00 23.14 414 ASP A C 1
ATOM 3223 O O . ASP A 1 396 ? -4.451 39.642 30.219 1.00 20.03 414 ASP A O 1
ATOM 3228 N N . GLY A 1 397 ? -5.578 37.962 29.233 1.00 20.44 415 GLY A N 1
ATOM 3229 C CA . GLY A 1 397 ? -6.880 38.557 29.469 1.00 21.42 415 GLY A CA 1
ATOM 3230 C C . GLY A 1 397 ? -7.342 39.446 28.331 1.00 22.47 415 GLY A C 1
ATOM 3231 O O . GLY A 1 397 ? -8.393 40.084 28.418 1.00 22.42 415 GLY A O 1
ATOM 3232 N N . LYS A 1 398 ? -6.549 39.492 27.265 1.00 21.96 416 LYS A N 1
ATOM 3233 C CA . LYS A 1 398 ? -6.896 40.261 26.074 1.00 22.58 416 LYS A CA 1
ATOM 3234 C C . LYS A 1 398 ? -7.067 39.353 24.864 1.00 22.56 416 LYS A C 1
ATOM 3235 O O . LYS A 1 398 ? -6.695 38.181 24.899 1.00 20.66 416 LYS A O 1
ATOM 3241 N N . THR A 1 399 ? -7.630 39.903 23.794 1.00 21.46 417 THR A N 1
ATOM 3242 C CA . THR A 1 399 ? -7.783 39.170 22.542 1.00 23.70 417 THR A CA 1
ATOM 3243 C C . THR A 1 399 ? -6.866 39.758 21.473 1.00 24.44 417 THR A C 1
ATOM 3244 O O . THR A 1 399 ? -6.184 39.027 20.753 1.00 24.24 417 THR A O 1
ATOM 3248 N N . SER A 1 400 ? -6.850 41.085 21.388 1.00 24.62 418 SER A N 1
ATOM 3249 C CA . SER A 1 400 ? -6.064 41.793 20.382 1.00 25.24 418 SER A CA 1
ATOM 3250 C C . SER A 1 400 ? -4.994 42.671 21.022 1.00 24.26 418 SER A C 1
ATOM 3251 O O . SER A 1 400 ? -5.007 42.905 22.232 1.00 22.71 418 SER A O 1
ATOM 3254 N N . GLY A 1 401 ? -4.078 43.168 20.197 1.00 23.27 419 GLY A N 1
ATOM 3255 C CA . GLY A 1 401 ? -3.053 44.083 20.659 1.00 20.73 419 GLY A CA 1
ATOM 3256 C C . GLY A 1 401 ? -1.881 43.373 21.306 1.00 18.45 419 GLY A C 1
ATOM 3257 O O . GLY A 1 401 ? -1.873 42.146 21.411 1.00 18.17 419 GLY A O 1
ATOM 3258 N N . PRO A 1 402 ? -0.877 44.147 21.740 1.00 18.07 420 PRO A N 1
ATOM 3259 C CA . PRO A 1 402 ? 0.336 43.601 22.352 1.00 18.63 420 PRO A CA 1
ATOM 3260 C C . PRO A 1 402 ? 0.057 42.732 23.573 1.00 18.13 420 PRO A C 1
ATOM 3261 O O . PRO A 1 402 ? -0.792 43.058 24.404 1.00 17.63 420 PRO A O 1
ATOM 3265 N N . ASN A 1 403 ? 0.770 41.615 23.653 1.00 16.63 421 ASN A N 1
ATOM 3266 C CA . ASN A 1 403 ? 0.749 40.753 24.821 1.00 16.85 421 ASN A CA 1
ATOM 3267 C C . ASN A 1 403 ? 2.033 40.977 25.613 1.00 16.10 421 ASN A C 1
ATOM 3268 O O . ASN A 1 403 ? 3.096 40.499 25.226 1.00 15.62 421 ASN A O 1
ATOM 3273 N N . LEU A 1 404 ? 1.928 41.702 26.722 1.00 16.40 422 LEU A N 1
ATOM 3274 C CA . LEU A 1 404 ? 3.104 42.087 27.498 1.00 21.91 422 LEU A CA 1
ATOM 3275 C C . LEU A 1 404 ? 3.491 41.059 28.566 1.00 16.12 422 LEU A C 1
ATOM 3276 O O . LEU A 1 404 ? 4.390 41.306 29.371 1.00 16.13 422 LEU A O 1
ATOM 3281 N N . ASP A 1 405 ? 2.813 39.913 28.559 1.00 18.53 423 ASP A N 1
ATOM 3282 C CA . ASP A 1 405 ? 3.053 38.839 29.524 1.00 21.55 423 ASP A CA 1
ATOM 3283 C C . ASP A 1 405 ? 4.493 38.335 29.459 1.00 19.71 423 ASP A C 1
ATOM 3284 O O . ASP A 1 405 ? 5.032 38.108 28.378 1.00 17.77 423 ASP A O 1
ATOM 3289 N N . ALA A 1 406 ? 5.112 38.158 30.622 1.00 19.17 424 ALA A N 1
ATOM 3290 C CA . ALA A 1 406 ? 6.492 37.684 30.681 1.00 15.65 424 ALA A CA 1
ATOM 3291 C C . ALA A 1 406 ? 6.584 36.177 30.440 1.00 16.70 424 ALA A C 1
ATOM 3292 O O . ALA A 1 406 ? 7.673 35.647 30.214 1.00 17.35 424 ALA A O 1
ATOM 3294 N N . GLU A 1 407 ? 5.435 35.504 30.486 1.00 16.32 425 GLU A N 1
ATOM 3295 C CA . GLU A 1 407 ? 5.346 34.047 30.347 1.00 16.96 425 GLU A CA 1
ATOM 3296 C C . GLU A 1 407 ? 6.348 33.340 31.258 1.00 16.47 425 GLU A C 1
ATOM 3297 O O . GLU A 1 407 ? 7.013 32.388 30.857 1.00 16.62 425 GLU A O 1
ATOM 3303 N N . THR A 1 408 ? 6.442 33.832 32.488 1.00 17.43 426 THR A N 1
ATOM 3304 C CA . THR A 1 408 ? 7.369 33.309 33.487 1.00 17.44 426 THR A CA 1
ATOM 3305 C C . THR A 1 408 ? 7.248 31.794 33.731 1.00 19.03 426 THR A C 1
ATOM 3306 O O . THR A 1 408 ? 8.274 31.118 33.834 1.00 20.19 426 THR A O 1
ATOM 3310 N N . PRO A 1 409 ? 6.012 31.249 33.819 1.00 18.95 427 PRO A N 1
ATOM 3311 C CA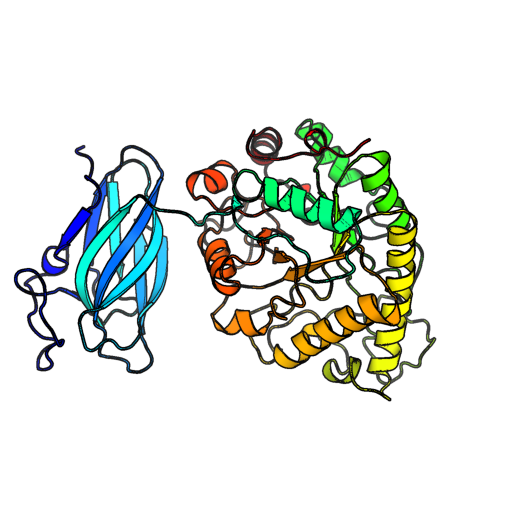 . PRO A 1 409 ? 5.919 29.787 33.957 1.00 19.87 427 PRO A CA 1
ATOM 3312 C C . PRO A 1 409 ? 6.596 29.007 32.826 1.00 19.70 427 PRO A C 1
ATOM 3313 O O . PRO A 1 409 ? 7.178 27.952 33.085 1.00 17.57 427 PRO A O 1
ATOM 3317 N N . ILE A 1 410 ? 6.518 29.511 31.596 1.00 18.72 428 ILE A N 1
ATOM 3318 C CA . ILE A 1 410 ? 7.178 28.856 30.469 1.00 18.17 428 ILE A CA 1
ATOM 3319 C C . ILE A 1 410 ? 8.691 28.877 30.657 1.00 18.10 428 ILE A C 1
ATOM 3320 O O . ILE A 1 410 ? 9.372 27.878 30.414 1.00 18.49 428 ILE A O 1
ATOM 3325 N N . PHE A 1 411 ? 9.211 30.015 31.104 1.00 17.17 429 PHE A N 1
ATOM 3326 C CA . PHE A 1 411 ? 10.644 30.143 31.331 1.00 15.84 429 PHE A CA 1
ATOM 3327 C C . PHE A 1 411 ? 11.142 29.100 32.330 1.00 17.24 429 PHE A C 1
ATOM 3328 O O . PHE A 1 411 ? 12.122 28.403 32.073 1.00 17.36 429 PHE A O 1
ATOM 3336 N N . TYR A 1 412 ? 10.461 28.979 33.463 1.00 18.67 430 TYR A N 1
ATOM 3337 C CA . TYR A 1 412 ? 10.939 28.084 34.511 1.00 20.14 430 TYR A CA 1
ATOM 3338 C C . TYR A 1 412 ? 10.632 26.616 34.220 1.00 20.09 430 TYR A C 1
ATOM 3339 O O . TYR A 1 412 ? 11.316 25.727 34.728 1.00 20.83 430 TYR A O 1
ATOM 3348 N N . THR A 1 413 ? 9.625 26.361 33.392 1.00 18.99 431 THR A N 1
ATOM 3349 C CA . THR A 1 413 ? 9.375 25.003 32.918 1.00 19.75 431 THR A CA 1
ATOM 3350 C C . THR A 1 413 ? 10.546 24.541 32.049 1.00 19.16 431 THR A C 1
ATOM 3351 O O . THR A 1 413 ? 11.071 23.437 32.225 1.00 18.74 431 THR A O 1
ATOM 3355 N N . LEU A 1 414 ? 10.957 25.401 31.122 1.00 17.66 432 LEU A N 1
ATOM 3356 C CA . LEU A 1 414 ? 12.104 25.121 30.266 1.00 17.50 432 LEU A CA 1
ATOM 3357 C C . LEU A 1 414 ? 13.392 25.026 31.079 1.00 18.30 432 LEU A C 1
ATOM 3358 O O . LEU A 1 414 ? 14.256 24.204 30.785 1.00 18.65 432 LEU A O 1
ATOM 3363 N N . LEU A 1 415 ? 13.517 25.867 32.103 1.00 18.08 433 LEU A N 1
ATOM 3364 C CA . LEU A 1 415 ? 14.710 25.868 32.947 1.00 19.03 433 LEU A CA 1
ATOM 3365 C C . LEU A 1 415 ? 14.867 24.539 33.666 1.00 19.72 433 LEU A C 1
ATOM 3366 O O . LEU A 1 415 ? 15.953 23.963 33.707 1.00 19.55 433 LEU A O 1
ATOM 3371 N N . ASN A 1 416 ? 13.773 24.054 34.233 1.00 21.65 434 ASN A N 1
ATOM 3372 C CA . ASN A 1 416 ? 13.812 22.790 34.943 1.00 24.39 434 ASN A CA 1
ATOM 3373 C C . ASN A 1 416 ? 13.974 21.606 33.994 1.00 22.99 434 ASN A C 1
ATOM 3374 O O . ASN A 1 416 ? 14.521 20.576 34.384 1.00 23.57 434 ASN A O 1
ATOM 3379 N N . PHE A 1 417 ? 13.518 21.762 32.752 1.00 21.28 435 PHE A N 1
ATOM 3380 C CA . PHE A 1 417 ? 13.746 20.749 31.721 1.00 20.97 435 PHE A CA 1
ATOM 3381 C C . PHE A 1 417 ? 15.236 20.441 31.589 1.00 21.13 435 PHE A C 1
ATOM 3382 O O . PHE A 1 417 ? 15.643 19.281 31.584 1.00 21.45 435 PHE A O 1
ATOM 3390 N N . VAL A 1 418 ? 16.044 21.490 31.485 1.00 20.33 436 VAL A N 1
ATOM 3391 C CA . VAL A 1 418 ? 17.484 21.327 31.325 1.00 20.50 436 VAL A CA 1
ATOM 3392 C C . VAL A 1 418 ? 18.226 21.451 32.652 1.00 20.98 436 VAL A C 1
ATOM 3393 O O . VAL A 1 418 ? 19.455 21.491 32.674 1.00 21.70 436 VAL A O 1
ATOM 3397 N N . GLU A 1 419 ? 17.474 21.507 33.750 1.00 21.64 437 GLU A N 1
ATOM 3398 C CA . GLU A 1 419 ? 18.045 21.613 35.095 1.00 23.51 437 GLU A CA 1
ATOM 3399 C C . GLU A 1 419 ? 18.995 22.803 35.218 1.00 22.54 437 GLU A C 1
ATOM 3400 O O . GLU A 1 419 ? 20.058 22.697 35.836 1.00 22.91 437 GLU A O 1
ATOM 3406 N N . ASN A 1 420 ? 18.604 23.925 34.618 1.00 21.13 438 ASN A N 1
ATOM 3407 C CA . ASN A 1 420 ? 19.398 25.153 34.625 1.00 22.50 438 ASN A CA 1
ATOM 3408 C C . ASN A 1 420 ? 20.836 24.946 34.137 1.00 22.98 438 ASN A C 1
ATOM 3409 O O . ASN A 1 420 ? 21.765 25.591 34.624 1.00 20.55 438 ASN A O 1
ATOM 3414 N N . LYS A 1 421 ? 21.021 24.040 33.180 1.00 22.96 439 LYS A N 1
ATOM 3415 C CA . LYS A 1 421 ? 22.352 23.798 32.630 1.00 23.57 439 LYS A CA 1
ATOM 3416 C C . LYS A 1 421 ? 22.543 24.509 31.293 1.00 21.84 439 LYS A C 1
ATOM 3417 O O . LYS A 1 421 ? 23.659 24.596 30.779 1.00 21.46 439 LYS A O 1
ATOM 3423 N N . LYS A 1 422 ? 21.447 25.012 30.734 1.00 18.44 440 LYS A N 1
ATOM 3424 C CA . LYS A 1 422 ? 21.496 25.785 29.498 1.00 17.72 440 LYS A CA 1
ATOM 3425 C C . LYS A 1 422 ? 20.766 27.112 29.682 1.00 24.68 440 LYS A C 1
ATOM 3426 O O . LYS A 1 422 ? 19.762 27.185 30.392 1.00 17.18 440 LYS A O 1
ATOM 3432 N N . MET A 1 423 ? 21.278 28.161 29.049 1.00 16.95 441 MET A N 1
ATOM 3433 C CA . MET A 1 423 ? 20.597 29.449 29.048 1.00 18.68 441 MET A CA 1
ATOM 3434 C C . MET A 1 423 ? 19.342 29.375 28.188 1.00 18.11 441 MET A C 1
ATOM 3435 O O . MET A 1 423 ? 19.285 28.614 27.221 1.00 15.65 441 MET A O 1
ATOM 3440 N N . ILE A 1 424 ? 18.337 30.166 28.550 1.00 16.77 442 ILE A N 1
ATOM 3441 C CA . ILE A 1 424 ? 17.057 30.149 27.852 1.00 16.86 442 ILE A CA 1
ATOM 3442 C C . ILE A 1 424 ? 16.710 31.525 27.309 1.00 16.28 442 ILE A C 1
AT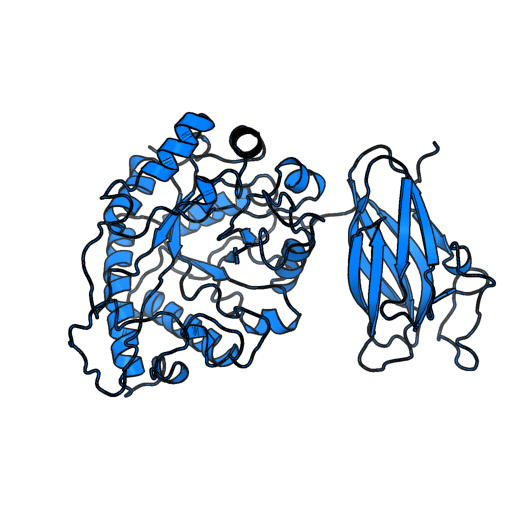OM 3443 O O . ILE A 1 424 ? 16.882 32.531 27.998 1.00 17.22 442 ILE A O 1
ATOM 3448 N N . SER A 1 425 ? 16.213 31.563 26.078 1.00 16.46 443 SER A N 1
ATOM 3449 C CA . SER A 1 425 ? 15.908 32.830 25.426 1.00 18.46 443 SER A CA 1
ATOM 3450 C C . SER A 1 425 ? 14.569 32.829 24.693 1.00 17.25 443 SER A C 1
ATOM 3451 O O . SER A 1 425 ? 13.958 31.782 24.486 1.00 17.23 443 SER A O 1
ATOM 3454 N N . LEU A 1 426 ? 14.123 34.020 24.308 1.00 15.04 444 LEU A N 1
ATOM 3455 C CA . LEU A 1 426 ? 13.007 34.162 23.385 1.00 14.78 444 LEU A CA 1
ATOM 3456 C C . LEU A 1 426 ? 13.574 34.292 21.977 1.00 14.09 444 LEU A C 1
ATOM 3457 O O . LEU A 1 426 ? 13.830 35.398 21.500 1.00 14.24 444 LEU A O 1
ATOM 3462 N N . ALA A 1 427 ? 13.793 33.151 21.328 1.00 14.78 445 ALA A N 1
ATOM 3463 C CA . ALA A 1 427 ? 14.433 33.112 20.014 1.00 15.62 445 ALA A CA 1
ATOM 3464 C C . ALA A 1 427 ? 13.587 33.802 18.950 1.00 17.50 445 ALA A C 1
ATOM 3465 O O . ALA A 1 427 ? 14.120 34.372 17.997 1.00 18.41 445 ALA A O 1
ATOM 3467 N N . GLU A 1 428 ? 12.269 33.720 19.111 1.00 16.67 446 GLU A N 1
ATOM 3468 C CA . GLU A 1 428 ? 11.319 34.436 18.262 1.00 16.70 446 GLU A CA 1
ATOM 3469 C C . GLU A 1 428 ? 10.133 34.897 19.094 1.00 15.73 446 GLU A C 1
ATOM 3470 O O . GLU A 1 428 ? 9.783 34.262 20.090 1.00 15.26 446 GLU A O 1
ATOM 3476 N N . ASN A 1 429 ? 9.506 35.993 18.679 1.00 16.04 447 ASN A N 1
ATOM 3477 C CA . ASN A 1 429 ? 8.257 36.417 19.296 1.00 16.08 447 ASN A CA 1
ATOM 3478 C C . ASN A 1 429 ? 7.470 37.375 18.413 1.00 16.22 447 ASN A C 1
ATOM 3479 O O . ASN A 1 429 ? 8.004 37.934 17.452 1.00 15.84 447 ASN A O 1
ATOM 3484 N N . ASP A 1 430 ? 6.186 37.539 18.715 1.00 16.09 448 ASP A N 1
ATOM 3485 C CA . ASP A 1 430 ? 5.466 38.684 18.188 1.00 16.68 448 ASP A CA 1
ATOM 3486 C C . ASP A 1 430 ? 5.717 39.818 19.168 1.00 17.32 448 ASP A C 1
ATOM 3487 O O . ASP A 1 430 ? 6.663 40.583 18.996 1.00 17.75 448 ASP A O 1
ATOM 3492 N N . SER A 1 431 ? 4.903 39.897 20.216 1.00 15.86 449 SER A N 1
ATOM 3493 C CA . SER A 1 431 ? 5.095 40.915 21.238 1.00 16.04 449 SER A CA 1
ATOM 3494 C C . SER A 1 431 ? 6.338 40.650 22.083 1.00 14.75 449 SER A C 1
ATOM 3495 O O . SER A 1 431 ? 6.579 39.525 22.515 1.00 15.64 449 SER A O 1
ATOM 3498 N N . ILE A 1 432 ? 7.131 41.693 22.305 1.00 14.81 450 ILE A N 1
ATOM 3499 C CA . ILE A 1 432 ? 8.159 41.652 23.340 1.00 15.69 450 ILE A CA 1
ATOM 3500 C C . ILE A 1 432 ? 7.465 41.844 24.680 1.00 16.22 450 ILE A C 1
ATOM 3501 O O . ILE A 1 432 ? 6.652 42.757 24.822 1.00 16.12 450 ILE A O 1
ATOM 3506 N N . PRO A 1 433 ? 7.770 40.984 25.666 1.00 16.07 451 PRO A N 1
ATOM 3507 C CA . PRO A 1 433 ? 7.161 41.150 26.991 1.00 15.95 451 PRO A CA 1
ATOM 3508 C C . PRO A 1 433 ? 7.436 42.531 27.587 1.00 17.00 451 PRO A C 1
ATOM 3509 O O . PRO A 1 433 ? 8.431 43.166 27.230 1.00 16.67 451 PRO A O 1
ATOM 3513 N N . GLY A 1 434 ? 6.550 42.987 28.468 1.00 15.81 452 GLY A N 1
ATOM 3514 C CA . GLY A 1 434 ? 6.746 44.244 29.165 1.00 16.31 452 GLY A CA 1
ATOM 3515 C C . GLY A 1 434 ? 7.978 44.154 30.041 1.00 18.28 452 GLY A C 1
ATOM 3516 O O . GLY A 1 434 ? 8.180 43.160 30.739 1.00 18.67 452 GLY A O 1
ATOM 3517 N N . VAL A 1 435 ? 8.808 45.190 30.002 1.00 19.37 453 VAL A N 1
ATOM 3518 C CA . VAL A 1 435 ? 10.082 45.158 30.705 1.00 19.79 453 VAL A CA 1
ATOM 3519 C C . VAL A 1 435 ? 9.868 45.090 32.220 1.00 21.53 453 VAL A C 1
ATOM 3520 O O . VAL A 1 435 ? 10.657 44.472 32.934 1.00 22.61 453 VAL A O 1
ATOM 3524 N N . ASP A 1 436 ? 8.788 45.696 32.702 1.00 21.95 454 ASP A N 1
ATOM 3525 C CA . ASP A 1 436 ? 8.472 45.658 34.125 1.00 23.82 454 ASP A CA 1
ATOM 3526 C C . ASP A 1 436 ? 8.071 44.250 34.549 1.00 21.04 454 ASP A C 1
ATOM 3527 O O . ASP A 1 436 ? 8.429 43.799 35.633 1.00 19.98 454 ASP A O 1
ATOM 3532 N N . ASN A 1 437 ? 7.336 43.555 33.686 1.00 19.69 455 ASN A N 1
ATOM 3533 C CA . ASN A 1 437 ? 6.945 42.180 33.971 1.00 17.66 455 ASN A CA 1
ATOM 3534 C C . ASN A 1 437 ? 8.158 41.257 34.029 1.00 17.38 455 ASN A C 1
ATOM 3535 O O . ASN A 1 437 ? 8.220 40.355 34.864 1.00 17.68 455 ASN A O 1
ATOM 3540 N N . LEU A 1 438 ? 9.120 41.489 33.140 1.00 16.92 456 LEU A N 1
ATOM 3541 C CA . LEU A 1 438 ? 10.347 40.697 33.104 1.00 16.73 456 LEU A CA 1
ATOM 3542 C C . LEU A 1 438 ? 11.147 40.849 34.393 1.00 18.96 456 LEU A C 1
ATOM 3543 O O . LEU A 1 438 ? 11.658 39.871 34.943 1.00 17.62 456 LEU A O 1
ATOM 3548 N N . ILE A 1 439 ? 11.253 42.084 34.868 1.00 17.99 457 ILE A N 1
ATOM 3549 C CA . ILE A 1 439 ? 12.060 42.390 36.042 1.00 18.83 457 ILE A CA 1
ATOM 3550 C C . ILE A 1 439 ? 11.396 41.906 37.331 1.00 20.02 457 ILE A C 1
ATOM 3551 O O . ILE A 1 439 ? 12.020 41.226 38.145 1.00 22.08 457 ILE A O 1
ATOM 3556 N N . ILE A 1 440 ? 10.129 42.259 37.508 1.00 19.67 458 ILE A N 1
ATOM 3557 C CA . ILE A 1 440 ? 9.394 41.894 38.713 1.00 22.83 458 ILE A CA 1
ATOM 3558 C C . ILE A 1 440 ? 9.273 40.378 38.869 1.00 20.31 458 ILE A C 1
ATOM 3559 O O . ILE A 1 440 ? 9.433 39.846 39.964 1.00 21.10 458 ILE A O 1
ATOM 3564 N N . GLU A 1 441 ? 9.012 39.681 37.769 1.00 21.29 459 GLU A N 1
ATOM 3565 C CA . GLU A 1 441 ? 8.747 38.248 37.842 1.00 20.90 459 GLU A CA 1
ATOM 3566 C C . GLU A 1 441 ? 10.006 37.406 37.656 1.00 20.20 459 GLU A C 1
ATOM 3567 O O . GLU A 1 441 ? 9.952 36.178 37.730 1.00 19.09 459 GLU A O 1
ATOM 3573 N N . HIS A 1 442 ? 11.132 38.078 37.428 1.00 20.02 460 HIS A N 1
ATOM 3574 C CA . HIS A 1 442 ? 12.419 37.413 37.220 1.00 18.87 460 HIS A CA 1
ATOM 3575 C C . HIS A 1 442 ? 12.361 36.411 36.070 1.00 18.96 460 HIS A C 1
ATOM 3576 O O . HIS A 1 442 ? 12.941 35.329 36.147 1.00 18.09 460 HIS A O 1
ATOM 3583 N N . ALA A 1 443 ? 11.646 36.778 35.012 1.00 18.41 461 ALA A N 1
ATOM 3584 C CA . ALA A 1 443 ? 11.625 35.986 33.791 1.00 17.91 461 ALA A CA 1
ATOM 3585 C C . ALA A 1 443 ? 12.910 36.263 33.020 1.00 18.23 461 ALA A C 1
ATOM 3586 O O . ALA A 1 443 ? 12.965 37.169 32.189 1.00 18.37 461 ALA A O 1
ATOM 3588 N N . ALA A 1 444 ? 13.941 35.474 33.309 1.00 18.12 462 ALA A N 1
ATOM 3589 C CA . ALA A 1 444 ? 15.305 35.801 32.903 1.00 17.77 462 ALA A CA 1
ATOM 3590 C C . ALA A 1 444 ? 15.666 35.357 31.487 1.00 17.44 462 ALA A C 1
ATOM 3591 O O . ALA A 1 444 ? 16.796 34.921 31.252 1.00 17.54 462 ALA A O 1
ATOM 3593 N N . TRP A 1 445 ? 14.721 35.475 30.554 1.00 16.53 463 TRP A N 1
ATOM 3594 C CA . TRP A 1 445 ? 14.997 35.221 29.139 1.00 16.16 463 TRP A CA 1
ATOM 3595 C C . TRP A 1 445 ? 16.281 35.929 28.722 1.00 15.74 463 TRP A C 1
ATOM 3596 O O . TRP A 1 445 ? 16.432 37.127 28.964 1.00 16.90 463 TRP A O 1
ATOM 3607 N N . LEU A 1 446 ? 17.202 35.190 28.110 1.00 15.54 464 LEU A N 1
ATOM 3608 C CA . LEU A 1 446 ? 18.508 35.739 27.737 1.00 15.86 464 LEU A CA 1
ATOM 3609 C C . LEU A 1 446 ? 18.398 36.875 26.726 1.00 15.05 464 LEU A C 1
ATOM 3610 O O . LEU A 1 446 ? 19.078 37.894 26.853 1.00 15.87 464 LEU A O 1
ATOM 3615 N N . TYR A 1 447 ? 17.560 36.688 25.711 1.00 14.60 465 TYR A N 1
ATOM 3616 C CA . TYR A 1 447 ? 17.320 37.743 24.732 1.00 14.53 465 TYR A CA 1
ATOM 3617 C C . TYR A 1 447 ? 15.915 37.646 24.143 1.00 15.84 465 TYR A C 1
ATOM 3618 O O . TYR A 1 447 ? 15.208 36.661 24.365 1.00 13.96 465 TYR A O 1
ATOM 3627 N N . PHE A 1 448 ? 15.504 38.687 23.423 1.00 14.20 466 PHE A N 1
ATOM 3628 C CA . PHE A 1 448 ? 14.246 38.654 22.682 1.00 15.50 466 PHE A CA 1
ATOM 3629 C C . PHE A 1 448 ? 14.513 38.955 21.215 1.00 15.77 466 PHE A C 1
ATOM 3630 O O . PHE A 1 448 ? 15.562 39.498 20.871 1.00 14.40 466 PHE A O 1
ATOM 3638 N N . CYS A 1 449 ? 13.561 38.608 20.356 1.00 14.49 467 CYS A N 1
ATOM 3639 C CA . CYS A 1 449 ? 13.747 38.779 18.923 1.00 15.84 467 CYS A CA 1
ATOM 3640 C C . CYS A 1 449 ? 12.426 38.696 18.167 1.00 15.64 467 CYS A C 1
ATOM 3641 O O . CYS A 1 449 ? 11.966 37.604 17.836 1.00 15.35 467 CYS A O 1
ATOM 3644 N N . PRO A 1 450 ? 11.809 39.854 17.896 1.00 15.53 468 PRO A N 1
ATOM 3645 C CA . PRO A 1 450 ? 10.617 39.870 17.045 1.00 15.99 468 PRO A CA 1
ATOM 3646 C C . PRO A 1 450 ? 10.949 39.380 15.639 1.00 16.99 468 PRO A C 1
ATOM 3647 O O . PRO A 1 450 ? 12.077 39.565 15.178 1.00 16.76 468 PRO A O 1
ATOM 3651 N N . TRP A 1 451 ? 9.985 38.756 14.972 1.00 16.06 469 TRP A N 1
ATOM 3652 C CA . TRP A 1 451 ? 10.165 38.363 13.582 1.00 17.18 469 TRP A CA 1
ATOM 3653 C C . TRP A 1 451 ? 10.149 39.629 12.727 1.00 17.92 469 TRP A C 1
ATOM 3654 O O . TRP A 1 451 ? 9.890 40.721 13.242 1.00 18.42 469 TRP A O 1
ATOM 3665 N N . TYR A 1 452 ? 10.434 39.501 11.436 1.00 17.85 470 TYR A N 1
ATOM 3666 C CA . TYR A 1 452 ? 10.456 40.671 10.563 1.00 19.75 470 TYR A CA 1
ATOM 3667 C C . TYR A 1 452 ? 9.047 41.135 10.199 1.00 20.17 470 TYR A C 1
ATOM 3668 O O . TYR A 1 452 ? 8.058 40.501 10.566 1.00 19.13 470 TYR A O 1
ATOM 3677 N N . GLY A 1 453 ? 8.966 42.247 9.477 1.00 20.74 471 GLY A N 1
ATOM 3678 C CA . GLY A 1 453 ? 7.688 42.764 9.025 1.00 21.77 471 GLY A CA 1
ATOM 3679 C C . GLY A 1 453 ? 6.801 43.260 10.152 1.00 21.81 471 GLY A C 1
ATOM 3680 O O . GLY A 1 453 ? 7.258 43.963 11.053 1.00 19.07 471 GLY A O 1
ATOM 3681 N N . GLU A 1 454 ? 5.530 42.870 10.103 1.00 22.13 472 GLU A N 1
ATOM 3682 C CA . GLU A 1 454 ? 4.510 43.386 11.012 1.00 23.02 472 GLU A CA 1
ATOM 3683 C C . GLU A 1 454 ? 4.793 43.122 12.489 1.00 20.56 472 GLU A C 1
ATOM 3684 O O . GLU A 1 454 ? 4.256 43.806 13.357 1.00 20.71 472 GLU A O 1
ATOM 3690 N N . PHE A 1 455 ? 5.622 42.129 12.781 1.00 18.71 473 PHE A N 1
ATOM 3691 C CA . PHE A 1 455 ? 5.822 41.729 14.169 1.00 19.14 473 PHE A CA 1
ATOM 3692 C C . PHE A 1 455 ? 6.628 42.764 14.949 1.00 18.58 473 PHE A C 1
ATOM 3693 O O . PHE A 1 455 ? 6.571 42.804 16.179 1.00 18.81 473 PHE A O 1
ATOM 3701 N N . ILE A 1 456 ? 7.354 43.617 14.232 1.00 18.32 474 ILE A N 1
ATOM 3702 C CA . ILE A 1 456 ? 8.056 44.730 14.862 1.00 18.06 474 ILE A CA 1
ATOM 3703 C C . ILE A 1 456 ? 7.482 46.069 14.391 1.00 19.74 474 ILE A C 1
ATOM 3704 O O . ILE A 1 456 ? 7.432 47.034 15.154 1.00 20.79 474 ILE A O 1
ATOM 3709 N N . LEU A 1 457 ? 7.018 46.114 13.145 1.00 19.96 475 LEU A N 1
ATOM 3710 C CA . LEU A 1 457 ? 6.575 47.365 12.535 1.00 20.81 475 LEU A CA 1
ATOM 3711 C C . LEU A 1 457 ? 5.129 47.741 12.870 1.00 21.96 475 LEU A C 1
ATOM 3712 O O . LEU A 1 457 ? 4.747 48.906 12.746 1.00 22.50 475 LEU A O 1
ATOM 3717 N N . ASP A 1 458 ? 4.326 46.762 13.277 1.00 19.58 476 ASP A N 1
ATOM 3718 C CA . ASP A 1 458 ? 2.914 47.003 13.571 1.00 22.37 476 ASP A CA 1
ATOM 3719 C C . ASP A 1 458 ? 2.692 47.099 15.077 1.00 21.60 476 ASP A C 1
ATOM 3720 O O . ASP A 1 458 ? 3.072 46.200 15.828 1.00 20.46 476 ASP A O 1
ATOM 3725 N N . GLU A 1 459 ? 2.068 48.188 15.513 1.00 21.89 477 GLU A N 1
ATOM 3726 C CA . GLU A 1 459 ? 1.872 48.428 16.937 1.00 21.74 477 GLU A CA 1
ATOM 3727 C C . GLU A 1 459 ? 0.894 47.449 17.584 1.00 21.83 477 GLU A C 1
ATOM 3728 O O . GLU A 1 459 ? 0.791 47.398 18.809 1.00 21.25 477 GLU A O 1
ATOM 3734 N N . LYS A 1 460 ? 0.181 46.670 16.774 1.00 22.53 478 LYS A N 1
ATOM 3735 C CA . LYS A 1 460 ? -0.685 45.626 17.317 1.00 22.89 478 LYS A CA 1
ATOM 3736 C C . LYS A 1 460 ? 0.170 44.512 17.913 1.00 20.30 478 LYS A C 1
ATOM 3737 O O . LYS A 1 460 ? -0.290 43.746 18.758 1.00 19.11 478 LYS A O 1
ATOM 3743 N N . ASN A 1 461 ? 1.418 44.431 17.462 1.00 19.34 479 ASN A N 1
ATOM 3744 C CA . ASN A 1 461 ? 2.369 43.458 17.983 1.00 18.71 479 ASN A CA 1
ATOM 3745 C C . ASN A 1 461 ? 3.292 44.075 19.026 1.00 18.85 479 ASN A C 1
ATOM 3746 O O . ASN A 1 461 ? 3.482 43.520 20.108 1.00 17.45 479 ASN A O 1
ATOM 3751 N N . ASN A 1 462 ? 3.874 45.221 18.691 1.00 20.17 480 ASN A N 1
ATOM 3752 C CA . ASN A 1 462 ? 4.709 45.956 19.635 1.00 19.96 480 ASN A CA 1
ATOM 3753 C C . ASN A 1 462 ? 4.404 47.448 19.594 1.00 19.92 480 ASN A C 1
ATOM 3754 O O . ASN A 1 462 ? 4.673 48.118 18.597 1.00 19.31 480 ASN A O 1
ATOM 3759 N N . ALA A 1 463 ? 3.833 47.959 20.681 1.00 20.49 481 ALA A N 1
ATOM 3760 C CA . ALA A 1 463 ? 3.504 49.377 20.780 1.00 20.26 481 ALA A CA 1
ATOM 3761 C C . ALA A 1 463 ? 4.773 50.216 20.846 1.00 19.40 481 ALA A C 1
ATOM 3762 O O . ALA A 1 463 ? 5.777 49.789 21.414 1.00 18.37 481 ALA A O 1
ATOM 3764 N N . LYS A 1 464 ? 4.720 51.414 20.271 1.00 19.95 482 LYS A N 1
ATOM 3765 C CA . LYS A 1 464 ? 5.878 52.302 20.257 1.00 20.81 482 LYS A CA 1
ATOM 3766 C C . LYS A 1 464 ? 6.323 52.694 21.666 1.00 20.46 482 LYS A C 1
ATOM 3767 O O . LYS A 1 464 ? 7.519 52.771 21.941 1.00 19.96 482 LYS A O 1
ATOM 3773 N N . SER A 1 465 ? 5.364 52.935 22.556 1.00 21.23 483 SER A N 1
ATOM 3774 C CA . SER A 1 465 ? 5.693 53.334 23.922 1.00 22.13 483 SER A CA 1
ATOM 3775 C C . SER A 1 465 ? 6.419 52.212 24.661 1.00 21.79 483 SER A C 1
ATOM 3776 O O . SER A 1 465 ? 7.350 52.468 25.428 1.00 21.03 483 SER A O 1
ATOM 3779 N N . ASP A 1 466 ? 6.007 50.971 24.416 1.00 21.57 484 ASP A N 1
ATOM 3780 C CA . ASP A 1 466 ? 6.656 49.817 25.033 1.00 21.23 484 ASP A CA 1
ATOM 3781 C C . ASP A 1 466 ? 8.043 49.576 24.446 1.00 23.24 484 ASP A C 1
ATOM 3782 O O . ASP A 1 466 ? 8.980 49.229 25.168 1.00 19.50 484 ASP A O 1
ATOM 3787 N N . LEU A 1 467 ? 8.166 49.751 23.134 1.00 11.97 485 LEU A N 1
ATOM 3788 C CA . LEU A 1 467 ? 9.454 49.594 22.464 1.00 15.31 485 LEU A CA 1
ATOM 3789 C C . LEU A 1 467 ? 10.476 50.568 23.034 1.00 17.52 485 LEU A C 1
ATOM 3790 O O . LEU A 1 467 ? 11.591 50.179 23.386 1.00 17.19 485 LEU A O 1
ATOM 3795 N N . LYS A 1 468 ? 10.083 51.832 23.136 1.00 19.25 486 LYS A N 1
ATOM 3796 C CA . LYS A 1 468 ? 10.968 52.861 23.666 1.00 22.10 486 LYS A CA 1
ATOM 3797 C C . LYS A 1 468 ? 11.327 52.579 25.121 1.00 22.00 486 LYS A C 1
ATOM 3798 O O . LYS A 1 468 ? 12.471 52.776 25.537 1.00 23.42 486 LYS A O 1
ATOM 3804 N N . GLU A 1 469 ? 10.353 52.104 25.889 1.00 19.99 487 GLU A N 1
ATOM 3805 C CA . GLU A 1 469 ? 10.579 51.852 27.306 1.00 21.05 487 GLU A CA 1
ATOM 3806 C C . GLU A 1 469 ? 11.595 50.736 27.536 1.00 18.74 487 GLU A C 1
ATOM 3807 O O . GLU A 1 469 ? 12.507 50.886 28.348 1.00 18.60 487 GLU A O 1
ATOM 3813 N N . ILE A 1 470 ? 11.455 49.620 26.827 1.00 17.10 488 ILE A N 1
ATOM 3814 C CA . ILE A 1 470 ? 12.371 48.509 27.063 1.00 17.25 488 ILE A CA 1
ATOM 3815 C C . ILE A 1 470 ? 13.731 48.771 26.418 1.00 17.33 488 ILE A C 1
ATOM 3816 O O . ILE A 1 470 ? 14.758 48.461 27.008 1.00 17.44 488 ILE A O 1
ATOM 3821 N N . TYR A 1 471 ? 13.749 49.375 25.235 1.00 16.65 489 TYR A N 1
ATOM 3822 C CA . TYR A 1 471 ? 15.015 49.622 24.549 1.00 16.63 489 TYR A CA 1
ATOM 3823 C C . TYR A 1 471 ? 15.888 50.648 25.274 1.00 18.24 489 TYR A C 1
ATOM 3824 O O . TYR A 1 471 ? 17.113 50.619 25.150 1.00 19.16 489 TYR A O 1
ATOM 3833 N N . THR A 1 472 ? 15.268 51.548 26.033 1.00 19.32 490 THR A N 1
ATOM 3834 C CA . THR A 1 472 ? 16.035 52.540 26.787 1.00 21.07 490 THR A CA 1
ATOM 3835 C C . THR A 1 472 ? 16.147 52.157 28.259 1.00 21.55 490 THR A C 1
ATOM 3836 O O . THR A 1 472 ? 16.608 52.949 29.084 1.00 20.48 490 THR A O 1
ATOM 3840 N N . SER A 1 473 ? 15.725 50.939 28.581 1.00 21.67 491 SER A N 1
ATOM 3841 C CA . SER A 1 473 ? 15.797 50.433 29.947 1.00 22.16 491 SER A CA 1
ATOM 3842 C C . SER A 1 473 ? 17.202 49.952 30.296 1.00 21.61 491 SER A C 1
ATOM 3843 O O . SER A 1 473 ? 17.910 49.418 29.444 1.00 20.36 491 SER A O 1
ATOM 3846 N N . ASP A 1 474 ? 17.599 50.137 31.554 1.00 23.22 492 ASP A N 1
ATOM 3847 C CA . ASP A 1 474 ? 18.891 49.645 32.026 1.00 23.86 492 ASP A CA 1
ATOM 3848 C C . ASP A 1 474 ? 18.954 48.126 31.948 1.00 22.05 492 ASP A C 1
ATOM 3849 O O . ASP A 1 474 ? 20.029 47.542 31.811 1.00 22.51 492 ASP A O 1
ATOM 3854 N N . TYR A 1 475 ? 17.788 47.494 32.032 1.00 19.47 493 TYR A N 1
ATOM 3855 C CA . TYR A 1 475 ? 17.696 46.041 32.011 1.00 18.30 493 TYR A CA 1
ATOM 3856 C C . TYR A 1 475 ? 17.961 45.470 30.615 1.00 17.33 493 TYR A C 1
ATOM 3857 O O . TYR A 1 475 ? 18.260 44.287 30.467 1.00 17.14 493 TYR A O 1
ATOM 3866 N N . CYS A 1 476 ? 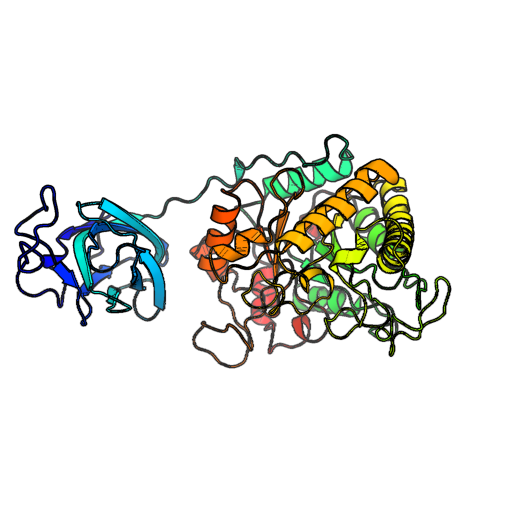17.866 46.311 29.591 1.00 17.29 494 CYS A N 1
ATOM 3867 C CA . CYS A 1 476 ? 17.995 45.830 28.219 1.00 16.61 494 CYS A CA 1
ATOM 3868 C C . CYS A 1 476 ? 19.326 46.209 27.581 1.00 17.56 494 CYS A C 1
ATOM 3869 O O . CYS A 1 476 ? 19.711 47.377 27.562 1.00 17.90 494 CYS A O 1
ATOM 3872 N N . ILE A 1 477 ? 20.022 45.206 27.057 1.00 17.25 495 ILE A N 1
ATOM 3873 C CA . ILE A 1 477 ? 21.281 45.421 26.358 1.00 17.07 495 ILE A CA 1
ATOM 3874 C C . ILE A 1 477 ? 21.032 45.705 24.882 1.00 16.80 495 ILE A C 1
ATOM 3875 O O . ILE A 1 477 ? 20.377 44.923 24.191 1.00 16.85 495 ILE A O 1
ATOM 3880 N N . THR A 1 478 ? 21.546 46.836 24.409 1.00 16.07 496 THR A N 1
ATOM 3881 C CA . THR A 1 478 ? 21.415 47.208 23.006 1.00 15.93 496 THR A CA 1
ATOM 3882 C C . THR A 1 478 ? 22.791 47.173 22.344 1.00 14.73 496 THR A C 1
ATOM 3883 O O . THR A 1 478 ? 23.780 46.825 22.992 1.00 13.06 496 THR A O 1
ATOM 3887 N N . LEU A 1 479 ? 22.853 47.535 21.064 1.00 14.39 497 LEU A N 1
ATOM 3888 C CA . LEU A 1 479 ? 24.088 47.407 20.287 1.00 15.79 497 LEU A CA 1
ATOM 3889 C C . LEU A 1 479 ? 25.271 48.136 20.929 1.00 16.58 497 LEU A C 1
ATOM 3890 O O . LEU A 1 479 ? 26.382 47.605 20.992 1.00 16.46 497 LEU A O 1
ATOM 3895 N N . GLU A 1 480 ? 25.017 49.346 21.416 1.00 18.83 498 GLU A N 1
ATOM 3896 C CA . GLU A 1 480 ? 26.059 50.179 22.010 1.00 22.59 498 GLU A CA 1
ATOM 3897 C C . GLU A 1 480 ? 26.654 49.579 23.286 1.00 22.63 498 GLU A C 1
ATOM 3898 O O . GLU A 1 480 ? 27.783 49.899 23.655 1.00 23.17 498 GLU A O 1
ATOM 3904 N N . ASP A 1 481 ? 25.895 48.714 23.956 1.00 21.52 499 ASP A N 1
ATOM 3905 C CA . ASP A 1 481 ? 26.313 48.152 25.241 1.00 20.83 499 ASP A CA 1
ATOM 3906 C C . ASP A 1 481 ? 27.303 46.999 25.091 1.00 21.05 499 ASP A C 1
ATOM 3907 O O . ASP A 1 481 ? 27.953 46.603 26.060 1.00 21.80 499 ASP A O 1
ATOM 3912 N N . LEU A 1 482 ? 27.408 46.454 23.883 1.00 19.55 500 LEU A N 1
ATOM 3913 C CA . LEU A 1 482 ? 28.258 45.295 23.640 1.00 18.49 500 LEU A CA 1
ATOM 3914 C C . LEU A 1 482 ? 29.741 45.661 23.714 1.00 20.82 500 LEU A C 1
ATOM 3915 O O . LEU A 1 482 ? 30.119 46.798 23.444 1.00 20.42 500 LEU A O 1
ATOM 3920 N N . PRO A 1 483 ? 30.588 44.694 24.096 1.00 24.25 501 PRO A N 1
ATOM 3921 C CA . PRO A 1 483 ? 32.025 44.963 24.223 1.00 27.54 501 PRO A CA 1
ATOM 3922 C C . PRO A 1 483 ? 32.754 45.010 22.882 1.00 31.62 501 PRO A C 1
ATOM 3923 O O . PRO A 1 483 ? 33.732 45.744 22.744 1.00 32.91 501 PRO A O 1
ATOM 3927 N N . PHE A 1 484 ? 32.276 44.237 21.912 1.00 34.98 502 PHE A N 1
ATOM 3928 C CA . PHE A 1 484 ? 33.009 44.005 20.669 1.00 39.90 502 PHE A CA 1
ATOM 3929 C C . PHE A 1 484 ? 33.252 45.278 19.863 1.00 41.28 502 PHE A C 1
ATOM 3930 O O . PHE A 1 484 ? 32.479 46.232 19.933 1.00 39.50 502 PHE A O 1
ATOM 3938 N N . SER A 1 485 ? 34.336 45.275 19.092 1.00 45.23 503 SER A N 1
ATOM 3939 C CA . SER A 1 485 ? 34.770 46.460 18.359 1.00 48.61 503 SER A CA 1
ATOM 3940 C C . SER A 1 485 ? 33.888 46.750 17.150 1.00 50.31 503 SER A C 1
ATOM 3941 O O . SER A 1 485 ? 33.445 45.837 16.453 1.00 49.67 503 SER A O 1
ATOM 3944 N N . LYS A 1 486 ? 33.646 48.034 16.905 1.00 52.46 504 LYS A N 1
ATOM 3945 C CA . LYS A 1 486 ? 32.811 48.462 15.790 1.00 53.97 504 LYS A CA 1
ATOM 3946 C C . LYS A 1 486 ? 33.665 49.061 14.678 1.00 54.61 504 LYS A C 1
ATOM 3947 O O . LYS A 1 486 ? 34.483 49.949 14.920 1.00 54.73 504 LYS A O 1
#

Nearest PDB structures (foldseek):
  6ueh-assembly1_A  TM=1.002E+00  e=0.000E+00  metagenome
  2whk-assembly1_A  TM=7.944E-01  e=1.718E-20  Bacillus subtilis
  7eet-assembly1_A  TM=7.535E-01  e=4.519E-21  Klebsiella oxytoca
  3cbw-assembly1_A  TM=7.720E-01  e=1.347E-20  Bacillus subtilis
  2qha-assembly2_B  TM=7.746E-01  e=2.791E-20  unclassified